Protein 6D91 (pdb70)

B-factor: mean 55.78, std 32.41, range [9.27, 775.82]

InterPro domains:
  IPR001046 NRAMP family [MF_00221] (23-434)
  IPR001046 NRAMP family [PF01566] (47-432)
  IPR001046 NRAMP family [PR00447] (119-145)
  IPR001046 NRAMP family [PR00447] (147-166)
  IPR001046 NRAMP family [PR00447] (172-193)
  IPR001046 NRAMP family [PR00447] (221-244)
  IPR001046 NRAMP family [PR00447] (324-343)
  IPR001046 NRAMP family [PTHR11706] (34-433)
  IPR001046 NRAMP family [TIGR01197] (38-402)

Structure (mmCIF, N/CA/C/O backbone):
data_6D91
#
_entry.id   6D91
#
_cell.length_a   101.919
_cell.length_b   75.508
_cell.length_c   53.151
_cell.angle_alpha   90.00
_cell.angle_beta   98.07
_cell.angle_gamma   90.00
#
_symmetry.space_group_name_H-M   'C 1 2 1'
#
loop_
_entity.id
_entity.type
_entity.pdbx_description
1 polymer 'Divalent metal cation transporter MntH'
2 non-polymer '(2R)-2,3-dihydroxypropyl (9Z)-octadec-9-enoate'
3 water water
#
loop_
_atom_site.group_PDB
_atom_site.id
_atom_site.type_symbol
_atom_site.label_atom_id
_atom_site.label_alt_id
_atom_site.label_comp_id
_atom_site.label_asym_id
_atom_site.label_entity_id
_atom_site.label_seq_id
_atom_site.pdbx_PDB_ins_code
_atom_site.Cartn_x
_atom_site.Cartn_y
_atom_site.Cartn_z
_atom_site.occupancy
_atom_site.B_iso_or_equiv
_atom_site.auth_seq_id
_atom_site.auth_comp_id
_atom_site.auth_asym_id
_atom_site.auth_atom_id
_atom_site.pdbx_PDB_model_num
ATOM 1 N N . ARG A 1 15 ? 43.718 -27.686 11.930 1.00 152.56 39 ARG A N 1
ATOM 2 C CA . ARG A 1 15 ? 44.359 -28.559 10.955 1.00 151.28 39 ARG A CA 1
ATOM 3 C C . ARG A 1 15 ? 43.347 -29.073 9.935 1.00 137.80 39 ARG A C 1
ATOM 4 O O . ARG A 1 15 ? 43.500 -28.859 8.733 1.00 137.70 39 ARG A O 1
ATOM 13 N N . ILE A 1 16 ? 42.311 -29.751 10.426 1.00 148.52 40 ILE A N 1
ATOM 14 C CA . ILE A 1 16 ? 41.276 -30.315 9.566 1.00 139.58 40 ILE A CA 1
ATOM 15 C C . ILE A 1 16 ? 40.157 -29.294 9.408 1.00 124.68 40 ILE A C 1
ATOM 16 O O . ILE A 1 16 ? 39.951 -28.747 8.319 1.00 132.40 40 ILE A O 1
ATOM 32 N N . LEU A 1 17 ? 39.427 -29.032 10.490 1.00 102.23 41 LEU A N 1
ATOM 33 C CA . LEU A 1 17 ? 38.445 -27.947 10.550 1.00 96.65 41 LEU A CA 1
ATOM 34 C C . LEU A 1 17 ? 38.798 -27.099 11.764 1.00 85.78 41 LEU A C 1
ATOM 35 O O . LEU A 1 17 ? 38.155 -27.201 12.818 1.00 85.08 41 LEU A O 1
ATOM 51 N N . PRO A 1 18 ? 39.812 -26.238 11.649 1.00 73.78 42 PRO A N 1
ATOM 52 C CA . PRO A 1 18 ? 40.353 -25.580 12.844 1.00 72.81 42 PRO A CA 1
ATOM 53 C C . PRO A 1 18 ? 39.471 -24.458 13.360 1.00 61.46 42 PRO A C 1
ATOM 54 O O . PRO A 1 18 ? 39.412 -24.216 14.570 1.00 63.83 42 PRO A O 1
ATOM 65 N N . PHE A 1 19 ? 38.778 -23.770 12.453 1.00 55.89 43 PHE A N 1
ATOM 66 C CA . PHE A 1 19 ? 38.056 -22.552 12.794 1.00 48.70 43 PHE A CA 1
ATOM 67 C C . PHE A 1 19 ? 36.547 -22.702 12.661 1.00 41.87 43 PHE A C 1
ATOM 68 O O . PHE A 1 19 ? 35.830 -21.697 12.627 1.00 39.62 43 PHE A O 1
ATOM 85 N N . LEU A 1 20 ? 36.045 -23.935 12.597 1.00 41.16 44 LEU A N 1
ATOM 86 C CA . LEU A 1 20 ? 34.601 -24.137 12.608 1.00 39.82 44 LEU A CA 1
ATOM 87 C C . LEU A 1 20 ? 34.008 -23.684 13.936 1.00 37.10 44 LEU A C 1
ATOM 88 O O . LEU A 1 20 ? 33.007 -22.959 13.969 1.00 35.90 44 LEU A O 1
ATOM 104 N N . GLY A 1 21 ? 34.623 -24.096 15.044 1.00 35.99 45 GLY A N 1
ATOM 105 C CA . GLY A 1 21 ? 34.185 -23.691 16.358 1.00 36.39 45 GLY A CA 1
ATOM 106 C C . GLY A 1 21 ? 34.029 -22.188 16.453 1.00 34.59 45 GLY A C 1
ATOM 107 O O . GLY A 1 21 ? 32.941 -21.667 16.713 1.00 34.21 45 GLY A O 1
ATOM 111 N N . PRO A 1 22 ? 35.127 -21.460 16.245 1.00 34.18 46 PRO A N 1
ATOM 112 C CA . PRO A 1 22 ? 35.024 -19.994 16.175 1.00 33.33 46 PRO A CA 1
ATOM 113 C C . PRO A 1 22 ? 33.921 -19.518 15.247 1.00 29.63 46 PRO A C 1
ATOM 114 O O . PRO A 1 22 ? 33.200 -18.568 15.578 1.00 29.03 46 PRO A O 1
ATOM 125 N N . ALA A 1 23 ? 33.761 -20.164 14.092 1.00 26.07 47 ALA A N 1
ATOM 126 C CA . ALA A 1 23 ? 32.730 -19.743 13.151 1.00 25.68 47 ALA A CA 1
ATOM 127 C C . ALA A 1 23 ? 31.337 -20.019 13.700 1.00 24.49 47 ALA A C 1
ATOM 128 O O . ALA A 1 23 ? 30.439 -19.176 13.581 1.00 23.23 47 ALA A O 1
ATOM 135 N N . VAL A 1 24 ? 31.132 -21.191 14.308 1.00 25.97 48 VAL A N 1
ATOM 136 C CA . VAL A 1 24 ? 29.814 -21.520 14.839 1.00 27.67 48 VAL A CA 1
ATOM 137 C C . VAL A 1 24 ? 29.469 -20.609 16.010 1.00 27.09 48 VAL A C 1
ATOM 138 O O . VAL A 1 24 ? 28.311 -20.210 16.182 1.00 27.72 48 VAL A O 1
ATOM 151 N N . ILE A 1 25 ? 30.460 -20.267 16.837 1.00 27.30 49 ILE A N 1
ATOM 152 C CA . ILE A 1 25 ? 30.218 -19.322 17.922 1.00 29.26 49 ILE A CA 1
ATOM 153 C C . ILE A 1 25 ? 29.821 -17.964 17.364 1.00 29.18 49 ILE A C 1
ATOM 154 O O . ILE A 1 25 ? 29.041 -17.231 17.985 1.00 29.72 49 ILE A O 1
ATOM 170 N N . ALA A 1 26 ? 30.346 -17.601 16.195 1.00 29.96 50 ALA A N 1
ATOM 171 C CA . ALA A 1 26 ? 29.984 -16.328 15.588 1.00 31.98 50 ALA A CA 1
ATOM 172 C C . ALA A 1 26 ? 28.629 -16.391 14.899 1.00 31.94 50 ALA A C 1
ATOM 173 O O . ALA A 1 26 ? 27.891 -15.399 14.900 1.00 32.74 50 ALA A O 1
ATOM 180 N N . SER A 1 27 ? 28.278 -17.541 14.320 1.00 30.54 51 SER A N 1
ATOM 181 C CA . SER A 1 27 ? 27.042 -17.634 13.553 1.00 31.72 51 SER A CA 1
ATOM 182 C C . SER A 1 27 ? 25.810 -17.547 14.444 1.00 30.97 51 SER A C 1
ATOM 183 O O . SER A 1 27 ? 24.788 -16.986 14.031 1.00 30.55 51 SER A O 1
ATOM 191 N N . ILE A 1 28 ? 25.880 -18.090 15.661 1.00 29.04 52 ILE A N 1
ATOM 192 C CA . ILE A 1 28 ? 24.685 -18.187 16.494 1.00 29.54 52 ILE A CA 1
ATOM 193 C C . ILE A 1 28 ? 24.095 -16.813 16.766 1.00 27.92 52 ILE A C 1
ATOM 194 O O . ILE A 1 28 ? 22.877 -16.675 16.929 1.00 27.97 52 ILE A O 1
ATOM 210 N N . ALA A 1 29 ? 24.934 -15.778 16.827 1.00 28.41 53 ALA A N 1
ATOM 211 C CA . ALA A 1 29 ? 24.416 -14.427 16.999 1.00 31.38 53 ALA A CA 1
ATOM 212 C C . ALA A 1 29 ? 23.548 -14.000 15.822 1.00 30.46 53 ALA A C 1
ATOM 213 O O . ALA A 1 29 ? 22.691 -13.124 15.981 1.00 31.43 53 ALA A O 1
ATOM 220 N N . TYR A 1 30 ? 23.743 -14.604 14.654 1.00 29.83 54 TYR A N 1
ATOM 221 C CA . TYR A 1 30 ? 22.972 -14.275 13.463 1.00 27.54 54 TYR A CA 1
ATOM 222 C C . TYR A 1 30 ? 21.692 -15.089 13.342 1.00 27.30 54 TYR A C 1
ATOM 223 O O . TYR A 1 30 ? 20.946 -14.907 12.374 1.00 26.62 54 TYR A O 1
ATOM 241 N N . MET A 1 31 ? 21.423 -15.982 14.293 1.00 28.40 55 MET A N 1
ATOM 242 C CA . MET A 1 31 ? 20.140 -16.666 14.392 1.00 29.88 55 MET A CA 1
ATOM 243 C C . MET A 1 31 ? 19.601 -16.562 15.814 1.00 31.27 55 MET A C 1
ATOM 244 O O . MET A 1 31 ? 18.876 -17.444 16.282 1.00 31.68 55 MET A O 1
ATOM 258 N N . ASP A 1 32 ? 19.950 -15.480 16.506 1.00 32.38 56 ASP A N 1
ATOM 259 C CA . ASP A 1 32 ? 19.510 -15.256 17.868 1.00 36.03 56 ASP A CA 1
ATOM 260 C C . ASP A 1 32 ? 18.009 -14.976 17.885 1.00 36.63 56 ASP A C 1
ATOM 261 O O . ASP A 1 32 ? 17.374 -14.871 16.833 1.00 35.67 56 ASP A O 1
ATOM 270 N N . PRO A 1 33 ? 17.405 -14.870 19.073 1.00 36.54 57 PRO A N 1
ATOM 271 C CA . PRO A 1 33 ? 15.968 -14.553 19.132 1.00 35.34 57 PRO A CA 1
ATOM 272 C C . PRO A 1 33 ? 15.581 -13.302 18.363 1.00 33.04 57 PRO A C 1
ATOM 273 O O . PRO A 1 33 ? 14.445 -13.212 17.878 1.00 30.51 57 PRO A O 1
ATOM 284 N N . GLY A 1 34 ? 16.482 -12.328 18.239 1.00 33.48 58 GLY A N 1
ATOM 285 C CA . GLY A 1 34 ? 16.179 -11.162 17.428 1.00 29.95 58 GLY A CA 1
ATOM 286 C C . GLY A 1 34 ? 15.799 -11.536 16.010 1.00 26.60 58 GLY A C 1
ATOM 287 O O . GLY A 1 34 ? 14.830 -11.013 15.456 1.00 26.65 58 GLY A O 1
ATOM 291 N N . ASN A 1 35 ? 16.550 -12.458 15.405 1.00 25.66 59 ASN A N 1
ATOM 292 C CA . ASN A 1 35 ? 16.225 -12.903 14.056 1.00 24.45 59 ASN A CA 1
ATOM 293 C C . ASN A 1 35 ? 14.923 -13.694 14.024 1.00 24.83 59 ASN A C 1
ATOM 294 O O . ASN A 1 35 ? 14.211 -13.668 13.014 1.00 20.70 59 ASN A O 1
ATOM 305 N N . PHE A 1 36 ? 14.597 -14.400 15.109 1.00 29.27 60 PHE A N 1
ATOM 306 C CA . PHE A 1 36 ? 13.340 -15.138 15.169 1.00 31.09 60 PHE A CA 1
ATOM 307 C C . PHE A 1 36 ? 12.152 -14.208 14.955 1.00 30.05 60 PHE A C 1
ATOM 308 O O . PHE A 1 36 ? 11.327 -14.425 14.061 1.00 27.04 60 PHE A O 1
ATOM 325 N N . ALA A 1 37 ? 12.049 -13.159 15.775 1.00 33.06 61 ALA A N 1
ATOM 326 C CA . ALA A 1 37 ? 10.935 -12.226 15.648 1.00 35.44 61 ALA A CA 1
ATOM 327 C C . ALA A 1 37 ? 10.928 -11.556 14.280 1.00 31.75 61 ALA A C 1
ATOM 328 O O . ALA A 1 37 ? 9.874 -11.433 13.644 1.00 30.90 61 ALA A O 1
ATOM 335 N N . THR A 1 38 ? 12.096 -11.117 13.809 1.00 31.72 62 THR A N 1
ATOM 336 C CA . THR A 1 38 ? 12.169 -10.458 12.511 1.00 32.40 62 THR A CA 1
ATOM 337 C C . THR A 1 38 ? 11.722 -11.393 11.395 1.00 30.00 62 THR A C 1
ATOM 338 O O . THR A 1 38 ? 10.869 -11.036 10.574 1.00 29.96 62 THR A O 1
ATOM 349 N N . ASN A 1 39 ? 12.283 -12.603 11.353 1.00 29.66 63 ASN A N 1
ATOM 350 C CA . ASN A 1 39 ? 11.955 -13.529 10.276 1.00 33.11 63 ASN A CA 1
ATOM 351 C C . ASN A 1 39 ? 10.509 -13.997 10.369 1.00 33.41 63 ASN A C 1
ATOM 352 O O . ASN A 1 39 ? 9.849 -14.194 9.342 1.00 34.95 63 ASN A O 1
ATOM 363 N N . ILE A 1 40 ? 9.999 -14.185 11.589 1.00 40.16 64 ILE A N 1
ATOM 364 C CA . ILE A 1 40 ? 8.602 -14.576 11.756 1.00 35.14 64 ILE A CA 1
ATOM 365 C C . ILE A 1 40 ? 7.688 -13.506 11.177 1.00 38.14 64 ILE A C 1
ATOM 366 O O . ILE A 1 40 ? 6.818 -13.789 10.345 1.00 36.13 64 ILE A O 1
ATOM 382 N N . GLU A 1 41 ? 7.871 -12.256 11.610 1.00 36.41 65 GLU A N 1
ATOM 383 C CA . GLU A 1 41 ? 7.078 -11.167 11.056 1.00 39.49 65 GLU A CA 1
ATOM 384 C C . GLU A 1 41 ? 7.303 -11.028 9.556 1.00 40.13 65 GLU A C 1
ATOM 385 O O . GLU A 1 41 ? 6.391 -10.622 8.827 1.00 40.67 65 GLU A O 1
ATOM 397 N N . GLY A 1 42 ? 8.504 -11.361 9.077 1.00 38.27 66 GLY A N 1
ATOM 398 C CA . GLY A 1 42 ? 8.759 -11.304 7.648 1.00 36.41 66 GLY A CA 1
ATOM 399 C C . GLY A 1 42 ? 7.887 -12.270 6.870 1.00 35.10 66 GLY A C 1
ATOM 400 O O . GLY A 1 42 ? 7.241 -11.895 5.889 1.00 34.61 66 GLY A O 1
ATOM 404 N N . GLY A 1 43 ? 7.853 -13.531 7.303 1.00 34.96 67 GLY A N 1
ATOM 405 C CA . GLY A 1 43 ? 7.010 -14.504 6.633 1.00 35.60 67 GLY A CA 1
ATOM 406 C C . GLY A 1 43 ? 5.536 -14.224 6.848 1.00 36.33 67 GLY A C 1
ATOM 407 O O . GLY A 1 43 ? 4.739 -14.255 5.906 1.00 36.68 67 GLY A O 1
ATOM 411 N N . ALA A 1 44 ? 5.157 -13.926 8.091 1.00 37.64 68 ALA A N 1
ATOM 412 C CA . ALA A 1 44 ? 3.748 -13.730 8.406 1.00 38.98 68 ALA A CA 1
ATOM 413 C C . ALA A 1 44 ? 3.143 -12.598 7.587 1.00 39.15 68 ALA A C 1
ATOM 414 O O . ALA A 1 44 ? 2.017 -12.713 7.091 1.00 39.20 68 ALA A O 1
ATOM 416 N N . ARG A 1 45 ? 3.874 -11.496 7.429 1.00 40.36 69 ARG A N 1
ATOM 417 C CA . ARG A 1 45 ? 3.301 -10.319 6.790 1.00 44.35 69 ARG A CA 1
ATOM 418 C C . ARG A 1 45 ? 3.366 -10.413 5.270 1.00 42.98 69 ARG A C 1
ATOM 419 O O . ARG A 1 45 ? 2.344 -10.304 4.587 1.00 43.25 69 ARG A O 1
ATOM 440 N N . TYR A 1 46 ? 4.568 -10.619 4.722 1.00 40.79 70 TYR A N 1
ATOM 441 C CA . TYR A 1 46 ? 4.793 -10.516 3.284 1.00 39.45 70 TYR A CA 1
ATOM 442 C C . TYR A 1 46 ? 5.205 -11.844 2.661 1.00 33.68 70 TYR A C 1
ATOM 443 O O . TYR A 1 46 ? 5.785 -11.860 1.571 1.00 35.98 70 TYR A O 1
ATOM 461 N N . GLY A 1 47 ? 4.912 -12.959 3.323 1.00 28.78 71 GLY A N 1
ATOM 462 C CA . GLY A 1 47 ? 5.208 -14.254 2.737 1.00 29.24 71 GLY A CA 1
ATOM 463 C C . GLY A 1 47 ? 6.693 -14.446 2.509 1.00 30.48 71 GLY A C 1
ATOM 464 O O . GLY A 1 47 ? 7.531 -14.111 3.354 1.00 30.53 71 GLY A O 1
ATOM 468 N N . TYR A 1 48 ? 7.030 -14.992 1.344 1.00 30.73 72 TYR A N 1
ATOM 469 C CA . TYR A 1 48 ? 8.413 -15.287 1.000 1.00 31.19 72 TYR A CA 1
ATOM 470 C C . TYR A 1 48 ? 9.103 -14.138 0.284 1.00 32.25 72 TYR A C 1
ATOM 471 O O . TYR A 1 48 ? 10.273 -14.273 -0.093 1.00 31.85 72 TYR A O 1
ATOM 489 N N . SER A 1 49 ? 8.424 -13.009 0.099 1.00 33.37 73 SER A N 1
ATOM 490 C CA . SER A 1 49 ? 8.967 -11.930 -0.708 1.00 33.57 73 SER A CA 1
ATOM 491 C C . SER A 1 49 ? 10.235 -11.302 -0.141 1.00 37.64 73 SER A C 1
ATOM 492 O O . SER A 1 49 ? 10.783 -10.393 -0.764 1.00 39.21 73 SER A O 1
ATOM 500 N N . LEU A 1 50 ? 10.728 -11.775 1.012 1.00 31.78 74 LEU A N 1
ATOM 501 C CA . LEU A 1 50 ? 11.911 -11.204 1.645 1.00 32.30 74 LEU A CA 1
ATOM 502 C C . LEU A 1 50 ? 13.078 -12.177 1.719 1.00 30.02 74 LEU A C 1
ATOM 503 O O . LEU A 1 50 ? 14.142 -11.805 2.229 1.00 28.86 74 LEU A O 1
ATOM 519 N N . LEU A 1 51 ? 12.917 -13.408 1.228 1.00 31.01 75 LEU A N 1
ATOM 520 C CA . LEU A 1 51 ? 13.994 -14.387 1.329 1.00 31.59 75 LEU A CA 1
ATOM 521 C C . LEU A 1 51 ? 15.284 -13.855 0.722 1.00 31.87 75 LEU A C 1
ATOM 522 O O . LEU A 1 51 ? 16.368 -14.047 1.285 1.00 32.21 75 LEU A O 1
ATOM 538 N N . TRP A 1 52 ? 15.194 -13.178 -0.424 1.00 32.09 76 TRP A N 1
ATOM 539 C CA . TRP A 1 52 ? 16.393 -12.610 -1.026 1.00 31.74 76 TRP A CA 1
ATOM 540 C C . TRP A 1 52 ? 17.083 -11.626 -0.092 1.00 31.62 76 TRP A C 1
ATOM 541 O O . TRP A 1 52 ? 18.296 -11.416 -0.214 1.00 29.50 76 TRP A O 1
ATOM 562 N N . VAL A 1 53 ? 16.343 -11.026 0.843 1.00 31.66 77 VAL A N 1
ATOM 563 C CA . VAL A 1 53 ? 16.948 -10.107 1.799 1.00 31.26 77 VAL A CA 1
ATOM 564 C C . VAL A 1 53 ? 17.703 -10.874 2.876 1.00 27.96 77 VAL A C 1
ATOM 565 O O . VAL A 1 53 ? 18.788 -10.462 3.303 1.00 23.53 77 VAL A O 1
ATOM 578 N N . ILE A 1 54 ? 17.142 -11.990 3.341 1.00 30.87 78 ILE A N 1
ATOM 579 C CA . ILE A 1 54 ? 17.854 -12.823 4.304 1.00 33.14 78 ILE A CA 1
ATOM 580 C C . ILE A 1 54 ? 19.135 -13.360 3.684 1.00 33.44 78 ILE A C 1
ATOM 581 O O . ILE A 1 54 ? 20.205 -13.332 4.304 1.00 33.02 78 ILE A O 1
ATOM 597 N N . LEU A 1 55 ? 19.052 -13.846 2.446 1.00 33.01 79 LEU A N 1
ATOM 598 C CA . LEU A 1 55 ? 20.239 -14.349 1.767 1.00 31.83 79 LEU A CA 1
ATOM 599 C C . LEU A 1 55 ? 21.282 -13.248 1.621 1.00 30.94 79 LEU A C 1
ATOM 600 O O . LEU A 1 55 ? 22.423 -13.389 2.075 1.00 29.39 79 LEU A O 1
ATOM 616 N N . ALA A 1 56 ? 20.899 -12.133 0.993 1.00 31.99 80 ALA A N 1
ATOM 617 C CA . ALA A 1 56 ? 21.842 -11.039 0.786 1.00 32.38 80 ALA A CA 1
ATOM 618 C C . ALA A 1 56 ? 22.450 -10.580 2.103 1.00 31.83 80 ALA A C 1
ATOM 619 O O . ALA A 1 56 ? 23.656 -10.322 2.184 1.00 32.97 80 ALA A O 1
ATOM 626 N N . ALA A 1 57 ? 21.630 -10.467 3.149 1.00 30.74 81 ALA A N 1
ATOM 627 C CA . ALA A 1 57 ? 22.149 -10.057 4.448 1.00 28.98 81 ALA A CA 1
ATOM 628 C C . ALA A 1 57 ? 23.126 -11.086 4.999 1.00 28.51 81 ALA A C 1
ATOM 629 O O . ALA A 1 57 ? 24.113 -10.728 5.651 1.00 27.69 81 ALA A O 1
ATOM 636 N N . ASN A 1 58 ? 22.867 -12.373 4.750 1.00 30.40 82 ASN A N 1
ATOM 637 C CA . ASN A 1 58 ? 23.725 -13.415 5.303 1.00 33.08 82 ASN A CA 1
ATOM 638 C C . ASN A 1 58 ? 25.057 -13.482 4.568 1.00 33.95 82 ASN A C 1
ATOM 639 O O . ASN A 1 58 ? 26.107 -13.671 5.192 1.00 34.53 82 ASN A O 1
ATOM 650 N N . LEU A 1 59 ? 25.038 -13.330 3.242 1.00 34.33 83 LEU A N 1
ATOM 651 C CA . LEU A 1 59 ? 26.288 -13.332 2.490 1.00 34.73 83 LEU A CA 1
ATOM 652 C C . LEU A 1 59 ? 27.140 -12.115 2.827 1.00 32.68 83 LEU A C 1
ATOM 653 O O . LEU A 1 59 ? 28.373 -12.196 2.795 1.00 27.99 83 LEU A O 1
ATOM 669 N N . MET A 1 60 ? 26.509 -10.987 3.158 1.00 35.90 84 MET A N 1
ATOM 670 C CA . MET A 1 60 ? 27.265 -9.822 3.604 1.00 39.20 84 MET A CA 1
ATOM 671 C C . MET A 1 60 ? 27.943 -10.095 4.940 1.00 38.51 84 MET A C 1
ATOM 672 O O . MET A 1 60 ? 29.153 -9.886 5.090 1.00 37.09 84 MET A O 1
ATOM 686 N N . ALA A 1 61 ? 27.177 -10.568 5.926 1.00 39.02 85 ALA A N 1
ATOM 687 C CA . ALA A 1 61 ? 27.766 -10.935 7.210 1.00 37.51 85 ALA A CA 1
ATOM 688 C C . ALA A 1 61 ? 28.801 -12.037 7.042 1.00 35.21 85 ALA A C 1
ATOM 689 O O . ALA A 1 61 ? 29.840 -12.034 7.713 1.00 32.41 85 ALA A O 1
ATOM 696 N N . MET A 1 62 ? 28.531 -12.996 6.155 1.00 36.05 86 MET A N 1
ATOM 697 C CA . MET A 1 62 ? 29.505 -14.040 5.861 1.00 37.71 86 MET A CA 1
ATOM 698 C C . MET A 1 62 ? 30.858 -13.443 5.501 1.00 34.29 86 MET A C 1
ATOM 699 O O . MET A 1 62 ? 31.903 -13.931 5.949 1.00 33.24 86 MET A O 1
ATOM 713 N N . VAL A 1 63 ? 30.860 -12.385 4.688 1.00 32.58 87 VAL A N 1
ATOM 714 C CA . VAL A 1 63 ? 32.108 -11.711 4.349 1.00 30.45 87 VAL A CA 1
ATOM 715 C C . VAL A 1 63 ? 32.690 -11.021 5.575 1.00 29.85 87 VAL A C 1
ATOM 716 O O . VAL A 1 63 ? 33.903 -11.065 5.813 1.00 29.71 87 VAL A O 1
ATOM 729 N N . ILE A 1 64 ? 31.837 -10.380 6.376 1.00 25.79 88 ILE A N 1
ATOM 730 C CA . ILE A 1 64 ? 32.315 -9.626 7.531 1.00 25.79 88 ILE A CA 1
ATOM 731 C C . ILE A 1 64 ? 33.015 -10.555 8.516 1.00 23.24 88 ILE A C 1
ATOM 732 O O . ILE A 1 64 ? 34.191 -10.368 8.850 1.00 23.38 88 ILE A O 1
ATOM 748 N N . GLN A 1 65 ? 32.294 -11.565 9.006 1.00 26.40 89 GLN A N 1
ATOM 749 C CA . GLN A 1 65 ? 32.870 -12.468 9.997 1.00 29.06 89 GLN A CA 1
ATOM 750 C C . GLN A 1 65 ? 34.114 -13.162 9.461 1.00 31.52 89 GLN A C 1
ATOM 751 O O . GLN A 1 65 ? 34.999 -13.539 10.239 1.00 29.42 89 GLN A O 1
ATOM 765 N N . ASN A 1 66 ? 34.206 -13.332 8.141 1.00 33.94 90 ASN A N 1
ATOM 766 C CA . ASN A 1 66 ? 35.409 -13.903 7.551 1.00 36.57 90 ASN A CA 1
ATOM 767 C C . ASN A 1 66 ? 36.595 -12.955 7.675 1.00 33.81 90 ASN A C 1
ATOM 768 O O . ASN A 1 66 ? 37.734 -13.407 7.844 1.00 34.93 90 ASN A O 1
ATOM 779 N N . LEU A 1 67 ? 36.351 -11.645 7.595 1.00 31.56 91 LEU A N 1
ATOM 780 C CA . LEU A 1 67 ? 37.424 -10.675 7.786 1.00 30.21 91 LEU A CA 1
ATOM 781 C C . LEU A 1 67 ? 37.921 -10.682 9.226 1.00 29.01 91 LEU A C 1
ATOM 782 O O . LEU A 1 67 ? 39.132 -10.664 9.475 1.00 27.58 91 LEU A O 1
ATOM 798 N N . SER A 1 68 ? 36.998 -10.688 10.193 1.00 30.45 92 SER A N 1
ATOM 799 C CA . SER A 1 68 ? 37.401 -10.704 11.595 1.00 31.80 92 SER A CA 1
ATOM 800 C C . SER A 1 68 ? 38.184 -11.967 11.922 1.00 30.30 92 SER A C 1
ATOM 801 O O . SER A 1 68 ? 39.206 -11.913 12.616 1.00 31.09 92 SER A O 1
ATOM 809 N N . ALA A 1 69 ? 37.718 -13.118 11.436 1.00 28.53 93 ALA A N 1
ATOM 810 C CA . ALA A 1 69 ? 38.471 -14.353 11.618 1.00 28.64 93 ALA A CA 1
ATOM 811 C C . ALA A 1 69 ? 39.860 -14.232 11.007 1.00 23.79 93 ALA A C 1
ATOM 812 O O . ALA A 1 69 ? 40.869 -14.480 11.677 1.00 20.61 93 ALA A O 1
ATOM 819 N N . ASN A 1 70 ? 39.929 -13.841 9.730 1.00 30.86 94 ASN A N 1
ATOM 820 C CA . ASN A 1 70 ? 41.220 -13.655 9.076 1.00 32.33 94 ASN A CA 1
ATOM 821 C C . ASN A 1 70 ? 42.087 -12.650 9.820 1.00 30.07 94 ASN A C 1
ATOM 822 O O . ASN A 1 70 ? 43.314 -12.801 9.864 1.00 30.30 94 ASN A O 1
ATOM 833 N N . LEU A 1 71 ? 41.477 -11.619 10.407 1.00 27.17 95 LEU A N 1
ATOM 834 C CA . LEU A 1 71 ? 42.250 -10.635 11.154 1.00 29.82 95 LEU A CA 1
ATOM 835 C C . LEU A 1 71 ? 43.027 -11.298 12.284 1.00 30.46 95 LEU A C 1
ATOM 836 O O . LEU A 1 71 ? 44.233 -11.075 12.440 1.00 31.04 95 LEU A O 1
ATOM 852 N N . GLY A 1 72 ? 42.349 -12.119 13.087 1.00 31.17 96 GLY A N 1
ATOM 853 C CA . GLY A 1 72 ? 43.029 -12.791 14.181 1.00 32.16 96 GLY A CA 1
ATOM 854 C C . GLY A 1 72 ? 44.059 -13.792 13.698 1.00 32.66 96 GLY A C 1
ATOM 855 O O . GLY A 1 72 ? 45.136 -13.922 14.286 1.00 32.32 96 GLY A O 1
ATOM 859 N N . ILE A 1 73 ? 43.747 -14.510 12.618 1.00 33.12 97 ILE A N 1
ATOM 860 C CA . ILE A 1 73 ? 44.668 -15.517 12.097 1.00 32.59 97 ILE A CA 1
ATOM 861 C C . ILE A 1 73 ? 45.969 -14.861 11.656 1.00 31.96 97 ILE A C 1
ATOM 862 O O . ILE A 1 73 ? 47.050 -15.166 12.170 1.00 34.59 97 ILE A O 1
ATOM 878 N N . ALA A 1 74 ? 45.878 -13.943 10.693 1.00 31.15 98 ALA A N 1
ATOM 879 C CA . ALA A 1 74 ? 47.081 -13.365 10.107 1.00 31.83 98 ALA A CA 1
ATOM 880 C C . ALA A 1 74 ? 47.872 -12.556 11.127 1.00 31.93 98 ALA A C 1
ATOM 881 O O . ALA A 1 74 ? 49.104 -12.638 11.170 1.00 33.05 98 ALA A O 1
ATOM 888 N N . SER A 1 75 ? 47.186 -11.776 11.963 1.00 31.48 99 SER A N 1
ATOM 889 C CA . SER A 1 75 ? 47.867 -10.840 12.847 1.00 32.90 99 SER A CA 1
ATOM 890 C C . SER A 1 75 ? 48.170 -11.412 14.225 1.00 33.42 99 SER A C 1
ATOM 891 O O . SER A 1 75 ? 49.069 -10.903 14.905 1.00 31.64 99 SER A O 1
ATOM 899 N N . GLY A 1 76 ? 47.451 -12.445 14.656 1.00 35.63 100 GLY A N 1
ATOM 900 C CA . GLY A 1 76 ? 47.632 -12.959 16.000 1.00 37.06 100 GLY A CA 1
ATOM 901 C C . GLY A 1 76 ? 47.153 -12.011 17.074 1.00 38.26 100 GLY A C 1
ATOM 902 O O . GLY A 1 76 ? 47.659 -12.048 18.200 1.00 39.43 100 GLY A O 1
ATOM 906 N N . ARG A 1 77 ? 46.189 -11.155 16.750 1.00 39.39 101 ARG A N 1
ATOM 907 C CA . ARG A 1 77 ? 45.640 -10.182 17.682 1.00 39.34 101 ARG A CA 1
ATOM 908 C C . ARG A 1 77 ? 44.171 -9.995 17.339 1.00 34.83 101 ARG A C 1
ATOM 909 O O . ARG A 1 77 ? 43.817 -9.906 16.160 1.00 32.82 101 ARG A O 1
ATOM 930 N N . ASN A 1 78 ? 43.318 -9.950 18.358 1.00 35.10 102 ASN A N 1
ATOM 931 C CA . ASN A 1 78 ? 41.908 -9.735 18.073 1.00 37.03 102 ASN A CA 1
ATOM 932 C C . ASN A 1 78 ? 41.641 -8.254 17.823 1.00 35.37 102 ASN A C 1
ATOM 933 O O . ASN A 1 78 ? 42.456 -7.381 18.139 1.00 34.70 102 ASN A O 1
ATOM 944 N N . LEU A 1 79 ? 40.481 -7.982 17.231 1.00 33.40 103 LEU A N 1
ATOM 945 C CA . LEU A 1 79 ? 40.175 -6.621 16.806 1.00 33.39 103 LEU A CA 1
ATOM 946 C C . LEU A 1 79 ? 40.239 -5.624 17.955 1.00 33.73 103 LEU A C 1
ATOM 947 O O . LEU A 1 79 ? 40.799 -4.532 17.753 1.00 35.43 103 LEU A O 1
ATOM 963 N N . PRO A 1 80 ? 39.721 -5.908 19.151 1.00 32.29 104 PRO A N 1
ATOM 964 C CA . PRO A 1 80 ? 39.924 -4.961 20.260 1.00 29.96 104 PRO A CA 1
ATOM 965 C C . PRO A 1 80 ? 41.385 -4.791 20.638 1.00 25.57 104 PRO A C 1
ATOM 966 O O . PRO A 1 80 ? 41.797 -3.685 21.017 1.00 21.26 104 PRO A O 1
ATOM 977 N N . GLU A 1 81 ? 42.182 -5.857 20.549 1.00 27.99 105 GLU A N 1
ATOM 978 C CA . GLU A 1 81 ? 43.602 -5.754 20.867 1.00 29.13 105 GLU A CA 1
ATOM 979 C C . GLU A 1 81 ? 44.292 -4.765 19.939 1.00 27.83 105 GLU A C 1
ATOM 980 O O . GLU A 1 81 ? 45.018 -3.872 20.389 1.00 26.15 105 GLU A O 1
ATOM 992 N N . LEU A 1 82 ? 44.071 -4.911 18.632 1.00 29.06 106 LEU A N 1
ATOM 993 C CA . LEU A 1 82 ? 44.694 -4.011 17.671 1.00 29.94 106 LEU A CA 1
ATOM 994 C C . LEU A 1 82 ? 44.185 -2.587 17.831 1.00 27.82 106 LEU A C 1
ATOM 995 O O . LEU A 1 82 ? 44.944 -1.633 17.624 1.00 26.58 106 LEU A O 1
ATOM 1011 N N . ILE A 1 83 ? 42.916 -2.421 18.201 1.00 27.67 107 ILE A N 1
ATOM 1012 C CA . ILE A 1 83 ? 42.409 -1.085 18.483 1.00 30.33 107 ILE A CA 1
ATOM 1013 C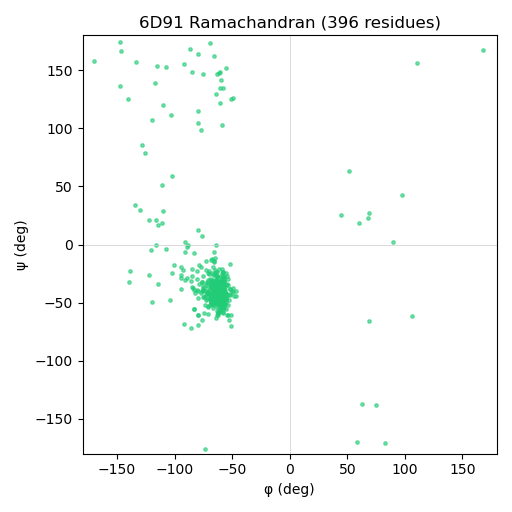 C . ILE A 1 83 ? 43.100 -0.504 19.709 1.00 32.59 107 ILE A C 1
ATOM 1014 O O . ILE A 1 83 ? 43.337 0.708 19.780 1.00 33.44 107 ILE A O 1
ATOM 1030 N N . ARG A 1 84 ? 43.446 -1.350 20.684 1.00 33.89 108 ARG A N 1
ATOM 1031 C CA . ARG A 1 84 ? 44.057 -0.853 21.912 1.00 34.35 108 ARG A CA 1
ATOM 1032 C C . ARG A 1 84 ? 45.481 -0.369 21.671 1.00 36.06 108 ARG A C 1
ATOM 1033 O O . ARG A 1 84 ? 45.892 0.661 22.218 1.00 36.05 108 ARG A O 1
ATOM 1054 N N . GLU A 1 85 ? 46.253 -1.096 20.861 1.00 37.05 109 GLU A N 1
ATOM 1055 C CA . GLU A 1 85 ? 47.650 -0.743 20.643 1.00 38.71 109 GLU A CA 1
ATOM 1056 C C . GLU A 1 85 ? 47.837 0.297 19.545 1.00 35.96 109 GLU A C 1
ATOM 1057 O O . GLU A 1 85 ? 48.814 1.053 19.584 1.00 34.85 109 GLU A O 1
ATOM 1069 N N . ARG A 1 8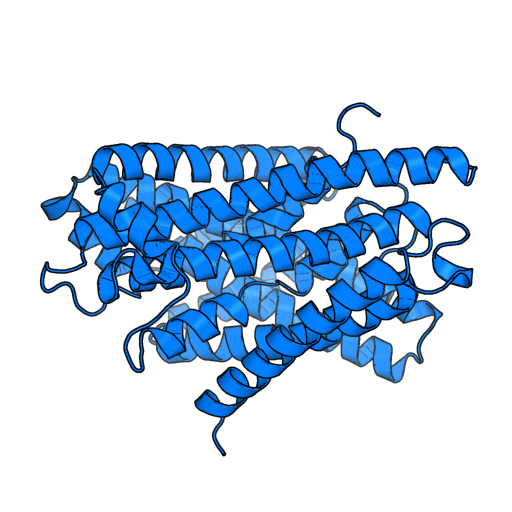6 ? 46.924 0.360 18.572 1.00 36.04 110 ARG A N 1
ATOM 1070 C CA . ARG A 1 86 ? 47.101 1.236 17.422 1.00 34.06 110 ARG A CA 1
ATOM 1071 C C . ARG A 1 86 ? 46.429 2.593 17.585 1.00 36.96 110 ARG A C 1
ATOM 1072 O O . ARG A 1 86 ? 46.900 3.578 17.006 1.00 38.10 110 ARG A O 1
ATOM 1093 N N . TRP A 1 87 ? 45.344 2.674 18.354 1.00 37.07 111 TRP A N 1
ATOM 1094 C CA . TRP A 1 87 ? 44.553 3.893 18.424 1.00 38.10 111 TRP A CA 1
ATOM 1095 C C . TRP A 1 87 ? 44.610 4.501 19.822 1.00 36.55 111 TRP A C 1
ATOM 1096 O O . TRP A 1 87 ? 44.826 3.790 20.809 1.00 35.09 111 TRP A O 1
ATOM 1117 N N . PRO A 1 88 ? 44.425 5.817 19.939 1.00 37.36 112 PRO A N 1
ATOM 1118 C CA . PRO A 1 88 ? 44.551 6.462 21.251 1.00 39.55 112 PRO A CA 1
ATOM 1119 C C . PRO A 1 88 ? 43.547 5.900 22.244 1.00 39.62 112 PRO A C 1
ATOM 1120 O O . PRO A 1 88 ? 42.438 5.500 21.883 1.00 40.56 112 PRO A O 1
ATOM 1131 N N . ARG A 1 89 ? 43.948 5.880 23.517 1.00 41.14 113 ARG A N 1
ATOM 1132 C CA . ARG A 1 89 ? 43.125 5.257 24.544 1.00 43.12 113 ARG A CA 1
ATOM 1133 C C . ARG A 1 89 ? 41.817 6.007 24.794 1.00 45.04 113 ARG A C 1
ATOM 1134 O O . ARG A 1 89 ? 40.858 5.382 25.266 1.00 46.84 113 ARG A O 1
ATOM 1155 N N . PRO A 1 90 ? 41.698 7.313 24.507 1.00 44.18 114 PRO A N 1
ATOM 1156 C CA . PRO A 1 90 ? 40.348 7.905 24.547 1.00 42.78 114 PRO A CA 1
ATOM 1157 C C . PRO A 1 90 ? 39.381 7.203 23.611 1.00 38.45 114 PRO A C 1
ATOM 1158 O O . PRO A 1 90 ? 38.250 6.889 24.004 1.00 32.23 114 PRO A O 1
ATOM 1169 N N . LEU A 1 91 ? 39.804 6.935 22.374 1.00 37.59 115 LEU A N 1
ATOM 1170 C CA . LEU A 1 91 ? 38.945 6.225 21.434 1.00 37.88 115 LEU A CA 1
ATOM 1171 C C . LEU A 1 91 ? 38.784 4.763 21.825 1.00 34.87 115 LEU A C 1
ATOM 1172 O O . LEU A 1 91 ? 37.733 4.166 21.564 1.00 32.36 115 LEU A O 1
ATOM 1188 N N . VAL A 1 92 ? 39.800 4.173 22.456 1.00 35.91 116 VAL A N 1
ATOM 1189 C CA . VAL A 1 92 ? 39.702 2.782 22.887 1.00 35.96 116 VAL A CA 1
ATOM 1190 C C . VAL A 1 92 ? 38.705 2.650 24.030 1.00 33.76 116 VAL A C 1
ATOM 1191 O O . VAL A 1 92 ? 37.853 1.754 24.032 1.00 33.75 116 VAL A O 1
ATOM 1204 N N . TRP A 1 93 ? 38.805 3.532 25.028 1.00 35.75 117 TRP A N 1
ATOM 1205 C CA . TRP A 1 93 ? 37.862 3.494 26.140 1.00 38.09 117 TRP A CA 1
ATOM 1206 C C . TRP A 1 93 ? 36.429 3.633 25.648 1.00 37.84 117 TRP A C 1
ATOM 1207 O O . TRP A 1 93 ? 35.524 2.957 26.148 1.00 40.28 117 TRP A O 1
ATOM 1228 N N . PHE A 1 94 ? 36.200 4.511 24.669 1.00 36.53 118 PHE A N 1
ATOM 1229 C CA . PHE A 1 94 ? 34.872 4.621 24.079 1.00 36.08 118 PHE A CA 1
ATOM 1230 C C . PHE A 1 94 ? 34.494 3.340 23.348 1.00 32.80 118 PHE A C 1
ATOM 1231 O O . PHE A 1 94 ? 33.327 2.931 23.362 1.00 32.10 118 PHE A O 1
ATOM 1248 N N . TYR A 1 95 ? 35.466 2.689 22.709 1.00 31.88 119 TYR A N 1
ATOM 1249 C CA . TYR A 1 95 ? 35.184 1.427 22.036 1.00 31.02 119 TYR A CA 1
ATOM 1250 C C . TYR A 1 95 ? 34.813 0.342 23.036 1.00 28.14 119 TYR A C 1
ATOM 1251 O O . TYR A 1 95 ? 33.935 -0.486 22.765 1.00 28.26 119 TYR A O 1
ATOM 1269 N N . TRP A 1 96 ? 35.469 0.327 24.197 1.00 27.39 120 TRP A N 1
ATOM 1270 C CA . TRP A 1 96 ? 35.098 -0.622 25.238 1.00 27.73 120 TRP A CA 1
ATOM 1271 C C . TRP A 1 96 ? 33.684 -0.352 25.732 1.00 30.03 120 TRP A C 1
ATOM 1272 O O . TRP A 1 96 ? 32.855 -1.266 25.814 1.00 29.85 120 TRP A O 1
ATOM 1293 N N . ILE A 1 97 ? 33.384 0.906 26.056 1.00 32.22 121 ILE A N 1
ATOM 1294 C CA . ILE A 1 97 ? 32.047 1.250 26.532 1.00 35.02 121 ILE A CA 1
ATOM 1295 C C . ILE A 1 97 ? 31.017 0.968 25.447 1.00 37.13 121 ILE A C 1
ATOM 1296 O O . ILE A 1 97 ? 29.979 0.343 25.696 1.00 37.76 121 ILE A O 1
ATOM 1312 N N . GLN A 1 98 ? 31.292 1.424 24.223 1.00 36.95 122 GLN A N 1
ATOM 1313 C CA . GLN A 1 98 ? 30.393 1.162 23.104 1.00 33.83 122 GLN A CA 1
ATOM 1314 C C . GLN A 1 98 ? 30.110 -0.328 22.974 1.00 30.01 122 GLN A C 1
ATOM 1315 O O . GLN A 1 98 ? 28.950 -0.753 22.937 1.00 29.43 122 GLN A O 1
ATOM 1329 N N . ALA A 1 99 ? 31.166 -1.143 22.921 1.00 31.24 123 ALA A N 1
ATOM 1330 C CA . ALA A 1 99 ? 30.983 -2.580 22.751 1.00 35.81 123 ALA A CA 1
ATOM 1331 C C . ALA A 1 99 ? 30.230 -3.185 23.929 1.00 38.31 123 ALA A C 1
ATOM 1332 O O . ALA A 1 99 ? 29.349 -4.034 23.743 1.00 39.22 123 ALA A O 1
ATOM 1339 N N . GLU A 1 100 ? 30.558 -2.761 25.152 1.00 39.47 124 GLU A N 1
ATOM 1340 C CA . GLU A 1 100 ? 29.865 -3.283 26.325 1.00 40.59 124 GLU A CA 1
ATOM 1341 C C . GLU A 1 100 ? 28.363 -3.048 26.225 1.00 39.81 124 GLU A C 1
ATOM 1342 O O . GLU A 1 100 ? 27.564 -3.944 26.526 1.00 36.91 124 GLU A O 1
ATOM 1354 N N . LEU A 1 101 ? 27.957 -1.848 25.806 1.00 40.10 125 LEU A N 1
ATOM 1355 C CA . LEU A 1 101 ? 26.536 -1.575 25.624 1.00 39.75 125 LEU A CA 1
ATOM 1356 C C . LEU A 1 101 ? 25.956 -2.420 24.498 1.00 37.88 125 LEU A C 1
ATOM 1357 O O . LEU A 1 101 ? 24.806 -2.867 24.576 1.00 38.55 125 LEU A O 1
ATOM 1373 N N . VAL A 1 102 ? 26.738 -2.654 23.443 1.00 37.60 126 VAL A N 1
ATOM 1374 C CA . VAL A 1 102 ? 26.255 -3.465 22.331 1.00 38.51 126 VAL A CA 1
ATOM 1375 C C . VAL A 1 102 ? 26.084 -4.914 22.768 1.00 38.09 126 VAL A C 1
ATOM 1376 O O . VAL A 1 102 ? 25.056 -5.544 22.495 1.00 38.32 126 VAL A O 1
ATOM 1389 N N . ALA A 1 103 ? 27.088 -5.466 23.454 1.00 38.96 127 ALA A N 1
ATOM 1390 C CA . ALA A 1 103 ? 26.961 -6.823 23.972 1.00 40.01 127 ALA A CA 1
ATOM 1391 C C . ALA A 1 103 ? 25.853 -6.918 25.012 1.00 41.42 127 ALA A C 1
ATOM 1392 O O . ALA A 1 103 ? 25.230 -7.975 25.161 1.00 41.19 127 ALA A O 1
ATOM 1399 N N . MET A 1 104 ? 25.589 -5.828 25.736 1.00 45.23 128 MET A N 1
ATOM 1400 C CA . MET A 1 104 ? 24.542 -5.836 26.751 1.00 47.05 128 MET A CA 1
ATOM 1401 C C . MET A 1 104 ? 23.166 -5.667 26.121 1.00 46.57 128 MET A C 1
ATOM 1402 O O . MET A 1 104 ? 22.223 -6.390 26.464 1.00 43.31 128 MET A O 1
ATOM 1416 N N . ALA A 1 105 ? 23.029 -4.712 25.198 1.00 46.32 129 ALA A N 1
ATOM 1417 C CA . ALA A 1 105 ? 21.773 -4.564 24.473 1.00 46.85 129 ALA A CA 1
ATOM 1418 C C . ALA A 1 105 ? 21.445 -5.830 23.693 1.00 44.79 129 ALA A C 1
ATOM 1419 O O . ALA A 1 105 ? 20.298 -6.293 23.696 1.00 43.49 129 ALA A O 1
ATOM 1426 N N . THR A 1 106 ? 22.443 -6.407 23.022 1.00 44.63 130 THR A N 1
ATOM 1427 C CA . THR A 1 106 ? 22.225 -7.652 22.294 1.00 45.46 130 THR A CA 1
ATOM 1428 C C . THR A 1 106 ? 21.752 -8.752 23.235 1.00 48.33 130 THR A C 1
ATOM 1429 O O . THR A 1 106 ? 20.727 -9.399 22.990 1.00 50.46 130 THR A O 1
ATOM 1440 N N . ASP A 1 107 ? 22.483 -8.968 24.331 1.00 49.20 131 ASP A N 1
ATOM 1441 C CA . ASP A 1 107 ? 22.114 -10.020 25.270 1.00 51.01 131 ASP A CA 1
ATOM 1442 C C . ASP A 1 107 ? 20.694 -9.837 25.784 1.00 50.44 131 ASP A C 1
ATOM 1443 O O . ASP A 1 107 ? 20.012 -10.822 26.088 1.00 48.96 131 ASP A O 1
ATOM 1452 N N . LEU A 1 108 ? 20.226 -8.591 25.880 1.00 50.03 132 LEU A N 1
ATOM 1453 C CA . LEU A 1 108 ? 18.880 -8.338 26.389 1.00 48.74 132 LEU A CA 1
ATOM 1454 C C . LEU A 1 108 ? 17.835 -9.042 25.533 1.00 44.98 132 LEU A C 1
ATOM 1455 O O . LEU A 1 108 ? 17.008 -9.806 26.044 1.00 44.38 132 LEU A O 1
ATOM 1471 N N . ALA A 1 109 ? 17.854 -8.796 24.222 1.00 44.02 133 ALA A N 1
ATOM 1472 C CA . ALA A 1 109 ? 16.909 -9.457 23.331 1.00 43.50 133 ALA A CA 1
ATOM 1473 C C . ALA A 1 109 ? 17.125 -10.963 23.289 1.00 41.51 133 ALA A C 1
ATOM 1474 O O . ALA A 1 109 ? 16.187 -11.707 22.982 1.00 41.22 133 ALA A O 1
ATOM 1481 N N . GLU A 1 110 ? 18.339 -11.428 23.587 1.00 38.04 134 GLU A N 1
ATOM 1482 C CA . GLU A 1 110 ? 18.604 -12.861 23.635 1.00 34.71 134 GLU A CA 1
ATOM 1483 C C . GLU A 1 110 ? 18.199 -13.445 24.981 1.00 34.04 134 GLU A C 1
ATOM 1484 O O . GLU A 1 110 ? 17.650 -14.551 25.045 1.00 26.69 134 GLU A O 1
ATOM 1496 N N . PHE A 1 111 ? 18.457 -12.710 26.064 1.00 37.41 135 PHE A N 1
ATOM 1497 C CA . PHE A 1 111 ? 18.035 -13.158 27.385 1.00 41.20 135 PHE A CA 1
ATOM 1498 C C . PHE A 1 111 ? 16.516 -13.238 27.467 1.00 38.29 135 PHE A C 1
ATOM 1499 O O . PHE A 1 111 ? 15.953 -14.284 27.812 1.00 36.67 135 PHE A O 1
ATOM 1516 N N . LEU A 1 112 ? 15.830 -12.139 27.139 1.00 38.35 136 LEU A N 1
ATOM 1517 C CA . LEU A 1 112 ? 14.373 -12.134 27.201 1.00 39.32 136 LEU A CA 1
ATOM 1518 C C . LEU A 1 112 ? 13.781 -13.172 26.257 1.00 40.93 136 LEU A C 1
ATOM 1519 O O . LEU A 1 112 ? 12.830 -13.876 26.617 1.00 43.11 136 LEU A O 1
ATOM 1535 N N . GLY A 1 113 ? 14.331 -13.287 25.047 1.00 41.58 137 GLY A N 1
ATOM 1536 C CA . GLY A 1 113 ? 13.861 -14.312 24.130 1.00 41.54 137 GLY A CA 1
ATOM 1537 C C . GLY A 1 113 ? 13.993 -15.708 24.706 1.00 39.87 137 GLY A C 1
ATOM 1538 O O . GLY A 1 113 ? 13.073 -16.524 24.602 1.00 37.85 137 GLY A O 1
ATOM 1542 N N . ALA A 1 114 ? 15.139 -16.003 25.324 1.00 40.03 138 ALA A N 1
ATOM 1543 C CA . ALA A 1 114 ? 15.309 -17.282 26.005 1.00 39.57 138 ALA A CA 1
ATOM 1544 C C . ALA A 1 114 ? 14.295 -17.437 27.128 1.00 41.68 138 ALA A C 1
ATOM 1545 O O . ALA A 1 114 ? 13.639 -18.478 27.254 1.00 42.59 138 ALA A O 1
ATOM 1552 N N . ALA A 1 115 ? 14.161 -16.408 27.966 1.00 42.41 139 ALA A N 1
ATOM 1553 C CA . ALA A 1 115 ? 13.215 -16.476 29.072 1.00 43.29 139 ALA A CA 1
ATOM 1554 C C . ALA A 1 115 ? 11.789 -16.625 28.562 1.00 40.99 139 ALA A C 1
ATOM 1555 O O . ALA A 1 115 ? 10.989 -17.371 29.140 1.00 38.10 139 ALA A O 1
ATOM 1562 N N . LEU A 1 116 ? 11.450 -15.919 27.481 1.00 40.94 140 LEU A N 1
ATOM 1563 C CA . LEU A 1 116 ? 10.126 -16.070 26.889 1.00 43.38 140 LEU A CA 1
ATOM 1564 C C . LEU A 1 116 ? 9.893 -17.508 26.447 1.00 40.67 140 LEU A C 1
ATOM 1565 O O . LEU A 1 116 ? 8.821 -18.074 26.689 1.00 42.99 140 LEU A O 1
ATOM 1581 N N . ALA A 1 117 ? 10.895 -18.123 25.812 1.00 39.30 141 ALA A N 1
ATOM 1582 C CA . ALA A 1 117 ? 10.750 -19.501 25.355 1.00 39.53 141 ALA A CA 1
ATOM 1583 C C . ALA A 1 117 ? 10.399 -20.432 26.508 1.00 40.29 141 ALA A C 1
ATOM 1584 O O . ALA A 1 117 ? 9.539 -21.310 26.366 1.00 41.37 141 ALA A O 1
ATOM 1591 N N . ILE A 1 118 ? 11.058 -20.262 27.656 1.00 39.02 142 ILE A N 1
ATOM 1592 C CA . ILE A 1 118 ? 10.750 -21.093 28.817 1.00 39.39 142 ILE A CA 1
ATOM 1593 C C . ILE A 1 118 ? 9.295 -20.909 29.226 1.00 38.12 142 ILE A C 1
ATOM 1594 O O . ILE A 1 118 ? 8.582 -21.880 29.506 1.00 36.75 142 ILE A O 1
ATOM 1610 N N . GLN A 1 119 ? 8.834 -19.657 29.274 1.00 39.99 143 GLN A N 1
ATOM 1611 C CA . GLN A 1 119 ? 7.440 -19.395 29.615 1.00 43.25 143 GLN A CA 1
ATOM 1612 C C . GLN A 1 119 ? 6.498 -20.148 28.683 1.00 41.13 143 GLN A C 1
ATOM 1613 O O . GLN A 1 119 ? 5.505 -20.733 29.131 1.00 39.84 143 GLN A O 1
ATOM 1627 N N . LEU A 1 120 ? 6.793 -20.146 27.381 1.00 40.32 144 LEU A N 1
ATOM 1628 C CA . LEU A 1 120 ? 5.950 -20.864 26.435 1.00 40.61 144 LEU A CA 1
ATOM 1629 C C . LEU A 1 120 ? 5.954 -22.361 26.707 1.00 40.76 144 LEU A C 1
ATOM 1630 O O . LEU A 1 120 ? 4.956 -23.042 26.444 1.00 43.88 144 LEU A O 1
ATOM 1646 N N . LEU A 1 121 ? 7.060 -22.891 27.225 1.00 40.84 145 LEU A N 1
ATOM 1647 C CA . LEU A 1 121 ? 7.185 -24.325 27.449 1.00 42.96 145 LEU A CA 1
ATOM 1648 C C . LEU A 1 121 ? 6.612 -24.768 28.786 1.00 47.43 145 LEU A C 1
ATOM 1649 O O . LEU A 1 121 ? 6.110 -25.893 28.891 1.00 48.12 145 LEU A O 1
ATOM 1665 N N . THR A 1 122 ? 6.666 -23.913 29.805 1.00 52.73 146 THR A N 1
ATOM 1666 C CA . THR A 1 122 ? 6.192 -24.258 31.138 1.00 55.59 146 THR A CA 1
ATOM 1667 C C . THR A 1 122 ? 5.107 -23.335 31.666 1.00 59.14 146 THR A C 1
ATOM 1668 O O . THR A 1 122 ? 4.307 -23.765 32.499 1.00 59.43 146 THR A O 1
ATOM 1679 N N . GLY A 1 123 ? 5.057 -22.085 31.212 1.00 72.36 147 GLY A N 1
ATOM 1680 C CA . GLY A 1 123 ? 4.083 -21.137 31.702 1.00 73.65 147 GLY A CA 1
ATOM 1681 C C . GLY A 1 123 ? 4.525 -20.333 32.904 1.00 70.55 147 GLY A C 1
ATOM 1682 O O . GLY A 1 123 ? 3.734 -19.530 33.415 1.00 75.73 147 GLY A O 1
ATOM 1686 N N . LEU A 1 124 ? 5.756 -20.521 33.373 1.00 66.12 148 LEU A N 1
ATOM 1687 C CA . LEU A 1 124 ? 6.242 -19.758 34.509 1.00 60.86 148 LEU A CA 1
ATOM 1688 C C . LEU A 1 124 ? 6.246 -18.267 34.173 1.00 61.54 148 LEU A C 1
ATOM 1689 O O . LEU A 1 124 ? 6.454 -17.884 33.018 1.00 60.16 148 LEU A O 1
ATOM 1705 N N . PRO A 1 125 ? 6.016 -17.401 35.160 1.00 56.96 149 PRO A N 1
ATOM 1706 C CA . PRO A 1 125 ? 6.146 -15.962 34.907 1.00 60.14 149 PRO A CA 1
ATOM 1707 C C . PRO A 1 125 ? 7.523 -15.629 34.354 1.00 54.74 149 PRO A C 1
ATOM 1708 O O . PRO A 1 125 ? 8.511 -16.317 34.622 1.00 54.17 149 PRO A O 1
ATOM 1719 N N . MET A 1 126 ? 7.579 -14.551 33.569 1.00 55.95 150 MET A N 1
ATOM 1720 C CA . MET A 1 126 ? 8.827 -14.162 32.925 1.00 53.18 150 MET A CA 1
ATOM 1721 C C . MET A 1 126 ? 9.965 -13.983 33.920 1.00 53.48 150 MET A C 1
ATOM 1722 O O . MET A 1 126 ? 11.131 -14.116 33.536 1.00 52.89 150 MET A O 1
ATOM 1736 N N . PHE A 1 127 ? 9.662 -13.691 35.185 1.00 53.72 151 PHE A N 1
ATOM 1737 C CA . PHE A 1 127 ? 10.722 -13.489 36.166 1.00 54.18 151 PHE A CA 1
ATOM 1738 C C . PHE A 1 127 ? 11.528 -14.766 36.368 1.00 52.04 151 PHE A C 1
ATOM 1739 O O . PHE A 1 127 ? 12.732 -14.808 36.096 1.00 52.37 151 PHE A O 1
ATOM 1756 N N . TRP A 1 128 ? 10.876 -15.822 36.858 1.00 52.18 152 TRP A N 1
ATOM 1757 C CA . TRP A 1 128 ? 11.590 -17.070 37.106 1.00 51.80 152 TRP A CA 1
ATOM 1758 C C . TRP A 1 128 ? 12.180 -17.627 35.818 1.00 53.47 152 TRP A C 1
ATOM 1759 O O . TRP A 1 128 ? 13.299 -18.154 35.819 1.00 53.14 152 TRP A O 1
ATOM 1780 N N . GLY A 1 129 ? 11.449 -17.516 34.708 1.00 59.06 153 GLY A N 1
ATOM 1781 C CA . GLY A 1 129 ? 12.022 -17.882 33.425 1.00 62.04 153 GLY A CA 1
ATOM 1782 C C . GLY A 1 129 ? 13.350 -17.197 33.175 1.00 65.25 153 GLY A C 1
ATOM 1783 O O . GLY A 1 129 ? 14.278 -17.797 32.627 1.00 65.76 153 GLY A O 1
ATOM 1787 N N . ALA A 1 130 ? 13.463 -15.930 33.583 1.00 66.90 154 ALA A N 1
ATOM 1788 C CA . ALA A 1 130 ? 14.738 -15.232 33.490 1.00 66.57 154 ALA A CA 1
ATOM 1789 C C . ALA A 1 130 ? 15.732 -15.746 34.522 1.00 67.17 154 ALA A C 1
ATOM 1790 O O . ALA A 1 130 ? 16.941 -15.758 34.264 1.00 69.49 154 ALA A O 1
ATOM 1797 N N . VAL A 1 131 ? 15.249 -16.169 35.693 1.00 63.20 155 VAL A N 1
ATOM 1798 C CA . VAL A 1 131 ? 16.138 -16.757 36.690 1.00 62.53 155 VAL A CA 1
ATOM 1799 C C . VAL A 1 131 ? 16.730 -18.057 36.164 1.00 58.49 155 VAL A C 1
ATOM 1800 O O . VAL A 1 131 ? 17.902 -18.369 36.411 1.00 60.12 155 VAL A O 1
ATOM 1813 N N . VAL A 1 132 ? 15.932 -18.839 35.433 1.00 55.71 156 VAL A N 1
ATOM 1814 C CA . VAL A 1 132 ? 16.456 -20.047 34.807 1.00 53.18 156 VAL A CA 1
ATOM 1815 C C . VAL A 1 132 ? 17.480 -19.680 33.741 1.00 51.40 156 VAL A C 1
ATOM 1816 O O . VAL A 1 132 ? 18.519 -20.335 33.606 1.00 49.96 156 VAL A O 1
ATOM 1829 N N . THR A 1 133 ? 17.208 -18.621 32.974 1.00 47.43 157 THR A N 1
ATOM 1830 C CA . THR A 1 133 ? 18.128 -18.209 31.920 1.00 48.10 157 THR A CA 1
ATOM 1831 C C . THR A 1 133 ? 19.477 -17.786 32.486 1.00 47.16 157 THR A C 1
ATOM 1832 O O . THR A 1 133 ? 20.507 -17.953 31.823 1.00 48.69 157 THR A O 1
ATOM 1843 N N . GLY A 1 134 ? 19.498 -17.244 33.700 1.00 46.76 158 GLY A N 1
ATOM 1844 C CA . GLY A 1 134 ? 20.730 -16.762 34.292 1.00 45.95 158 GLY A CA 1
ATOM 1845 C C . GLY A 1 134 ? 21.685 -17.868 34.689 1.00 45.23 158 GLY A C 1
ATOM 1846 O O . GLY A 1 134 ? 22.818 -17.925 34.200 1.00 43.46 158 GLY A O 1
ATOM 1850 N N . VAL A 1 135 ? 21.238 -18.754 35.583 1.00 47.13 159 VAL A N 1
ATOM 1851 C CA . VAL A 1 135 ? 22.102 -19.831 36.054 1.00 49.67 159 VAL A CA 1
ATOM 1852 C C . VAL A 1 135 ? 22.591 -20.679 34.885 1.00 48.59 159 VAL A C 1
ATOM 1853 O O . VAL A 1 135 ? 23.771 -21.043 34.815 1.00 48.27 159 VAL A O 1
ATOM 1866 N N . VAL A 1 136 ? 21.701 -20.997 33.943 1.00 49.46 160 VAL A N 1
ATOM 1867 C CA . VAL A 1 136 ? 22.088 -21.859 32.830 1.00 49.21 160 VAL A CA 1
ATOM 1868 C C . VAL A 1 136 ? 23.072 -21.137 31.919 1.00 49.34 160 VAL A C 1
ATOM 1869 O O . VAL A 1 136 ? 24.113 -21.689 31.544 1.00 49.71 160 VAL A O 1
ATOM 1882 N N . THR A 1 137 ? 22.768 -19.887 31.557 1.00 51.01 161 THR A N 1
ATOM 1883 C CA . THR A 1 137 ? 23.695 -19.122 30.731 1.00 53.89 161 THR A CA 1
ATOM 1884 C C . THR A 1 137 ? 25.010 -18.884 31.458 1.00 60.49 161 THR A C 1
ATOM 1885 O O . THR A 1 137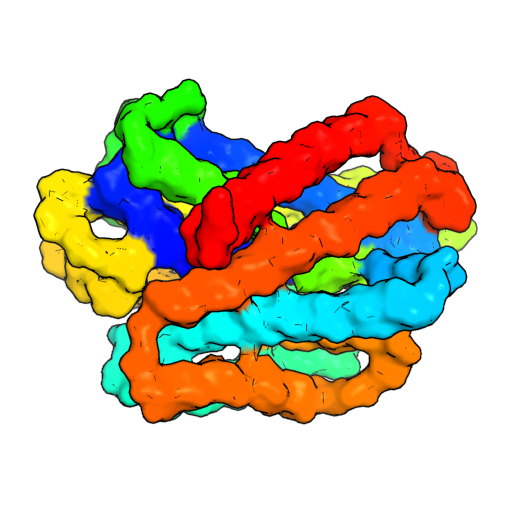 ? 26.054 -18.729 30.816 1.00 60.60 161 THR A O 1
ATOM 1896 N N . PHE A 1 138 ? 24.982 -18.851 32.792 1.00 64.51 162 PHE A N 1
ATOM 1897 C CA . PHE A 1 138 ? 26.224 -18.747 33.549 1.00 72.01 162 PHE A CA 1
ATOM 1898 C C . PHE A 1 138 ? 27.073 -19.997 33.368 1.00 69.00 162 PHE A C 1
ATOM 1899 O O . PHE A 1 138 ? 28.268 -19.911 33.062 1.00 68.86 162 PHE A O 1
ATOM 1916 N N . TRP A 1 139 ? 26.471 -21.175 33.556 1.00 69.00 163 TRP A N 1
ATOM 1917 C CA . TRP A 1 139 ? 27.229 -22.411 33.421 1.00 76.01 163 TRP A CA 1
ATOM 1918 C C . TRP A 1 139 ? 27.819 -22.555 32.026 1.00 72.43 163 TRP A C 1
ATOM 1919 O O . TRP A 1 139 ? 28.891 -23.148 31.866 1.00 73.28 163 TRP A O 1
ATOM 1940 N N . LEU A 1 140 ? 27.146 -22.024 31.006 1.00 75.77 164 LEU A N 1
ATOM 1941 C CA . LEU A 1 140 ? 27.678 -22.124 29.654 1.00 80.68 164 LEU A CA 1
ATOM 1942 C C . LEU A 1 140 ? 28.984 -21.359 29.481 1.00 95.91 164 LEU A C 1
ATOM 1943 O O . LEU A 1 140 ? 29.653 -21.542 28.460 1.00 107.21 164 LEU A O 1
ATOM 1959 N N . LEU A 1 141 ? 29.364 -20.520 30.445 1.00 89.57 165 LEU A N 1
ATOM 1960 C CA . LEU A 1 141 ? 30.626 -19.796 30.384 1.00 90.92 165 LEU A CA 1
ATOM 1961 C C . LEU A 1 141 ? 31.664 -20.316 31.369 1.00 91.64 165 LEU A C 1
ATOM 1962 O O . LEU A 1 141 ? 32.794 -19.816 31.372 1.00 93.08 165 LEU A O 1
ATOM 1978 N N . ASN A 1 142 ? 31.320 -21.292 32.210 1.00 85.59 166 ASN A N 1
ATOM 1979 C CA . ASN A 1 142 ? 32.357 -22.050 32.902 1.00 87.18 166 ASN A CA 1
ATOM 1980 C C . ASN A 1 142 ? 32.993 -23.070 31.969 1.00 89.13 166 ASN A C 1
ATOM 1981 O O . ASN A 1 142 ? 34.099 -23.546 32.244 1.00 96.61 166 ASN A O 1
ATOM 1992 N N . LEU A 1 143 ? 32.306 -23.411 30.874 1.00 90.62 167 LEU A N 1
ATOM 1993 C CA . LEU A 1 143 ? 32.946 -24.073 29.746 1.00 87.22 167 LEU A CA 1
ATOM 1994 C C . LEU A 1 143 ? 34.046 -23.211 29.141 1.00 84.23 167 LEU A C 1
ATOM 1995 O O . LEU A 1 143 ? 34.933 -23.737 28.461 1.00 83.62 167 LEU A O 1
ATOM 2011 N N . GLN A 1 144 ? 33.999 -21.899 29.373 1.00 81.21 168 GLN A N 1
ATOM 2012 C CA . GLN A 1 144 ? 34.978 -20.957 28.842 1.00 83.19 168 GLN A CA 1
ATOM 2013 C C . GLN A 1 144 ? 36.145 -20.731 29.792 1.00 85.70 168 GLN A C 1
ATOM 2014 O O . GLN A 1 144 ? 37.262 -20.462 29.334 1.00 87.23 168 GLN A O 1
ATOM 2028 N N . LYS A 1 145 ? 35.914 -20.834 31.103 1.00 88.92 169 LYS A N 1
ATOM 2029 C CA . LYS A 1 145 ? 36.975 -20.569 32.070 1.00 93.41 169 LYS A CA 1
ATOM 2030 C C . LYS A 1 145 ? 38.211 -21.411 31.785 1.00 96.24 169 LYS A C 1
ATOM 2031 O O . LYS A 1 145 ? 39.339 -20.906 31.829 1.00 100.20 169 LYS A O 1
ATOM 2050 N N . ARG A 1 146 ? 38.022 -22.693 31.487 1.00 97.52 170 ARG A N 1
ATOM 2051 C CA . ARG A 1 146 ? 39.110 -23.583 31.100 1.00 99.46 170 ARG A CA 1
ATOM 2052 C C . ARG A 1 146 ? 38.946 -23.916 29.622 1.00 96.74 170 ARG A C 1
ATOM 2053 O O . ARG A 1 146 ? 37.919 -24.471 29.216 1.00 95.34 170 ARG A O 1
ATOM 2074 N N . GLY A 1 147 ? 39.947 -23.563 28.822 1.00 96.33 171 GLY A N 1
ATOM 2075 C CA . GLY A 1 147 ? 39.851 -23.769 27.394 1.00 93.98 171 GLY A CA 1
ATOM 2076 C C . GLY A 1 147 ? 38.650 -23.046 26.791 1.00 90.27 171 GLY A C 1
ATOM 2077 O O . GLY A 1 147 ? 37.985 -22.223 27.416 1.00 91.16 171 GLY A O 1
ATOM 2081 N N . THR A 1 148 ? 38.394 -23.383 25.527 1.00 84.77 172 THR A N 1
ATOM 2082 C CA . THR A 1 148 ? 37.252 -22.840 24.795 1.00 84.33 172 THR A CA 1
ATOM 2083 C C . THR A 1 148 ? 36.530 -23.868 23.939 1.00 80.28 172 THR A C 1
ATOM 2084 O O . THR A 1 148 ? 35.349 -23.664 23.639 1.00 83.82 172 THR A O 1
ATOM 2095 N N . ARG A 1 149 ? 37.177 -24.960 23.541 1.00 57.37 173 ARG A N 1
ATOM 2096 C CA . ARG A 1 149 ? 36.494 -26.010 22.794 1.00 58.52 173 ARG A CA 1
ATOM 2097 C C . ARG A 1 149 ? 35.168 -26.425 23.421 1.00 58.27 173 ARG A C 1
ATOM 2098 O O . ARG A 1 149 ? 34.184 -26.563 22.675 1.00 58.78 173 ARG A O 1
ATOM 2119 N N . PRO A 1 150 ? 35.057 -26.619 24.740 1.00 55.32 174 PRO A N 1
ATOM 2120 C CA . PRO A 1 150 ? 33.762 -27.048 25.298 1.00 58.36 174 PRO A CA 1
ATOM 2121 C C . PRO A 1 150 ? 32.610 -26.120 24.950 1.00 50.63 174 PRO A C 1
ATOM 2122 O O . PRO A 1 150 ? 31.501 -26.596 24.675 1.00 48.85 174 PRO A O 1
ATOM 2133 N N . LEU A 1 151 ? 32.835 -24.803 24.958 1.00 49.05 175 LEU A N 1
ATOM 2134 C CA . LEU A 1 151 ? 31.778 -23.878 24.563 1.00 45.17 175 LEU A CA 1
ATOM 2135 C C . LEU A 1 151 ? 31.459 -24.014 23.080 1.00 42.95 175 LEU A C 1
ATOM 2136 O O . LEU A 1 151 ? 30.298 -23.882 22.672 1.00 41.20 175 LEU A O 1
ATOM 2152 N N . GLU A 1 152 ? 32.4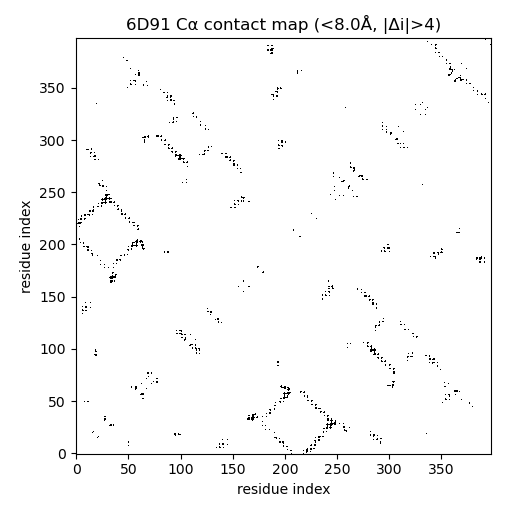75 -24.275 22.256 1.00 41.86 176 GLU A N 1
ATOM 2153 C CA . GLU A 1 152 ? 32.248 -24.393 20.821 1.00 41.03 176 GLU A CA 1
ATOM 2154 C C . GLU A 1 152 ? 31.371 -25.591 20.489 1.00 39.34 176 GLU A C 1
ATOM 2155 O O . GLU A 1 152 ? 30.574 -25.526 19.546 1.00 36.81 176 GLU A O 1
ATOM 2167 N N . LEU A 1 153 ? 31.491 -26.687 21.243 1.00 40.94 177 LEU A N 1
ATOM 2168 C CA . LEU A 1 153 ? 30.551 -27.789 21.072 1.00 42.46 177 LEU A CA 1
ATOM 2169 C C . LEU A 1 153 ? 29.179 -27.421 21.627 1.00 40.31 177 LEU A C 1
ATOM 2170 O O . LEU A 1 153 ? 28.151 -27.800 21.055 1.00 41.80 177 LEU A O 1
ATOM 2186 N N . ALA A 1 154 ? 29.145 -26.681 22.739 1.00 39.73 178 ALA A N 1
ATOM 2187 C CA . ALA A 1 154 ? 27.873 -26.283 23.334 1.00 40.04 178 ALA A CA 1
ATOM 2188 C C . ALA A 1 154 ? 27.007 -25.545 22.321 1.00 38.57 178 ALA A C 1
ATOM 2189 O O . ALA A 1 154 ? 25.863 -25.934 22.058 1.00 36.97 178 ALA A O 1
ATOM 2196 N N . VAL A 1 155 ? 27.541 -24.471 21.734 1.00 36.29 179 VAL A N 1
ATOM 2197 C CA . VAL A 1 155 ? 26.781 -23.751 20.720 1.00 35.12 179 VAL A CA 1
ATOM 2198 C C . VAL A 1 155 ? 26.626 -24.606 19.472 1.00 33.03 179 VAL A C 1
ATOM 2199 O O . VAL A 1 155 ? 25.610 -24.520 18.772 1.00 31.46 179 VAL A O 1
ATOM 2212 N N . GLY A 1 156 ? 27.621 -25.441 19.167 1.00 35.46 180 GLY A N 1
ATOM 2213 C CA . GLY A 1 156 ? 27.479 -26.361 18.053 1.00 35.73 180 GLY A CA 1
ATOM 2214 C C . GLY A 1 156 ? 26.264 -27.252 18.208 1.00 37.75 180 GLY A C 1
ATOM 2215 O O . GLY A 1 156 ? 25.433 -27.358 17.302 1.00 39.18 180 GLY A O 1
ATOM 2219 N N . ALA A 1 157 ? 26.136 -27.895 19.371 1.00 39.19 181 ALA A N 1
ATOM 2220 C CA . ALA A 1 157 ? 24.966 -28.725 19.632 1.00 40.89 181 ALA A CA 1
ATOM 2221 C C . ALA A 1 157 ? 23.695 -27.888 19.654 1.00 40.72 181 ALA A C 1
ATOM 2222 O O . ALA A 1 157 ? 22.632 -28.348 19.223 1.00 40.87 181 ALA A O 1
ATOM 2229 N N . PHE A 1 158 ? 23.781 -26.654 20.159 1.00 40.29 182 PHE A N 1
ATOM 2230 C CA . PHE A 1 158 ? 22.620 -25.770 20.146 1.00 40.97 182 PHE A CA 1
ATOM 2231 C C . PHE A 1 158 ? 22.247 -25.388 18.719 1.00 41.42 182 PHE A C 1
ATOM 2232 O O . PHE A 1 158 ? 21.103 -25.578 18.295 1.00 44.16 182 PHE A O 1
ATOM 2249 N N . VAL A 1 159 ? 23.206 -24.853 17.958 1.00 40.36 183 VAL A N 1
ATOM 2250 C CA . VAL A 1 159 ? 22.950 -24.538 16.554 1.00 41.37 183 VAL A CA 1
ATOM 2251 C C . VAL A 1 159 ? 22.369 -25.752 15.840 1.00 35.85 183 VAL A C 1
ATOM 2252 O O . VAL A 1 159 ? 21.469 -25.630 15.000 1.00 34.90 183 VAL A O 1
ATOM 2265 N N . LEU A 1 160 ? 22.868 -26.946 16.173 1.00 45.80 184 LEU A N 1
ATOM 2266 C CA . LEU A 1 160 ? 22.342 -28.161 15.564 1.00 43.80 184 LEU A CA 1
ATOM 2267 C C . LEU A 1 160 ? 20.865 -28.344 15.887 1.00 47.41 184 LEU A C 1
ATOM 2268 O O . LEU A 1 160 ? 20.085 -28.780 15.032 1.00 46.09 184 LEU A O 1
ATOM 2284 N N . MET A 1 161 ? 20.455 -28.017 17.114 1.00 45.52 185 MET A N 1
ATOM 2285 C CA . MET A 1 161 ? 19.050 -28.155 17.475 1.00 48.14 185 MET A CA 1
ATOM 2286 C C . MET A 1 161 ? 18.214 -26.958 17.038 1.00 45.60 185 MET A C 1
ATOM 2287 O O . MET A 1 161 ? 16.984 -27.011 17.150 1.00 47.75 185 MET A O 1
ATOM 2301 N N . ILE A 1 162 ? 18.840 -25.891 16.535 1.00 42.58 186 ILE A N 1
ATOM 2302 C CA . ILE A 1 162 ? 18.083 -24.825 15.889 1.00 39.52 186 ILE A CA 1
ATOM 2303 C C . ILE A 1 162 ? 17.731 -25.220 14.460 1.00 38.76 186 ILE A C 1
ATOM 2304 O O . ILE A 1 162 ? 16.630 -24.934 13.978 1.00 40.00 186 ILE A O 1
ATOM 2320 N N . GLY A 1 163 ? 18.661 -25.876 13.764 1.00 36.60 187 GLY A N 1
ATOM 2321 C CA . GLY A 1 163 ? 18.414 -26.243 12.380 1.00 38.50 187 GLY A CA 1
ATOM 2322 C C . GLY A 1 163 ? 17.385 -27.349 12.247 1.00 37.48 187 GLY A C 1
ATOM 2323 O O . GLY A 1 163 ? 16.399 -27.212 11.517 1.00 42.16 187 GLY A O 1
ATOM 2326 N N . VAL A 1 164 ? 17.600 -28.465 12.948 1.00 42.36 188 VAL A N 1
ATOM 2327 C CA . VAL A 1 164 ? 16.639 -29.562 12.892 1.00 41.45 188 VAL A CA 1
ATOM 2328 C C . VAL A 1 164 ? 15.260 -29.084 13.319 1.00 42.92 188 VAL A C 1
ATOM 2329 O O . VAL A 1 164 ? 14.240 -29.580 12.825 1.00 43.98 188 VAL A O 1
ATOM 2342 N N . ALA A 1 165 ? 15.199 -28.109 14.229 1.00 42.86 189 ALA A N 1
ATOM 2343 C CA . ALA A 1 165 ? 13.910 -27.604 14.682 1.00 44.34 189 ALA A CA 1
ATOM 2344 C C . ALA A 1 165 ? 13.178 -26.862 13.574 1.00 44.16 189 ALA A C 1
ATOM 2345 O O . ALA A 1 165 ? 11.943 -26.879 13.533 1.00 43.74 189 ALA A O 1
ATOM 2352 N N . TYR A 1 166 ? 13.910 -26.215 12.666 1.00 44.06 190 TYR A N 1
ATOM 2353 C CA . TYR A 1 166 ? 13.281 -25.446 11.601 1.00 45.97 190 TYR A CA 1
ATOM 2354 C C . TYR A 1 166 ? 13.236 -26.175 10.267 1.00 46.88 190 TYR A C 1
ATOM 2355 O O . TYR A 1 166 ? 12.450 -25.786 9.397 1.00 47.85 190 TYR A O 1
ATOM 2373 N N . LEU A 1 167 ? 14.047 -27.215 10.077 1.00 45.72 191 LEU A N 1
ATOM 2374 C CA . LEU A 1 167 ? 13.826 -28.102 8.942 1.00 46.33 191 LEU A CA 1
ATOM 2375 C C . LEU A 1 167 ? 12.530 -28.881 9.127 1.00 47.33 191 LEU A C 1
ATOM 2376 O O . LEU A 1 167 ? 11.695 -28.949 8.218 1.00 49.65 191 LEU A O 1
ATOM 2392 N N . VAL A 1 168 ? 12.337 -29.460 10.314 1.00 47.53 192 VAL A N 1
ATOM 2393 C CA . VAL A 1 168 ? 11.119 -30.212 10.584 1.00 49.33 192 VAL A CA 1
ATOM 2394 C C . VAL A 1 168 ? 9.904 -29.295 10.568 1.00 51.50 192 VAL A C 1
ATOM 2395 O O . VAL A 1 168 ? 8.783 -29.746 10.304 1.00 56.81 192 VAL A O 1
ATOM 2408 N N . GLN A 1 169 ? 10.091 -28.005 10.851 1.00 47.86 193 GLN A N 1
ATOM 2409 C CA . GLN A 1 169 ? 8.985 -27.062 10.734 1.00 46.65 193 GLN A CA 1
ATOM 2410 C C . GLN A 1 169 ? 8.695 -26.726 9.276 1.00 46.70 193 GLN A C 1
ATOM 2411 O O . GLN A 1 169 ? 7.529 -26.593 8.888 1.00 44.86 193 GLN A O 1
ATOM 2425 N N . VAL A 1 170 ? 9.739 -26.586 8.457 1.00 46.22 194 VAL A N 1
ATOM 2426 C CA . VAL A 1 170 ? 9.538 -26.298 7.040 1.00 46.21 194 VAL A CA 1
ATOM 2427 C C . VAL A 1 170 ? 8.756 -27.427 6.380 1.00 47.70 194 VAL A C 1
ATOM 2428 O O . VAL A 1 170 ? 7.767 -27.191 5.676 1.00 50.70 194 VAL A O 1
ATOM 2441 N N . VAL A 1 171 ? 9.185 -28.673 6.600 1.00 47.35 195 VAL A N 1
ATOM 2442 C CA . VAL A 1 171 ? 8.484 -29.807 6.007 1.00 47.53 195 VAL A CA 1
ATOM 2443 C C . VAL A 1 171 ? 7.055 -29.879 6.525 1.00 47.52 195 VAL A C 1
ATOM 2444 O O . VAL A 1 171 ? 6.158 -30.375 5.833 1.00 49.80 195 VAL A O 1
ATOM 2457 N N . LEU A 1 172 ? 6.816 -29.389 7.743 1.00 47.47 196 LEU A N 1
ATOM 2458 C CA . LEU A 1 172 ? 5.455 -29.321 8.262 1.00 48.05 196 LEU A CA 1
ATOM 2459 C C . LEU A 1 172 ? 4.687 -28.158 7.646 1.00 47.06 196 LEU A C 1
ATOM 2460 O O . LEU A 1 172 ? 3.510 -28.302 7.298 1.00 46.53 196 LEU A O 1
ATOM 2476 N N . ALA A 1 173 ? 5.336 -27.001 7.504 1.00 45.80 197 ALA A N 1
ATOM 2477 C CA . ALA A 1 173 ? 4.675 -25.839 6.926 1.00 46.55 197 ALA A CA 1
ATOM 2478 C C . ALA A 1 173 ? 4.327 -26.041 5.457 1.00 44.81 197 ALA A C 1
ATOM 2479 O O . ALA A 1 173 ? 3.472 -25.319 4.934 1.00 40.89 197 ALA A O 1
ATOM 2486 N N . ARG A 1 174 ? 4.964 -26.996 4.786 1.00 49.47 198 ARG A N 1
ATOM 2487 C CA . ARG A 1 174 ? 4.673 -27.314 3.392 1.00 51.88 198 ARG A CA 1
ATOM 2488 C C . ARG A 1 174 ? 4.711 -26.052 2.528 1.00 49.20 198 ARG A C 1
ATOM 2489 O O . ARG A 1 174 ? 3.686 -25.655 1.955 1.00 49.89 198 ARG A O 1
ATOM 2510 N N . PRO A 1 175 ? 5.860 -25.397 2.412 1.00 47.92 199 PRO A N 1
ATOM 2511 C CA . PRO A 1 175 ? 5.921 -24.150 1.645 1.00 47.16 199 PRO A CA 1
ATOM 2512 C C . PRO A 1 175 ? 5.876 -24.405 0.148 1.00 48.21 199 PRO A C 1
ATOM 2513 O O . PRO A 1 175 ? 6.378 -25.411 -0.355 1.00 49.28 199 PRO A O 1
ATOM 2524 N N . ASP A 1 176 ? 5.256 -23.467 -0.563 1.00 49.73 200 ASP A N 1
ATOM 2525 C CA . ASP A 1 176 ? 5.156 -23.531 -2.020 1.00 50.78 200 ASP A CA 1
ATOM 2526 C C . ASP A 1 176 ? 6.501 -23.117 -2.602 1.00 48.56 200 ASP A C 1
ATOM 2527 O O . ASP A 1 176 ? 6.804 -21.926 -2.703 1.00 47.67 200 ASP A O 1
ATOM 2536 N N . LEU A 1 177 ? 7.324 -24.103 -2.977 1.00 48.12 201 LEU A N 1
ATOM 2537 C CA . LEU A 1 177 ? 8.656 -23.795 -3.495 1.00 47.87 201 LEU A CA 1
ATOM 2538 C C . LEU A 1 177 ? 8.582 -22.804 -4.648 1.00 45.10 201 LEU A C 1
ATOM 2539 O O . LEU A 1 177 ? 9.468 -21.954 -4.794 1.00 45.38 201 LEU A O 1
ATOM 2555 N N . ALA A 1 178 ? 7.535 -22.890 -5.471 1.00 43.79 202 ALA A N 1
ATOM 2556 C CA . ALA A 1 178 ? 7.323 -21.879 -6.500 1.00 40.38 202 ALA A CA 1
ATOM 2557 C C . ALA A 1 178 ? 7.185 -20.496 -5.878 1.00 37.86 202 ALA A C 1
ATOM 2558 O O . ALA A 1 178 ? 7.768 -19.523 -6.370 1.00 36.19 202 ALA A O 1
ATOM 2565 N N . ALA A 1 179 ? 6.419 -20.390 -4.790 1.00 36.80 203 ALA A N 1
ATOM 2566 C CA . ALA A 1 179 ? 6.314 -19.125 -4.075 1.00 36.69 203 ALA A CA 1
ATOM 2567 C C . ALA A 1 179 ? 7.562 -18.839 -3.251 1.00 34.07 203 ALA A C 1
ATOM 2568 O O . ALA A 1 179 ? 7.870 -17.671 -2.989 1.00 33.04 203 ALA A O 1
ATOM 2575 N N . VAL A 1 180 ? 8.283 -19.881 -2.830 1.00 33.37 204 VAL A N 1
ATOM 2576 C CA . VAL A 1 180 ? 9.556 -19.672 -2.149 1.00 34.08 204 VAL A CA 1
ATOM 2577 C C . VAL A 1 180 ? 10.608 -19.191 -3.140 1.00 33.73 204 VAL A C 1
ATOM 2578 O O . VAL A 1 180 ? 11.418 -18.309 -2.828 1.00 34.83 204 VAL A O 1
ATOM 2591 N N . GLY A 1 181 ? 10.617 -19.761 -4.347 1.00 31.27 205 GLY A N 1
ATOM 2592 C CA . GLY A 1 181 ? 11.539 -19.292 -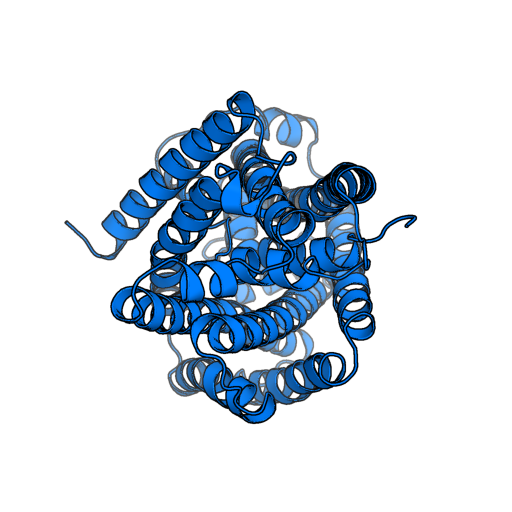5.368 1.00 31.57 205 GLY A CA 1
ATOM 2593 C C . GLY A 1 181 ? 11.226 -17.878 -5.816 1.00 31.06 205 GLY A C 1
ATOM 2594 O O . GLY A 1 181 ? 12.117 -17.029 -5.906 1.00 27.66 205 GLY A O 1
ATOM 2598 N N . ALA A 1 182 ? 9.950 -17.604 -6.101 1.00 34.38 206 ALA A N 1
ATOM 2599 C CA . ALA A 1 182 ? 9.540 -16.248 -6.447 1.00 37.27 206 ALA A CA 1
ATOM 2600 C C . ALA A 1 182 ? 9.957 -15.252 -5.375 1.00 35.57 206 ALA A C 1
ATOM 2601 O O . ALA A 1 182 ? 10.161 -14.070 -5.670 1.00 38.08 206 ALA A O 1
ATOM 2608 N N . GLY A 1 183 ? 10.087 -15.707 -4.129 1.00 36.05 207 GLY A N 1
ATOM 2609 C CA . GLY A 1 183 ? 10.536 -14.845 -3.051 1.00 35.79 207 GLY A CA 1
ATOM 2610 C C . GLY A 1 183 ? 12.008 -14.498 -3.102 1.00 35.46 207 GLY A C 1
ATOM 2611 O O . GLY A 1 183 ? 12.433 -13.575 -2.397 1.00 34.21 207 GLY A O 1
ATOM 2615 N N . PHE A 1 184 ? 12.791 -15.211 -3.908 1.00 35.69 208 PHE A N 1
ATOM 2616 C CA . PHE A 1 184 ? 14.207 -14.918 -4.071 1.00 34.92 208 PHE A CA 1
ATOM 2617 C C . PHE A 1 184 ? 14.481 -13.913 -5.182 1.00 37.17 208 PHE A C 1
ATOM 2618 O O . PHE A 1 184 ? 15.642 -13.550 -5.394 1.00 37.58 208 PHE A O 1
ATOM 2635 N N . VAL A 1 185 ? 13.452 -13.461 -5.892 1.00 40.09 209 VAL A N 1
ATOM 2636 C CA . VAL A 1 185 ? 13.609 -12.426 -6.912 1.00 40.67 209 VAL A CA 1
ATOM 2637 C C . VAL A 1 185 ? 13.676 -11.076 -6.209 1.00 43.04 209 VAL A C 1
ATOM 2638 O O . VAL A 1 185 ? 12.689 -10.662 -5.583 1.00 42.00 209 VAL A O 1
ATOM 2651 N N . PRO A 1 186 ? 14.805 -10.356 -6.272 1.00 42.87 210 PRO A N 1
ATOM 2652 C CA . PRO A 1 186 ? 14.883 -9.064 -5.575 1.00 44.06 210 PRO A CA 1
ATOM 2653 C C . PRO A 1 186 ? 13.822 -8.076 -6.032 1.00 47.93 210 PRO A C 1
ATOM 2654 O O . PRO A 1 186 ? 13.940 -7.472 -7.102 1.00 50.69 210 PRO A O 1
ATOM 2665 N N . ARG A 1 187 ? 12.779 -7.910 -5.225 1.00 53.79 211 ARG A N 1
ATOM 2666 C CA . ARG A 1 187 ? 11.757 -6.902 -5.472 1.00 56.26 211 ARG A CA 1
ATOM 2667 C C . ARG A 1 187 ? 10.864 -6.827 -4.243 1.00 57.86 211 ARG A C 1
ATOM 2668 O O . ARG A 1 187 ? 10.789 -7.771 -3.451 1.00 56.66 211 ARG A O 1
ATOM 2689 N N . LEU A 1 188 ? 10.187 -5.691 -4.095 1.00 59.46 212 LEU A N 1
ATOM 2690 C CA . LEU A 1 188 ? 9.282 -5.483 -2.976 1.00 61.22 212 LEU A CA 1
ATOM 2691 C C . LEU A 1 188 ? 8.118 -4.621 -3.438 1.00 63.65 212 LEU A C 1
ATOM 2692 O O . LEU A 1 188 ? 8.156 -4.008 -4.508 1.00 65.61 212 LEU A O 1
ATOM 2708 N N . GLN A 1 189 ? 7.076 -4.579 -2.608 1.00 65.78 213 GLN A N 1
ATOM 2709 C CA . GLN A 1 189 ? 5.803 -3.952 -2.963 1.00 67.31 213 GLN A CA 1
ATOM 2710 C C . GLN A 1 189 ? 5.410 -2.975 -1.856 1.00 68.93 213 GLN A C 1
ATOM 2711 O O . GLN A 1 189 ? 4.667 -3.316 -0.933 1.00 67.83 213 GLN A O 1
ATOM 2725 N N . GLY A 1 190 ? 5.918 -1.750 -1.951 1.00 70.30 214 GLY A N 1
ATOM 2726 C CA . GLY A 1 190 ? 5.506 -0.687 -1.068 1.00 71.64 214 GLY A CA 1
ATOM 2727 C C . GLY A 1 190 ? 6.227 -0.700 0.263 1.00 69.79 214 GLY A C 1
ATOM 2728 O O . GLY A 1 190 ? 7.185 -1.452 0.472 1.00 65.35 214 GLY A O 1
ATOM 2732 N N . PRO A 1 191 ? 5.769 0.138 1.202 1.00 73.69 215 PRO A N 1
ATOM 2733 C CA . PRO A 1 191 ? 6.441 0.222 2.505 1.00 74.07 215 PRO A CA 1
ATOM 2734 C C . PRO A 1 191 ? 6.166 -1.000 3.366 1.00 73.56 215 PRO A C 1
ATOM 2735 O O . PRO A 1 191 ? 5.503 -1.943 2.921 1.00 72.94 215 PRO A O 1
ATOM 2746 N N . GLY A 1 192 ? 6.666 -0.995 4.598 1.00 74.26 216 GLY A N 1
ATOM 2747 C CA . GLY A 1 192 ? 6.536 -2.152 5.459 1.00 72.33 216 GLY A CA 1
ATOM 2748 C C . GLY A 1 192 ? 7.372 -3.306 4.949 1.00 68.20 216 GLY A C 1
ATOM 2749 O O . GLY A 1 192 ? 8.339 -3.717 5.597 1.00 68.17 216 GLY A O 1
ATOM 2753 N N . SER A 1 193 ? 7.007 -3.837 3.780 1.00 63.37 217 SER A N 1
ATOM 2754 C CA . SER A 1 193 ? 7.851 -4.828 3.122 1.00 60.21 217 SER A CA 1
ATOM 2755 C C . SER A 1 193 ? 9.242 -4.262 2.864 1.00 52.87 217 SER A C 1
ATOM 2756 O O . SER A 1 193 ? 10.254 -4.901 3.173 1.00 52.07 217 SER A O 1
ATOM 2764 N N . ALA A 1 194 ? 9.310 -3.054 2.299 1.00 55.88 218 ALA A N 1
ATOM 2765 C CA . ALA A 1 194 ? 10.599 -2.407 2.091 1.00 46.78 218 ALA A CA 1
ATOM 2766 C C . ALA A 1 194 ? 11.272 -2.096 3.421 1.00 47.32 218 ALA A C 1
ATOM 2767 O O . ALA A 1 194 ? 12.473 -2.338 3.590 1.00 42.03 218 ALA A O 1
ATOM 2774 N N . TYR A 1 195 ? 10.511 -1.567 4.382 1.00 47.26 219 TYR A N 1
ATOM 2775 C CA . TYR A 1 195 ? 11.078 -1.249 5.687 1.00 49.21 219 TYR A CA 1
ATOM 2776 C C . TYR A 1 195 ? 11.659 -2.492 6.347 1.00 44.63 219 TYR A C 1
ATOM 2777 O O . TYR A 1 195 ? 12.800 -2.484 6.823 1.00 43.56 219 TYR A O 1
ATOM 2795 N N . LEU A 1 196 ? 10.881 -3.576 6.388 1.00 44.09 220 LEU A N 1
ATOM 2796 C CA . LEU A 1 196 ? 11.364 -4.800 7.015 1.00 44.04 220 LEU A CA 1
ATOM 2797 C C . LEU A 1 196 ? 12.582 -5.354 6.290 1.00 42.31 220 LEU A C 1
ATOM 2798 O O . LEU A 1 196 ? 13.473 -5.929 6.925 1.00 43.65 220 LEU A O 1
ATOM 2814 N N . ALA A 1 197 ? 12.643 -5.196 4.967 1.00 42.27 221 ALA A N 1
ATOM 2815 C CA . ALA A 1 197 ? 13.844 -5.591 4.240 1.00 38.84 221 ALA A CA 1
ATOM 2816 C C . ALA A 1 197 ? 15.045 -4.778 4.703 1.00 38.10 221 ALA A C 1
ATOM 2817 O O . ALA A 1 197 ? 16.132 -5.326 4.916 1.00 33.88 221 ALA A O 1
ATOM 2824 N N . VAL A 1 198 ? 14.865 -3.466 4.865 1.00 38.74 222 VAL A N 1
ATOM 2825 C CA . VAL A 1 198 ? 15.934 -2.622 5.387 1.00 42.70 222 VAL A CA 1
ATOM 2826 C C . VAL A 1 198 ? 16.339 -3.085 6.780 1.00 43.34 222 VAL A C 1
ATOM 2827 O O . VAL A 1 198 ? 17.525 -3.076 7.134 1.00 42.32 222 VAL A O 1
ATOM 2840 N N . TRP A 1 199 ? 15.362 -3.496 7.593 1.00 49.05 223 TRP A N 1
ATOM 2841 C CA . TRP A 1 199 ? 15.668 -4.051 8.907 1.00 50.85 223 TRP A CA 1
ATOM 2842 C C . TRP A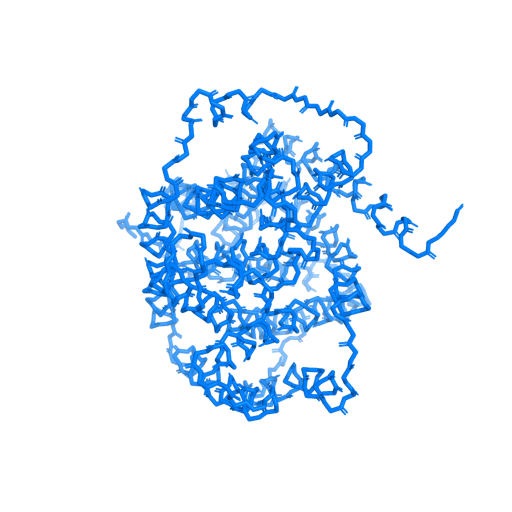 1 199 ? 16.627 -5.229 8.793 1.00 47.53 223 TRP A C 1
ATOM 2843 O O . TRP A 1 199 ? 17.643 -5.291 9.495 1.00 46.63 223 TRP A O 1
ATOM 2864 N N . ILE A 1 200 ? 16.319 -6.176 7.904 1.00 46.27 224 ILE A N 1
ATOM 2865 C CA . ILE A 1 200 ? 17.134 -7.380 7.786 1.00 45.61 224 ILE A CA 1
ATOM 2866 C C . ILE A 1 200 ? 18.541 -7.031 7.320 1.00 47.33 224 ILE A C 1
ATOM 2867 O O . ILE A 1 200 ? 19.527 -7.623 7.776 1.00 48.25 224 ILE A O 1
ATOM 2883 N N . ILE A 1 201 ? 18.662 -6.072 6.402 1.00 49.50 225 ILE A N 1
ATOM 2884 C CA . ILE A 1 201 ? 19.983 -5.659 5.944 1.00 49.50 225 ILE A CA 1
ATOM 2885 C C . ILE A 1 201 ? 20.731 -4.944 7.061 1.00 47.76 225 ILE A C 1
ATOM 2886 O O . ILE A 1 201 ? 21.882 -5.270 7.371 1.00 46.94 225 ILE A O 1
ATOM 2902 N N . GLY A 1 202 ? 20.090 -3.949 7.674 1.00 50.76 226 GLY A N 1
ATOM 2903 C CA . GLY A 1 202 ? 20.763 -3.178 8.704 1.00 51.63 226 GLY A CA 1
ATOM 2904 C C . GLY A 1 202 ? 21.081 -4.002 9.936 1.00 52.45 226 GLY A C 1
ATOM 2905 O O . GLY A 1 202 ? 22.218 -4.009 10.416 1.00 52.90 226 GLY A O 1
ATOM 2909 N N . ALA A 1 203 ? 20.086 -4.705 10.465 1.00 53.20 227 ALA A N 1
ATOM 2910 C CA . ALA A 1 203 ? 20.217 -5.375 11.758 1.00 53.33 227 ALA A CA 1
ATOM 2911 C C . ALA A 1 203 ? 20.460 -6.872 11.575 1.00 52.63 227 ALA A C 1
ATOM 2912 O O . ALA A 1 203 ? 19.702 -7.720 12.045 1.00 54.37 227 ALA A O 1
ATOM 2919 N N . THR A 1 204 ? 21.546 -7.185 10.871 1.00 50.55 228 THR A N 1
ATOM 2920 C CA . THR A 1 204 ? 22.028 -8.554 10.737 1.00 49.89 228 THR A CA 1
ATOM 2921 C C . THR A 1 204 ? 23.434 -8.722 11.290 1.00 48.29 228 THR A C 1
ATOM 2922 O O . THR A 1 204 ? 23.679 -9.643 12.079 1.00 47.20 228 THR A O 1
ATOM 2933 N N . VAL A 1 205 ? 24.373 -7.856 10.899 1.00 47.84 229 VAL A N 1
ATOM 2934 C CA . VAL A 1 205 ? 25.726 -7.936 11.433 1.00 46.82 229 VAL A CA 1
ATOM 2935 C C . VAL A 1 205 ? 25.693 -7.653 12.926 1.00 47.20 229 VAL A C 1
ATOM 2936 O O . VAL A 1 205 ? 25.117 -6.655 13.377 1.00 49.10 229 VAL A O 1
ATOM 2949 N N . MET A 1 206 ? 26.320 -8.536 13.703 1.00 46.20 230 MET A N 1
ATOM 2950 C CA . MET A 1 206 ? 26.368 -8.397 15.150 1.00 45.30 230 MET A CA 1
ATOM 2951 C C . MET A 1 206 ? 27.741 -7.886 15.559 1.00 38.75 230 MET A C 1
ATOM 2952 O O . MET A 1 206 ? 28.728 -8.627 15.436 1.00 32.49 230 MET A O 1
ATOM 2966 N N . PRO A 1 207 ? 27.863 -6.649 16.051 1.00 39.99 231 PRO A N 1
ATOM 2967 C CA . PRO A 1 207 ? 29.208 -6.125 16.355 1.00 40.53 231 PRO A CA 1
ATOM 2968 C C . PRO A 1 207 ? 29.975 -6.961 17.366 1.00 38.71 231 PRO A C 1
ATOM 2969 O O . PRO A 1 207 ? 31.162 -7.247 17.158 1.00 37.26 231 PRO A O 1
ATOM 2980 N N . HIS A 1 208 ? 29.329 -7.362 18.463 1.00 37.83 232 HIS A N 1
ATOM 2981 C CA . HIS A 1 208 ? 30.039 -8.070 19.523 1.00 38.26 232 HIS A CA 1
ATOM 2982 C C . HIS A 1 208 ? 30.713 -9.333 19.006 1.00 35.85 232 HIS A C 1
ATOM 2983 O O . HIS A 1 208 ? 31.734 -9.761 19.557 1.00 34.76 232 HIS A O 1
ATOM 2997 N N . VAL A 1 209 ? 30.166 -9.942 17.956 1.00 33.51 233 VAL A N 1
ATOM 2998 C CA . VAL A 1 209 ? 30.762 -11.147 17.391 1.00 31.94 233 VAL A CA 1
ATOM 2999 C C . VAL A 1 209 ? 31.861 -10.821 16.387 1.00 31.95 233 VAL A C 1
ATOM 3000 O O . VAL A 1 209 ? 32.714 -11.679 16.118 1.00 33.33 233 VAL A O 1
ATOM 3013 N N . ILE A 1 210 ? 31.871 -9.612 15.830 1.00 29.60 234 ILE A N 1
ATOM 3014 C CA . ILE A 1 210 ? 32.984 -9.212 14.976 1.00 30.24 234 ILE A CA 1
ATOM 3015 C C . ILE A 1 210 ? 34.272 -9.148 15.787 1.00 28.27 234 ILE A C 1
ATOM 3016 O O . ILE A 1 210 ? 35.348 -9.519 15.303 1.00 26.83 234 ILE A O 1
ATOM 3032 N N . TYR A 1 211 ? 34.184 -8.672 17.031 1.00 28.53 235 TYR A N 1
ATOM 3033 C CA . TYR A 1 211 ? 35.351 -8.665 17.904 1.00 28.68 235 TYR A CA 1
ATOM 3034 C C . TYR A 1 211 ? 35.692 -10.076 18.361 1.00 28.12 235 TYR A C 1
ATOM 3035 O O . TYR A 1 211 ? 36.855 -10.494 18.320 1.00 32.44 235 TYR A O 1
ATOM 3053 N N . LEU A 1 212 ? 34.683 -10.825 18.808 1.00 25.12 236 LEU A N 1
ATOM 3054 C CA . LEU A 1 212 ? 34.930 -12.146 19.372 1.00 25.83 236 LEU A CA 1
ATOM 3055 C C . LEU A 1 212 ? 35.533 -13.086 18.338 1.00 25.47 236 LEU A C 1
ATOM 3056 O O . LEU A 1 212 ? 36.468 -13.837 18.644 1.00 26.41 236 LEU A O 1
ATOM 3072 N N . HIS A 1 213 ? 35.012 -13.061 17.110 1.00 25.45 237 HIS A N 1
ATOM 3073 C CA . HIS A 1 213 ? 35.463 -14.009 16.098 1.00 26.38 237 HIS A CA 1
ATOM 3074 C C . HIS A 1 213 ? 36.969 -13.914 15.902 1.00 29.66 237 HIS A C 1
ATOM 3075 O O . HIS A 1 213 ? 37.665 -14.933 15.844 1.00 29.20 237 HIS A O 1
ATOM 3089 N N . SER A 1 214 ? 37.494 -12.691 15.809 1.00 30.74 238 SER A N 1
ATOM 3090 C CA . SER A 1 214 ? 38.938 -12.523 15.707 1.00 34.70 238 SER A CA 1
ATOM 3091 C C . SER A 1 214 ? 39.649 -13.088 16.929 1.00 36.77 238 SER A C 1
ATOM 3092 O O . SER A 1 214 ? 40.770 -13.596 16.817 1.00 40.13 238 SER A O 1
ATOM 3100 N N . ALA A 1 215 ? 39.013 -13.014 18.102 1.00 37.58 239 ALA A N 1
ATOM 3101 C CA . ALA A 1 215 ? 39.637 -13.515 19.320 1.00 36.96 239 ALA A CA 1
ATOM 3102 C C . ALA A 1 215 ? 39.705 -15.037 19.322 1.00 38.76 239 ALA A C 1
ATOM 3103 O O . ALA A 1 215 ? 40.719 -15.618 19.723 1.00 39.23 239 ALA A O 1
ATOM 3110 N N . LEU A 1 216 ? 38.634 -15.699 18.886 1.00 39.17 240 LEU A N 1
ATOM 3111 C CA . LEU A 1 216 ? 38.633 -17.152 18.824 1.00 39.81 240 LEU A CA 1
ATOM 3112 C C . LEU A 1 216 ? 39.576 -17.688 17.758 1.00 40.13 240 LEU A C 1
ATOM 3113 O O . LEU A 1 216 ? 39.866 -18.888 17.760 1.00 38.97 240 LEU A O 1
ATOM 3129 N N . THR A 1 217 ? 40.060 -16.831 16.857 1.00 40.84 241 THR A N 1
ATOM 3130 C CA . THR A 1 217 ? 40.984 -17.249 15.813 1.00 42.21 241 THR A CA 1
ATOM 3131 C C . THR A 1 217 ? 42.431 -16.878 16.105 1.00 44.16 241 THR A C 1
ATOM 3132 O O . THR A 1 217 ? 43.337 -17.532 15.579 1.00 45.88 241 THR A O 1
ATOM 3143 N N . GLN A 1 218 ? 42.673 -15.852 16.920 1.00 46.72 242 GLN A N 1
ATOM 3144 C CA . GLN A 1 218 ? 44.041 -15.481 17.258 1.00 46.94 242 GLN A CA 1
ATOM 3145 C C . GLN A 1 218 ? 44.737 -16.648 17.946 1.00 51.44 242 GLN A C 1
ATOM 3146 O O . GLN A 1 218 ? 44.166 -17.288 18.834 1.00 51.85 242 GLN A O 1
ATOM 3160 N N . GLY A 1 219 ? 45.970 -16.925 17.531 1.00 45.78 243 GLY A N 1
ATOM 3161 C CA . GLY A 1 219 ? 46.775 -17.956 18.159 1.00 48.32 243 GLY A CA 1
ATOM 3162 C C . GLY A 1 219 ? 46.039 -19.248 18.449 1.00 48.22 243 GLY A C 1
ATOM 3163 O O . GLY A 1 219 ? 46.420 -19.992 19.357 1.00 52.03 243 GLY A O 1
ATOM 3167 N N . ARG A 1 220 ? 44.977 -19.528 17.692 1.00 46.69 244 ARG A N 1
ATOM 3168 C CA . ARG A 1 220 ? 44.267 -20.790 17.864 1.00 45.22 244 ARG A CA 1
ATOM 3169 C C . ARG A 1 220 ? 45.134 -21.961 17.423 1.00 47.01 244 ARG A C 1
ATOM 3170 O O . ARG A 1 220 ? 45.154 -23.010 18.077 1.00 46.40 244 ARG A O 1
ATOM 3191 N N . ILE A 1 221 ? 45.853 -21.797 16.316 1.00 48.07 245 ILE A N 1
ATOM 3192 C CA . ILE A 1 221 ? 46.818 -22.777 15.833 1.00 51.38 245 ILE A CA 1
ATOM 3193 C C . ILE A 1 221 ? 48.171 -22.080 15.804 1.00 50.81 245 ILE A C 1
ATOM 3194 O O . ILE A 1 221 ? 48.415 -21.219 14.949 1.00 48.79 245 ILE A O 1
ATOM 3210 N N . GLN A 1 222 ? 49.049 -22.442 16.738 1.00 56.13 246 GLN A N 1
ATOM 3211 C CA . GLN A 1 222 ? 50.353 -21.799 16.827 1.00 59.81 246 GLN A CA 1
ATOM 3212 C C . GLN A 1 222 ? 51.129 -22.004 15.533 1.00 61.52 246 GLN A C 1
ATOM 3213 O O . GLN A 1 222 ? 51.366 -23.140 15.113 1.00 63.00 246 GLN A O 1
ATOM 3227 N N . THR A 1 223 ? 51.515 -20.900 14.900 1.00 62.25 247 THR A N 1
ATOM 3228 C CA . THR A 1 223 ? 52.324 -20.932 13.693 1.00 67.82 247 THR A CA 1
ATOM 3229 C C . THR A 1 223 ? 53.461 -19.930 13.829 1.00 69.61 247 THR A C 1
ATOM 3230 O O . THR A 1 223 ? 53.382 -18.968 14.598 1.00 71.41 247 THR A O 1
ATOM 3241 N N . ASP A 1 224 ? 54.528 -20.170 13.067 1.00 71.52 248 ASP A N 1
ATOM 3242 C CA . ASP A 1 224 ? 55.714 -19.323 13.104 1.00 73.45 248 ASP A CA 1
ATOM 3243 C C . ASP A 1 224 ? 56.208 -19.003 11.699 1.00 71.66 248 ASP A C 1
ATOM 3244 O O . ASP A 1 224 ? 57.414 -18.882 11.473 1.00 75.92 248 ASP A O 1
ATOM 3253 N N . THR A 1 225 ? 55.288 -18.872 10.744 1.00 67.43 249 THR A N 1
ATOM 3254 C CA . THR A 1 225 ? 55.644 -18.555 9.370 1.00 69.07 249 THR A CA 1
ATOM 3255 C C . THR A 1 225 ? 54.529 -17.719 8.757 1.00 66.83 249 THR A C 1
ATOM 3256 O O . THR A 1 225 ? 53.476 -17.506 9.364 1.00 63.27 249 THR A O 1
ATOM 3267 N N . THR A 1 226 ? 54.770 -17.252 7.534 1.00 66.34 250 THR A N 1
ATOM 3268 C CA . THR A 1 226 ? 53.740 -16.583 6.753 1.00 61.59 250 THR A CA 1
ATOM 3269 C C . THR A 1 226 ? 53.017 -17.536 5.813 1.00 58.89 250 THR A C 1
ATOM 3270 O O . THR A 1 226 ? 51.908 -17.224 5.363 1.00 56.27 250 THR A O 1
ATOM 3281 N N . GLU A 1 227 ? 53.616 -18.693 5.519 1.00 58.17 251 GLU A N 1
ATOM 3282 C CA . GLU A 1 227 ? 52.992 -19.676 4.641 1.00 59.91 251 GLU A CA 1
ATOM 3283 C C . GLU A 1 227 ? 51.981 -20.531 5.394 1.00 53.17 251 GLU A C 1
ATOM 3284 O O . GLU A 1 227 ? 50.892 -20.809 4.879 1.00 51.84 251 GLU A O 1
ATOM 3296 N N . GLU A 1 228 ? 52.318 -20.954 6.613 1.00 53.10 252 GLU A N 1
ATOM 3297 C CA . GLU A 1 228 ? 51.388 -21.765 7.388 1.00 51.06 252 GLU A CA 1
ATOM 3298 C C . GLU A 1 228 ? 50.146 -20.975 7.775 1.00 47.04 252 GLU A C 1
ATOM 3299 O O . GLU A 1 228 ? 49.080 -21.564 7.984 1.00 44.51 252 GLU A O 1
ATOM 3311 N N . LYS A 1 229 ? 50.258 -19.648 7.872 1.00 45.13 253 LYS A N 1
ATOM 3312 C CA . LYS A 1 229 ? 49.104 -18.832 8.236 1.00 43.17 253 LYS A CA 1
ATOM 3313 C C . LYS A 1 229 ? 48.080 -18.790 7.107 1.00 42.53 253 LYS A C 1
ATOM 3314 O O . LYS A 1 229 ? 46.897 -19.077 7.321 1.00 41.87 253 LYS A O 1
ATOM 3333 N N . ARG A 1 230 ? 48.515 -18.434 5.895 1.00 44.14 254 ARG A N 1
ATOM 3334 C CA . ARG A 1 230 ? 47.584 -18.383 4.771 1.00 43.84 254 ARG A CA 1
ATOM 3335 C C . ARG A 1 230 ? 46.906 -19.730 4.561 1.00 42.91 254 ARG A C 1
ATOM 3336 O O . ARG A 1 230 ? 45.779 -19.788 4.057 1.00 41.06 254 ARG A O 1
ATOM 3357 N N . ARG A 1 231 ? 47.573 -20.822 4.944 1.00 45.17 255 ARG A N 1
ATOM 3358 C CA . ARG A 1 231 ? 46.919 -22.124 4.948 1.00 46.93 255 ARG A CA 1
ATOM 3359 C C . ARG A 1 231 ? 45.759 -22.144 5.932 1.00 42.48 255 ARG A C 1
ATOM 3360 O O . ARG A 1 231 ? 44.749 -22.818 5.694 1.00 40.05 255 ARG A O 1
ATOM 3381 N N . LEU A 1 232 ? 45.877 -21.402 7.035 1.00 41.34 256 LEU A N 1
ATOM 3382 C CA . LEU A 1 232 ? 44.775 -21.281 7.980 1.00 39.00 256 LEU A CA 1
ATOM 3383 C C . LEU A 1 232 ? 43.697 -20.334 7.472 1.00 36.13 256 LEU A C 1
ATOM 3384 O O . LEU A 1 232 ? 42.513 -20.534 7.766 1.00 32.87 256 LEU A O 1
ATOM 3400 N N . VAL A 1 233 ? 44.082 -19.303 6.716 1.00 36.38 257 VAL A N 1
ATOM 3401 C CA . VAL A 1 233 ? 43.093 -18.393 6.148 1.00 36.63 257 VAL A CA 1
ATOM 3402 C C . VAL A 1 233 ? 42.182 -19.137 5.181 1.00 39.52 257 VAL A C 1
ATOM 3403 O O . VAL A 1 233 ? 40.961 -18.942 5.180 1.00 40.43 257 VAL A O 1
ATOM 3416 N N . ARG A 1 234 ? 42.757 -20.005 4.346 1.00 43.03 258 ARG A N 1
ATOM 3417 C CA . ARG A 1 234 ? 41.944 -20.777 3.412 1.00 44.05 258 ARG A CA 1
ATOM 3418 C C . ARG A 1 234 ? 41.080 -21.796 4.145 1.00 41.66 258 ARG A C 1
ATOM 3419 O O . ARG A 1 234 ? 39.944 -22.058 3.738 1.00 41.75 258 ARG A O 1
ATOM 3440 N N . LEU A 1 235 ? 41.595 -22.377 5.233 1.00 40.83 259 LEU A N 1
ATOM 3441 C CA . LEU A 1 235 ? 40.783 -23.277 6.045 1.00 39.86 259 LEU A CA 1
ATOM 3442 C C . LEU A 1 235 ? 39.672 -22.515 6.756 1.00 40.25 259 LEU A C 1
ATOM 3443 O O . LEU A 1 235 ? 38.509 -22.936 6.746 1.00 39.71 259 LEU A O 1
ATOM 3459 N N . ASN A 1 236 ? 40.015 -21.387 7.383 1.00 40.32 260 ASN A N 1
ATOM 3460 C CA . ASN A 1 236 ? 39.016 -20.592 8.085 1.00 39.49 260 ASN A CA 1
ATOM 3461 C C . ASN A 1 236 ? 37.910 -20.124 7.152 1.00 38.53 260 ASN A C 1
ATOM 3462 O O . ASN A 1 236 ? 36.751 -20.013 7.569 1.00 36.30 260 ASN A O 1
ATOM 3473 N N . ARG A 1 237 ? 38.246 -19.843 5.891 1.00 37.88 261 ARG A N 1
ATOM 3474 C CA . ARG A 1 237 ? 37.257 -19.322 4.954 1.00 36.14 261 ARG A CA 1
ATOM 3475 C C . ARG A 1 237 ? 36.121 -20.314 4.745 1.00 30.59 261 ARG A C 1
ATOM 3476 O O . ARG A 1 237 ? 34.942 -19.942 4.767 1.00 32.33 261 ARG A O 1
ATOM 3497 N N . VAL A 1 238 ? 36.456 -21.588 4.535 1.00 29.59 262 VAL A N 1
ATOM 3498 C CA . VAL A 1 238 ? 35.424 -22.608 4.390 1.00 27.09 262 VAL A CA 1
ATOM 3499 C C . VAL A 1 238 ? 34.597 -22.707 5.664 1.00 32.08 262 VAL A C 1
ATOM 3500 O O . VAL A 1 238 ? 33.380 -22.925 5.618 1.00 28.45 262 VAL A O 1
ATOM 3513 N N . ASP A 1 239 ? 35.241 -22.543 6.821 1.00 32.48 263 ASP A N 1
ATOM 3514 C CA . ASP A 1 239 ? 34.538 -22.685 8.091 1.00 37.00 263 ASP A CA 1
ATOM 3515 C C . ASP A 1 239 ? 33.507 -21.579 8.274 1.00 32.70 263 ASP A C 1
ATOM 3516 O O . ASP A 1 239 ? 32.360 -21.841 8.654 1.00 32.61 263 ASP A O 1
ATOM 3525 N N . VAL A 1 240 ? 33.897 -20.331 8.007 1.00 32.53 264 VAL A N 1
ATOM 3526 C CA . VAL A 1 240 ? 32.972 -19.213 8.156 1.00 29.98 264 VAL A CA 1
ATOM 3527 C C . VAL A 1 240 ? 31.795 -19.371 7.203 1.00 31.32 264 VAL A C 1
ATOM 3528 O O . VAL A 1 240 ? 30.629 -19.291 7.608 1.00 35.67 264 VAL A O 1
ATOM 3541 N N . ILE A 1 241 ? 32.082 -19.600 5.920 1.00 27.10 265 ILE A N 1
ATOM 3542 C CA . ILE A 1 241 ? 31.013 -19.762 4.938 1.00 24.58 265 ILE A CA 1
ATOM 3543 C C . ILE A 1 241 ? 30.090 -20.904 5.340 1.00 20.90 265 ILE A C 1
ATOM 3544 O O . ILE A 1 241 ? 28.866 -20.819 5.183 1.00 17.49 265 ILE A O 1
ATOM 3560 N N . ALA A 1 242 ? 30.658 -21.993 5.861 1.00 24.18 266 ALA A N 1
ATOM 3561 C CA . ALA A 1 242 ? 29.836 -23.116 6.296 1.00 27.21 266 ALA A CA 1
ATOM 3562 C C . ALA A 1 242 ? 28.946 -22.717 7.466 1.00 28.43 266 ALA A C 1
ATOM 3563 O O . ALA A 1 242 ? 27.727 -22.930 7.438 1.00 27.98 266 ALA A O 1
ATOM 3570 N N . ALA A 1 243 ? 29.539 -22.126 8.507 1.00 30.65 267 ALA A N 1
ATOM 3571 C CA . ALA A 1 243 ? 28.765 -21.750 9.684 1.00 34.71 267 ALA A CA 1
ATOM 3572 C C . ALA A 1 243 ? 27.808 -20.606 9.378 1.00 34.87 267 ALA A C 1
ATOM 3573 O O . ALA A 1 243 ? 26.648 -20.629 9.806 1.00 31.55 267 ALA A O 1
ATOM 3580 N N . MET A 1 244 ? 28.273 -19.592 8.645 1.00 36.58 268 MET A N 1
ATOM 3581 C CA . MET A 1 244 ? 27.409 -18.460 8.327 1.00 36.93 268 MET A CA 1
ATOM 3582 C C . MET A 1 244 ? 26.337 -18.852 7.318 1.00 33.56 268 MET A C 1
ATOM 3583 O O . MET A 1 244 ? 25.179 -18.438 7.442 1.00 33.17 268 MET A O 1
ATOM 3597 N N . GLY A 1 245 ? 26.703 -19.646 6.309 1.00 32.85 269 GLY A N 1
ATOM 3598 C CA . GLY A 1 245 ? 25.703 -20.159 5.391 1.00 31.85 269 GLY A CA 1
ATOM 3599 C C . GLY A 1 245 ? 24.600 -20.906 6.112 1.00 30.86 269 GLY A C 1
ATOM 3600 O O . GLY A 1 245 ? 23.416 -20.735 5.807 1.00 28.67 269 GLY A O 1
ATOM 3604 N N . LEU A 1 246 ? 24.971 -21.732 7.092 1.00 30.75 270 LEU A N 1
ATOM 3605 C CA . LEU A 1 246 ? 23.973 -22.417 7.907 1.00 31.05 270 LEU A CA 1
ATOM 3606 C C . LEU A 1 246 ? 23.022 -21.419 8.547 1.00 34.98 270 LEU A C 1
ATOM 3607 O O . LEU A 1 246 ? 21.801 -21.619 8.557 1.00 36.92 270 LEU A O 1
ATOM 3614 N N . ALA A 1 247 ? 23.576 -20.359 9.142 1.00 33.21 271 ALA A N 1
ATOM 3615 C CA . ALA A 1 247 ? 22.746 -19.366 9.807 1.00 29.10 271 ALA A CA 1
ATOM 3616 C C . ALA A 1 247 ? 21.726 -18.777 8.846 1.00 30.89 271 ALA A C 1
ATOM 3617 O O . ALA A 1 247 ? 20.584 -18.507 9.232 1.00 33.02 271 ALA A O 1
ATOM 3624 N N . GLY A 1 248 ? 22.115 -18.578 7.591 1.00 30.66 272 GLY A N 1
ATOM 3625 C CA . GLY A 1 248 ? 21.206 -18.037 6.604 1.00 34.05 272 GLY A CA 1
ATOM 3626 C C . GLY A 1 248 ? 20.029 -18.951 6.344 1.00 35.39 272 GLY A C 1
ATOM 3627 O O . GLY A 1 248 ? 18.873 -18.550 6.507 1.00 38.28 272 GLY A O 1
ATOM 3631 N N . LEU A 1 249 ? 20.317 -20.191 5.940 1.00 35.17 273 LEU A N 1
ATOM 3632 C CA . LEU A 1 249 ? 19.251 -21.145 5.659 1.00 35.36 273 LEU A CA 1
ATOM 3633 C C . LEU A 1 249 ? 18.280 -21.246 6.826 1.00 33.82 273 LEU A C 1
ATOM 3634 O O . LEU A 1 249 ? 17.060 -21.268 6.629 1.00 32.06 273 LEU A O 1
ATOM 3650 N N . ILE A 1 250 ? 18.805 -21.306 8.051 1.00 35.27 274 ILE A N 1
ATOM 3651 C CA . ILE A 1 250 ? 17.942 -21.321 9.228 1.00 37.05 274 ILE A CA 1
ATOM 3652 C C . ILE A 1 250 ? 17.040 -20.095 9.232 1.00 37.90 274 ILE A C 1
ATOM 3653 O O . ILE A 1 250 ? 15.817 -20.201 9.378 1.00 41.29 274 ILE A O 1
ATOM 3669 N N . ASN A 1 251 ? 17.631 -18.910 9.066 1.00 34.66 275 ASN A N 1
ATOM 3670 C CA . ASN A 1 251 ? 16.834 -17.689 9.026 1.00 33.09 275 ASN A CA 1
ATOM 3671 C C . ASN A 1 251 ? 15.841 -17.726 7.872 1.00 32.47 275 ASN A C 1
ATOM 3672 O O . ASN A 1 251 ? 14.689 -17.302 8.021 1.00 31.16 275 ASN A O 1
ATOM 3683 N N . MET A 1 252 ? 16.262 -18.238 6.714 1.00 33.10 276 MET A N 1
ATOM 3684 C CA . MET A 1 252 ? 15.324 -18.421 5.613 1.00 33.94 276 MET A CA 1
ATOM 3685 C C . MET A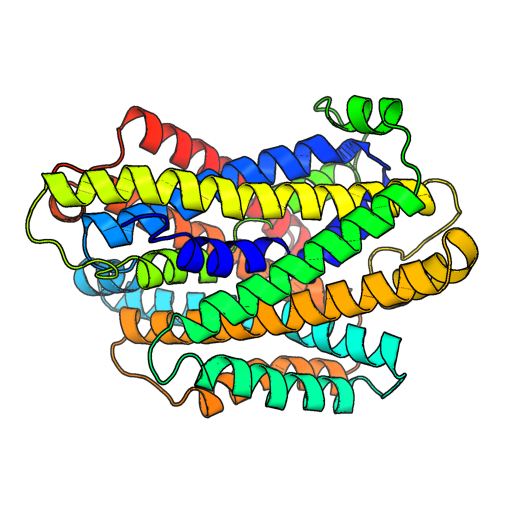 1 252 ? 14.210 -19.381 6.009 1.00 31.39 276 MET A C 1
ATOM 3686 O O . MET A 1 252 ? 13.058 -19.218 5.588 1.00 29.74 276 MET A O 1
ATOM 3700 N N . SER A 1 253 ? 14.537 -20.392 6.817 1.00 30.05 277 SER A N 1
ATOM 3701 C CA . SER A 1 253 ? 13.524 -21.338 7.271 1.00 31.04 277 SER A CA 1
ATOM 3702 C C . SER A 1 253 ? 12.507 -20.652 8.173 1.00 33.33 277 SER A C 1
ATOM 3703 O O . SER A 1 253 ? 11.295 -20.842 8.017 1.00 34.89 277 SER A O 1
ATOM 3711 N N . MET A 1 254 ? 12.981 -19.845 9.126 1.00 35.97 278 MET A N 1
ATOM 3712 C CA . MET A 1 254 ? 12.063 -19.100 9.980 1.00 41.57 278 MET A CA 1
ATOM 3713 C C . MET A 1 254 ? 11.172 -18.182 9.155 1.00 36.72 278 MET A C 1
ATOM 3714 O O . MET A 1 254 ? 10.012 -17.950 9.515 1.00 34.74 278 MET A O 1
ATOM 3728 N N . LEU A 1 255 ? 11.695 -17.656 8.047 1.00 31.57 279 LEU A N 1
ATOM 3729 C CA . LEU A 1 255 ? 10.887 -16.833 7.157 1.00 29.10 279 LEU A CA 1
ATOM 3730 C C . LEU A 1 255 ? 9.821 -17.673 6.468 1.00 29.16 279 LEU A C 1
ATOM 3731 O O . LEU A 1 255 ? 8.638 -17.315 6.464 1.00 29.98 279 LEU A O 1
ATOM 3747 N N . ALA A 1 256 ? 10.221 -18.808 5.890 1.00 28.59 280 ALA A N 1
ATOM 3748 C CA . ALA A 1 256 ? 9.286 -19.617 5.118 1.00 29.76 280 ALA A CA 1
ATOM 3749 C C . ALA A 1 256 ? 8.202 -20.218 6.004 1.00 27.85 280 ALA A C 1
ATOM 3750 O O . ALA A 1 256 ? 7.027 -20.241 5.622 1.00 30.31 280 ALA A O 1
ATOM 3757 N N . VAL A 1 257 ? 8.573 -20.715 7.187 1.00 27.47 281 VAL A N 1
ATOM 3758 C CA . VAL A 1 257 ? 7.586 -21.311 8.086 1.00 30.11 281 VAL A CA 1
ATOM 3759 C C . VAL A 1 257 ? 6.488 -20.305 8.406 1.00 29.97 281 VAL A C 1
ATOM 3760 O O . VAL A 1 257 ? 5.296 -20.579 8.224 1.00 31.99 281 VAL A O 1
ATOM 3773 N N . ALA A 1 258 ? 6.875 -19.125 8.896 1.00 29.84 282 ALA A N 1
ATOM 3774 C CA . ALA A 1 258 ? 5.894 -18.078 9.155 1.00 33.70 282 ALA A CA 1
ATOM 3775 C C . ALA A 1 258 ? 5.090 -17.761 7.900 1.00 36.05 282 ALA A C 1
ATOM 3776 O O . ALA A 1 258 ? 3.862 -17.631 7.956 1.00 40.19 282 ALA A O 1
ATOM 3783 N N . ALA A 1 259 ? 5.766 -17.641 6.755 1.00 35.21 283 ALA A N 1
ATOM 3784 C CA . ALA A 1 259 ? 5.063 -17.369 5.507 1.00 35.82 283 ALA A CA 1
ATOM 3785 C C . ALA A 1 259 ? 4.087 -18.488 5.167 1.00 39.60 283 ALA A C 1
ATOM 3786 O O . ALA A 1 259 ? 2.960 -18.228 4.729 1.00 39.36 283 ALA A O 1
ATOM 3793 N N . ALA A 1 260 ? 4.498 -19.738 5.364 1.00 38.62 284 ALA A N 1
ATOM 3794 C CA . ALA A 1 260 ? 3.669 -20.889 5.037 1.00 38.71 284 ALA A CA 1
ATOM 3795 C C . ALA A 1 260 ? 2.614 -21.180 6.095 1.00 40.13 284 ALA A C 1
ATOM 3796 O O . ALA A 1 260 ? 1.998 -22.252 6.057 1.00 35.85 284 ALA A O 1
ATOM 3803 N N . THR A 1 261 ? 2.388 -20.256 7.028 1.00 45.33 285 THR A N 1
ATOM 3804 C CA . THR A 1 261 ? 1.424 -20.473 8.101 1.00 47.20 285 THR A CA 1
ATOM 3805 C C . THR A 1 261 ? 0.585 -19.250 8.448 1.00 47.89 285 T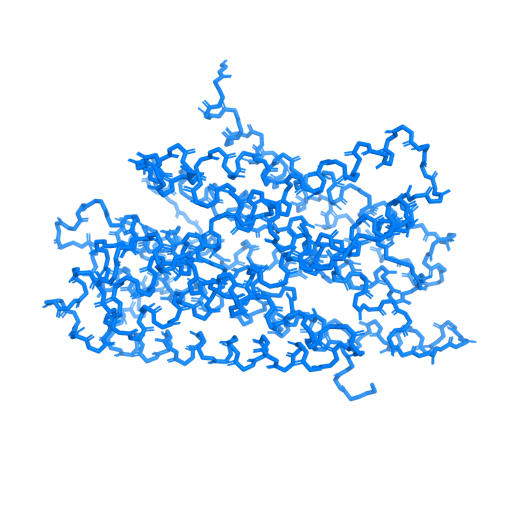HR A C 1
ATOM 3806 O O . THR A 1 261 ? -0.574 -19.422 8.836 1.00 52.09 285 THR A O 1
ATOM 3817 N N . PHE A 1 262 ? 1.106 -18.030 8.321 1.00 43.11 286 PHE A N 1
ATOM 3818 C CA . PHE A 1 262 ? 0.414 -16.846 8.803 1.00 45.48 286 PHE A CA 1
ATOM 3819 C C . PHE A 1 262 ? 0.108 -15.824 7.718 1.00 45.77 286 PHE A C 1
ATOM 3820 O O . PHE A 1 262 ? -0.567 -14.830 8.008 1.00 48.91 286 PHE A O 1
ATOM 3837 N N . HIS A 1 263 ? 0.570 -16.038 6.486 1.00 45.17 287 HIS A N 1
ATOM 3838 C CA . HIS A 1 263 ? 0.479 -15.012 5.454 1.00 45.97 287 HIS A CA 1
ATOM 3839 C C . HIS A 1 263 ? -0.945 -14.488 5.301 1.00 48.61 287 HIS A C 1
ATOM 3840 O O . HIS A 1 263 ? -1.209 -13.313 5.578 1.00 50.79 287 HIS A O 1
ATOM 3854 N N . GLY A 1 264 ? -1.866 -15.341 4.862 1.00 47.76 288 GLY A N 1
ATOM 3855 C CA . GLY A 1 264 ? -3.251 -14.941 4.713 1.00 50.91 288 GLY A CA 1
ATOM 3856 C C . GLY A 1 264 ? -4.166 -15.608 5.719 1.00 53.59 288 GLY A C 1
ATOM 3857 O O . GLY A 1 264 ? -5.190 -16.187 5.345 1.00 57.25 288 GLY A O 1
ATOM 3861 N N . LYS A 1 265 ? -3.806 -15.530 7.003 1.00 55.75 289 LYS A N 1
ATOM 3862 C CA . LYS A 1 265 ? -4.558 -16.178 8.071 1.00 58.05 289 LYS A CA 1
ATOM 3863 C C . LYS A 1 265 ? -5.036 -15.189 9.130 1.00 62.06 289 LYS A C 1
ATOM 3864 O O . LYS A 1 265 ? -5.324 -15.589 10.262 1.00 63.19 289 LYS A O 1
ATOM 3883 N N . ASN A 1 266 ? -5.127 -13.905 8.790 1.00 66.75 290 ASN A N 1
ATOM 3884 C CA . ASN A 1 266 ? -5.592 -12.872 9.714 1.00 71.82 290 ASN A CA 1
ATOM 3885 C C . ASN A 1 266 ? -4.718 -12.771 10.961 1.00 71.78 290 ASN A C 1
ATOM 3886 O O . ASN A 1 266 ? -5.140 -12.204 11.973 1.00 74.10 290 ASN A O 1
ATOM 3897 N N . VAL A 1 267 ? -3.501 -13.307 10.910 1.00 72.71 291 VAL A N 1
ATOM 3898 C CA . VAL A 1 267 ? -2.616 -13.328 12.074 1.00 74.73 291 VAL A CA 1
ATOM 3899 C C . VAL A 1 267 ? -1.975 -11.947 12.190 1.00 76.79 291 VAL A C 1
ATOM 3900 O O . VAL A 1 267 ? -1.067 -11.604 11.431 1.00 73.50 291 VAL A O 1
ATOM 3913 N N . GLU A 1 268 ? -2.446 -11.153 13.146 1.00 84.91 292 GLU A N 1
ATOM 3914 C CA . GLU A 1 268 ? -1.884 -9.843 13.436 1.00 86.30 292 GLU A CA 1
ATOM 3915 C C . GLU A 1 268 ? -1.114 -9.898 14.750 1.00 85.94 292 GLU A C 1
ATOM 3916 O O . GLU A 1 268 ? -1.405 -10.717 15.625 1.00 87.49 292 GLU A O 1
ATOM 3928 N N . ASN A 1 269 ? -0.123 -9.016 14.876 1.00 82.46 293 ASN A N 1
ATOM 3929 C CA . ASN A 1 269 ? 0.807 -9.010 16.001 1.00 81.76 293 ASN A CA 1
ATOM 3930 C C . ASN A 1 269 ? 1.725 -10.226 15.989 1.00 77.64 293 ASN A C 1
ATOM 3931 O O . ASN A 1 269 ? 2.258 -10.614 17.034 1.00 80.63 293 ASN A O 1
ATOM 3942 N N . ALA A 1 270 ? 1.924 -10.838 14.818 1.00 78.62 294 ALA A N 1
ATOM 3943 C CA . ALA A 1 270 ? 2.753 -12.030 14.706 1.00 74.71 294 ALA A CA 1
ATOM 3944 C C . ALA A 1 270 ? 4.221 -11.762 15.007 1.00 76.04 294 ALA A C 1
ATOM 3945 O O . ALA A 1 270 ? 4.979 -12.719 15.198 1.00 66.63 294 ALA A O 1
ATOM 3952 N N . GLY A 1 271 ? 4.638 -10.500 15.050 1.00 71.87 295 GLY A N 1
ATOM 3953 C CA . GLY A 1 271 ? 6.018 -10.170 15.341 1.00 73.25 295 GLY A CA 1
ATOM 3954 C C . GLY A 1 271 ? 6.515 -10.797 16.626 1.00 68.84 295 GLY A C 1
ATOM 3955 O O . GLY A 1 271 ? 7.461 -11.590 16.611 1.00 65.03 295 GLY A O 1
ATOM 3959 N N . ASP A 1 272 ? 5.886 -10.452 17.747 1.00 74.15 296 ASP A N 1
ATOM 3960 C CA . ASP A 1 272 ? 6.281 -11.025 19.025 1.00 76.63 296 ASP A CA 1
ATOM 3961 C C . ASP A 1 272 ? 6.053 -12.532 19.015 1.00 80.10 296 ASP A C 1
ATOM 3962 O O . ASP A 1 272 ? 5.119 -13.040 18.388 1.00 74.21 296 ASP A O 1
ATOM 3971 N N . LEU A 1 273 ? 6.925 -13.251 19.722 1.00 76.06 297 LEU A N 1
ATOM 3972 C CA . LEU A 1 273 ? 6.923 -14.706 19.657 1.00 80.50 297 LEU A CA 1
ATOM 3973 C C . LEU A 1 273 ? 5.856 -15.339 20.540 1.00 87.28 297 LEU A C 1
ATOM 3974 O O . LEU A 1 273 ? 5.454 -16.477 20.279 1.00 94.21 297 LEU A O 1
ATOM 3990 N N . THR A 1 274 ? 5.383 -14.634 21.571 1.00 86.90 298 THR A N 1
ATOM 3991 C CA . THR A 1 274 ? 4.374 -15.206 22.452 1.00 90.40 298 THR A CA 1
ATOM 3992 C C . THR A 1 274 ? 3.056 -15.457 21.730 1.00 87.84 298 THR A C 1
ATOM 3993 O O . THR A 1 274 ? 2.256 -16.276 22.195 1.00 91.49 298 THR A O 1
ATOM 4004 N N . THR A 1 275 ? 2.814 -14.768 20.611 1.00 80.04 299 THR A N 1
ATOM 4005 C CA . THR A 1 275 ? 1.618 -14.983 19.805 1.00 77.34 299 THR A CA 1
ATOM 4006 C C . THR A 1 275 ? 1.858 -15.961 18.660 1.00 70.66 299 THR A C 1
ATOM 4007 O O . THR A 1 275 ? 0.970 -16.757 18.336 1.00 75.25 299 THR A O 1
ATOM 4018 N N . ALA A 1 276 ? 3.034 -15.909 18.030 1.00 65.58 300 ALA A N 1
ATOM 4019 C CA . ALA A 1 276 ? 3.364 -16.890 17.001 1.00 56.71 300 ALA A CA 1
ATOM 4020 C C . ALA A 1 276 ? 3.346 -18.302 17.573 1.00 52.62 300 ALA A C 1
ATOM 4021 O O . ALA A 1 276 ? 2.825 -19.230 16.944 1.00 49.03 300 ALA A O 1
ATOM 4028 N N . TYR A 1 277 ? 3.915 -18.482 18.768 1.00 52.72 301 TYR A N 1
ATOM 4029 C CA . TYR A 1 277 ? 3.853 -19.777 19.437 1.00 51.84 301 TYR A CA 1
ATOM 4030 C C . TYR A 1 277 ? 2.414 -20.251 19.581 1.00 50.06 301 TYR A C 1
ATOM 4031 O O . TYR A 1 277 ? 2.111 -21.428 19.350 1.00 48.50 301 TYR A O 1
ATOM 4049 N N . GLN A 1 278 ? 1.509 -19.346 19.961 1.00 52.30 302 GLN A N 1
ATOM 4050 C CA . GLN A 1 278 ? 0.108 -19.717 20.125 1.00 52.90 302 GLN A CA 1
ATOM 4051 C C . GLN A 1 278 ? -0.538 -20.028 18.781 1.00 51.64 302 GLN A C 1
ATOM 4052 O O . GLN A 1 278 ? -1.146 -21.090 18.604 1.00 53.70 302 GLN A O 1
ATOM 4066 N N . THR A 1 279 ? -0.411 -19.114 17.815 1.00 50.11 303 THR A N 1
ATOM 4067 C CA . THR A 1 279 ? -1.077 -19.283 16.529 1.00 48.56 303 THR A CA 1
ATOM 4068 C C . THR A 1 279 ? -0.537 -20.471 15.743 1.00 47.20 303 THR A C 1
ATOM 4069 O O . THR A 1 279 ? -1.186 -20.909 14.787 1.00 46.37 303 THR A O 1
ATOM 4080 N N . LEU A 1 280 ? 0.627 -21.007 16.121 1.00 46.04 304 LEU A N 1
ATOM 4081 C CA . LEU A 1 280 ? 1.157 -22.175 15.427 1.00 42.88 304 LEU A CA 1
ATOM 4082 C C . LEU A 1 280 ? 0.380 -23.438 15.774 1.00 43.37 304 LEU A C 1
ATOM 4083 O O . LEU A 1 280 ? 0.210 -24.314 14.918 1.00 43.61 304 LEU A O 1
ATOM 4099 N N . THR A 1 281 ? -0.096 -23.552 17.014 1.00 47.88 305 THR A N 1
ATOM 4100 C CA . THR A 1 281 ? -0.777 -24.773 17.436 1.00 52.33 305 THR A CA 1
ATOM 4101 C C . THR A 1 281 ? -2.012 -25.072 16.599 1.00 55.95 305 THR A C 1
ATOM 4102 O O . THR A 1 281 ? -2.122 -26.198 16.083 1.00 58.25 305 THR A O 1
ATOM 4113 N N . PRO A 1 282 ? -2.965 -24.150 16.421 1.00 58.38 306 PRO A N 1
ATOM 4114 C CA . PRO A 1 282 ? -4.146 -24.479 15.607 1.00 60.67 306 PRO A CA 1
ATOM 4115 C C . PRO A 1 282 ? -3.858 -24.546 14.119 1.00 57.40 306 PRO A C 1
ATOM 4116 O O . PRO A 1 282 ? -4.622 -25.191 13.390 1.00 59.80 306 PRO A O 1
ATOM 4127 N N . LEU A 1 283 ? -2.787 -23.911 13.646 1.00 57.07 307 LEU A N 1
ATOM 4128 C CA . LEU A 1 283 ? -2.453 -23.917 12.216 1.00 53.53 307 LEU A CA 1
ATOM 4129 C C . LEU A 1 283 ? -1.633 -25.157 11.867 1.00 54.88 307 LEU A C 1
ATOM 4130 O O . LEU A 1 283 ? -2.129 -26.072 11.204 1.00 51.99 307 LEU A O 1
ATOM 4146 N N . LEU A 1 284 ? -0.374 -25.195 12.305 1.00 56.60 308 LEU A N 1
ATOM 4147 C CA . LEU A 1 284 ? 0.465 -26.368 12.059 1.00 55.82 308 LEU A CA 1
ATOM 4148 C C . LEU A 1 284 ? 0.137 -27.483 13.048 1.00 65.53 308 LEU A C 1
ATOM 4149 O O . LEU A 1 284 ? -0.423 -28.518 12.676 1.00 66.25 308 LEU A O 1
ATOM 4165 N N . GLY A 1 285 ? 0.485 -27.281 14.316 1.00 59.24 309 GLY A N 1
ATOM 4166 C CA . GLY A 1 285 ? 0.221 -28.258 15.342 1.00 68.83 309 GLY A CA 1
ATOM 4167 C C . GLY A 1 285 ? 0.957 -27.929 16.623 1.00 62.16 309 GLY A C 1
ATOM 4168 O O . GLY A 1 285 ? 1.846 -27.073 16.651 1.00 69.30 309 GLY A O 1
ATOM 4172 N N . PRO A 1 286 ? 0.597 -28.605 17.715 1.00 60.41 310 PRO A N 1
ATOM 4173 C CA . PRO A 1 286 ? 1.275 -28.324 18.990 1.00 48.26 310 PRO A CA 1
ATOM 4174 C C . PRO A 1 286 ? 2.764 -28.611 18.948 1.00 51.18 310 PRO A C 1
ATOM 4175 O O . PRO A 1 286 ? 3.539 -27.923 19.624 1.00 45.96 310 PRO A O 1
ATOM 4186 N N . ALA A 1 287 ? 3.194 -29.608 18.170 1.00 48.39 311 ALA A N 1
ATOM 4187 C CA . ALA A 1 287 ? 4.620 -29.899 18.065 1.00 48.20 311 ALA A CA 1
ATOM 4188 C C . ALA A 1 287 ? 5.355 -28.777 17.345 1.00 46.99 311 ALA A C 1
ATOM 4189 O O . ALA A 1 287 ? 6.491 -28.442 17.700 1.00 46.30 311 ALA A O 1
ATOM 4196 N N . ALA A 1 288 ? 4.725 -28.186 16.327 1.00 48.49 312 ALA A N 1
ATOM 4197 C CA . ALA A 1 288 ? 5.324 -27.038 15.659 1.00 46.76 312 ALA A CA 1
ATOM 4198 C C . ALA A 1 288 ? 5.600 -25.912 16.643 1.00 48.32 312 ALA A C 1
ATOM 4199 O O . ALA A 1 288 ? 6.594 -25.190 16.500 1.00 48.09 312 ALA A O 1
ATOM 4206 N N . SER A 1 289 ? 4.739 -25.749 17.650 1.00 47.11 313 SER A N 1
ATOM 4207 C CA . SER A 1 289 ? 4.962 -24.718 18.657 1.00 44.35 313 SER A CA 1
ATOM 4208 C C . SER A 1 289 ? 6.101 -25.103 19.595 1.00 39.33 313 SER A C 1
ATOM 4209 O O . SER A 1 289 ? 6.963 -24.272 19.907 1.00 36.48 313 SER A O 1
ATOM 4217 N N . VAL A 1 290 ? 6.127 -26.357 20.049 1.00 38.96 314 VAL A N 1
ATOM 4218 C CA . VAL A 1 290 ? 7.185 -26.802 20.953 1.00 36.65 314 VAL A CA 1
ATOM 4219 C C . VAL A 1 290 ? 8.545 -26.653 20.282 1.00 35.28 314 VAL A C 1
ATOM 4220 O O . VAL A 1 290 ? 9.445 -25.981 20.798 1.00 31.91 314 VAL A O 1
ATOM 4233 N N . LEU A 1 291 ? 8.715 -27.280 19.116 1.00 38.14 315 LEU A N 1
ATOM 4234 C CA . LEU A 1 291 ? 9.982 -27.180 18.402 1.00 40.42 315 LEU A CA 1
ATOM 4235 C C . LEU A 1 291 ? 10.341 -25.737 18.079 1.00 37.57 315 LEU A C 1
ATOM 4236 O O . LEU A 1 291 ? 11.523 -25.428 17.894 1.00 37.45 315 LEU A O 1
ATOM 4252 N N . PHE A 1 292 ? 9.352 -24.846 18.010 1.00 38.13 316 PHE A N 1
ATOM 4253 C CA . PHE A 1 292 ? 9.649 -23.430 17.849 1.00 35.40 316 PHE A CA 1
ATOM 4254 C C . PHE A 1 292 ? 10.154 -22.821 19.151 1.00 32.67 316 PHE A C 1
ATOM 4255 O O . PHE A 1 292 ? 11.071 -21.992 19.137 1.00 33.72 316 PHE A O 1
ATOM 4272 N N . ALA A 1 293 ? 9.572 -23.223 20.283 1.00 29.77 317 ALA A N 1
ATOM 4273 C CA . ALA A 1 293 ? 9.985 -22.668 21.567 1.00 25.02 317 ALA A CA 1
ATOM 4274 C C . ALA A 1 293 ? 11.364 -23.172 21.974 1.00 25.38 317 ALA A C 1
ATOM 4275 O O . ALA A 1 293 ? 12.189 -22.398 22.474 1.00 22.30 317 ALA A O 1
ATOM 4282 N N . VAL A 1 294 ? 11.634 -24.466 21.782 1.00 23.88 318 VAL A N 1
ATOM 4283 C CA . VAL A 1 294 ? 12.959 -24.990 22.098 1.00 24.33 318 VAL A CA 1
ATOM 4284 C C . VAL A 1 294 ? 14.000 -24.354 21.189 1.00 26.17 318 VAL A C 1
ATOM 4285 O O . VAL A 1 294 ? 15.107 -24.016 21.625 1.00 22.18 318 VAL A O 1
ATOM 4298 N N . ALA A 1 295 ? 13.660 -24.173 19.910 1.00 34.85 319 ALA A N 1
ATOM 4299 C CA . ALA A 1 295 ? 14.546 -23.448 19.007 1.00 35.20 319 ALA A CA 1
ATOM 4300 C C . ALA A 1 295 ? 14.812 -22.045 19.534 1.00 32.30 319 ALA A C 1
ATOM 4301 O O . ALA A 1 295 ? 15.963 -21.604 19.613 1.00 32.89 319 ALA A O 1
ATOM 4308 N N . LEU A 1 296 ? 13.752 -21.330 19.909 1.00 27.86 320 LEU A N 1
ATOM 4309 C CA . LEU A 1 296 ? 13.929 -20.023 20.530 1.00 25.14 320 LEU A CA 1
ATOM 4310 C C . LEU A 1 296 ? 14.768 -20.137 21.796 1.00 26.12 320 LEU A C 1
ATOM 4311 O O . LEU A 1 296 ? 15.697 -19.350 22.014 1.00 24.65 320 LEU A O 1
ATOM 4327 N N . LEU A 1 297 ? 14.460 -21.122 22.641 1.00 30.15 321 LEU A N 1
ATOM 4328 C CA . LEU A 1 297 ? 15.210 -21.309 23.878 1.00 33.83 321 LEU A CA 1
ATOM 4329 C C . LEU A 1 297 ? 16.692 -21.512 23.588 1.00 34.26 321 LEU A C 1
ATOM 4330 O O . LEU A 1 297 ? 17.544 -20.758 24.070 1.00 33.52 321 LEU A O 1
ATOM 4346 N N . ALA A 1 298 ? 17.017 -22.534 22.793 1.00 34.43 322 ALA A N 1
ATOM 4347 C CA . ALA A 1 298 ? 18.411 -22.801 22.458 1.00 33.38 322 ALA A CA 1
ATOM 4348 C C . ALA A 1 298 ? 19.059 -21.592 21.796 1.00 32.56 322 ALA A C 1
ATOM 4349 O O . ALA A 1 298 ? 20.234 -21.295 22.040 1.00 30.90 322 ALA A O 1
ATOM 4356 N N . SER A 1 299 ? 18.306 -20.880 20.955 1.00 32.96 323 SER A N 1
ATOM 4357 C CA . SER A 1 299 ? 18.848 -19.696 20.301 1.00 33.40 323 SER A CA 1
ATOM 4358 C C . SER A 1 299 ? 19.206 -18.621 21.320 1.00 34.26 323 SER A C 1
ATOM 4359 O O . SER A 1 299 ? 20.238 -17.956 21.199 1.00 37.01 323 SER A O 1
ATOM 4367 N N . GLY A 1 300 ? 18.349 -18.455 22.336 1.00 33.57 324 GLY A N 1
ATOM 4368 C CA . GLY A 1 300 ? 18.575 -17.411 23.327 1.00 32.98 324 GLY A CA 1
ATOM 4369 C C . GLY A 1 300 ? 19.694 -17.745 24.291 1.00 31.08 324 GLY A C 1
ATOM 4370 O O . GLY A 1 300 ? 20.540 -16.899 24.590 1.00 30.03 324 GLY A O 1
ATOM 4374 N N . LEU A 1 301 ? 19.716 -18.984 24.797 1.00 35.53 325 LEU A N 1
ATOM 4375 C CA . LEU A 1 301 ? 20.776 -19.396 25.709 1.00 37.31 325 LEU A CA 1
ATOM 4376 C C . LEU A 1 301 ? 22.143 -19.247 25.054 1.00 35.72 325 LEU A C 1
ATOM 4377 O O . LEU A 1 301 ? 23.065 -18.665 25.637 1.00 38.62 325 LEU A O 1
ATOM 4393 N N . SER A 1 302 ? 22.291 -19.766 23.835 1.00 35.52 326 SER A N 1
ATOM 4394 C CA . SER A 1 302 ? 23.590 -19.753 23.172 1.00 34.67 326 SER A CA 1
ATOM 4395 C C . SER A 1 302 ? 24.063 -18.327 22.921 1.00 33.22 326 SER A C 1
ATOM 4396 O O . SER A 1 302 ? 25.115 -17.909 23.415 1.00 31.57 326 SER A O 1
ATOM 4404 N N . SER A 1 303 ? 23.296 -17.564 22.138 1.00 33.21 327 SER A N 1
ATOM 4405 C CA . SER A 1 303 ? 23.721 -16.215 21.786 1.00 33.54 327 SER A CA 1
ATOM 4406 C C . SER A 1 303 ? 23.932 -15.357 23.026 1.00 34.37 327 SER A C 1
ATOM 4407 O O . SER A 1 303 ? 24.783 -14.461 23.023 1.00 37.72 327 SER A O 1
ATOM 4415 N N . SER A 1 304 ? 23.177 -15.615 24.093 1.00 31.52 328 SER A N 1
ATOM 4416 C CA . SER A 1 304 ? 23.404 -14.899 25.343 1.00 30.48 328 SER A CA 1
ATOM 4417 C C . SER A 1 304 ? 24.756 -15.269 25.938 1.00 28.41 328 SER A C 1
ATOM 4418 O O . SER A 1 304 ? 25.520 -14.395 26.367 1.00 26.90 328 SER A O 1
ATOM 4426 N N . ALA A 1 305 ? 25.072 -16.565 25.968 1.00 28.62 329 ALA A N 1
ATOM 4427 C CA . ALA A 1 305 ? 26.363 -17.002 26.487 1.00 29.43 329 ALA A CA 1
ATOM 4428 C C . ALA A 1 305 ? 27.504 -16.508 25.606 1.00 28.44 329 ALA A C 1
ATOM 4429 O O . ALA A 1 305 ? 28.537 -16.055 26.113 1.00 27.89 329 ALA A O 1
ATOM 4436 N N . VAL A 1 306 ? 27.340 -16.592 24.284 1.00 27.16 330 VAL A N 1
ATOM 4437 C CA . VAL A 1 306 ? 28.344 -16.046 23.377 1.00 30.64 330 VAL A CA 1
ATOM 4438 C C . VAL A 1 306 ? 28.481 -14.545 23.593 1.00 33.83 330 VAL A C 1
ATOM 4439 O O . VAL A 1 306 ? 29.592 -14.010 23.689 1.00 35.66 330 VAL A O 1
ATOM 4452 N N . GLY A 1 307 ? 27.350 -13.841 23.675 1.00 35.47 331 GLY A N 1
ATOM 4453 C CA . GLY A 1 307 ? 27.401 -12.419 23.951 1.00 36.76 331 GLY A CA 1
ATOM 4454 C C . GLY A 1 307 ? 28.140 -12.101 25.233 1.00 37.53 331 GLY A C 1
ATOM 4455 O O . GLY A 1 307 ? 28.813 -11.071 25.329 1.00 36.83 331 GLY A O 1
ATOM 4459 N N . THR A 1 308 ? 28.035 -12.979 26.233 1.00 38.94 332 THR A N 1
ATOM 4460 C CA . THR A 1 308 ? 28.758 -12.763 27.480 1.00 40.47 332 THR A CA 1
ATOM 4461 C C . THR A 1 308 ? 30.253 -12.978 27.290 1.00 40.73 332 THR A C 1
ATOM 4462 O O . THR A 1 308 ? 31.067 -12.228 27.839 1.00 42.02 332 THR A O 1
ATOM 4473 N N . MET A 1 309 ? 30.636 -14.002 26.521 1.00 40.99 333 MET A N 1
ATOM 4474 C CA . MET A 1 309 ? 32.050 -14.203 26.225 1.00 40.68 333 MET A CA 1
ATOM 4475 C C . MET A 1 309 ? 32.583 -13.076 25.352 1.00 37.19 333 MET A C 1
ATOM 4476 O O . MET A 1 309 ? 33.732 -12.648 25.511 1.00 37.46 333 MET A O 1
ATOM 4490 N N . ALA A 1 310 ? 31.764 -12.585 24.421 1.00 35.23 334 ALA A N 1
ATOM 4491 C CA . ALA A 1 310 ? 32.160 -11.432 23.623 1.00 33.65 334 ALA A CA 1
ATOM 4492 C C . ALA A 1 310 ? 32.508 -10.254 24.521 1.00 34.66 334 ALA A C 1
ATOM 4493 O O . ALA A 1 310 ? 33.576 -9.646 24.385 1.00 33.64 334 ALA A O 1
ATOM 4500 N N . GLY A 1 311 ? 31.619 -9.925 25.459 1.00 34.31 335 GLY A N 1
ATOM 4501 C CA . GLY A 1 311 ? 31.902 -8.844 26.383 1.00 34.76 335 GLY A CA 1
ATOM 4502 C C . GLY A 1 311 ? 33.172 -9.065 27.176 1.00 34.10 335 GLY A C 1
ATOM 4503 O O . GLY A 1 311 ? 33.824 -8.104 27.592 1.00 36.44 335 GLY A O 1
ATOM 4507 N N . ASP A 1 312 ? 33.551 -10.328 27.387 1.00 32.72 336 ASP A N 1
ATOM 4508 C CA . ASP A 1 312 ? 34.742 -10.624 28.177 1.00 33.42 336 ASP A CA 1
ATOM 4509 C C . ASP A 1 312 ? 36.011 -10.297 27.399 1.00 31.85 336 ASP A C 1
ATOM 4510 O O . ASP A 1 312 ? 36.887 -9.579 27.896 1.00 31.16 336 ASP A O 1
ATOM 4519 N N . VAL A 1 313 ? 36.130 -10.813 26.172 1.00 30.89 337 VAL A N 1
ATOM 4520 C CA . VAL A 1 313 ? 37.304 -10.512 25.360 1.00 31.07 337 VAL A CA 1
ATOM 4521 C C . VAL A 1 313 ? 37.284 -9.055 24.917 1.00 31.87 337 VAL A C 1
ATOM 4522 O O . VAL A 1 313 ? 38.337 -8.465 24.646 1.00 33.42 337 VAL A O 1
ATOM 4535 N N . ILE A 1 314 ? 36.096 -8.454 24.837 1.00 32.56 338 ILE A N 1
ATOM 4536 C CA . ILE A 1 314 ? 35.984 -7.047 24.457 1.00 33.43 338 ILE A CA 1
ATOM 4537 C C . ILE A 1 314 ? 36.788 -6.175 25.416 1.00 34.46 338 ILE A C 1
ATOM 4538 O O . ILE A 1 314 ? 37.699 -5.446 25.007 1.00 35.88 338 ILE A O 1
ATOM 4554 N N . MET A 1 315 ? 36.465 -6.238 26.709 1.00 35.61 339 MET A N 1
ATOM 4555 C CA . MET A 1 315 ? 37.165 -5.396 27.672 1.00 38.15 339 MET A CA 1
ATOM 4556 C C . MET A 1 315 ? 38.568 -5.921 27.951 1.00 33.49 339 MET A C 1
ATOM 4557 O O . MET A 1 315 ? 39.497 -5.134 28.161 1.00 33.06 339 MET A O 1
ATOM 4571 N N . GLN A 1 316 ? 38.739 -7.245 27.967 1.00 32.36 340 GLN A N 1
ATOM 4572 C CA . GLN A 1 316 ? 40.077 -7.809 28.112 1.00 33.26 340 GLN A CA 1
ATOM 4573 C C . GLN A 1 316 ? 41.010 -7.266 27.037 1.00 31.71 340 GLN A C 1
ATOM 4574 O O . GLN A 1 316 ? 42.158 -6.907 27.323 1.00 32.69 340 GLN A O 1
ATOM 4588 N N . GLY A 1 317 ? 40.528 -7.180 25.798 1.00 29.46 341 GLY A N 1
ATOM 4589 C CA . GLY A 1 317 ? 41.334 -6.689 24.699 1.00 29.88 341 GLY A CA 1
ATOM 4590 C C . GLY A 1 317 ? 41.438 -5.179 24.659 1.00 26.94 341 GLY A C 1
ATOM 4591 O O . GLY A 1 317 ? 42.508 -4.632 24.376 1.00 25.48 341 GLY A O 1
ATOM 4595 N N . PHE A 1 318 ? 40.330 -4.490 24.939 1.00 26.45 342 PHE A N 1
ATOM 4596 C CA . PHE A 1 318 ? 40.335 -3.033 24.915 1.00 28.26 342 PHE A CA 1
ATOM 4597 C C . PHE A 1 318 ? 41.035 -2.448 26.136 1.00 32.69 342 PHE A C 1
ATOM 4598 O O . PHE A 1 318 ? 41.729 -1.432 26.026 1.00 34.57 342 PHE A O 1
ATOM 4615 N N . MET A 1 319 ? 40.864 -3.069 27.302 1.00 36.62 343 MET A N 1
ATOM 4616 C CA . MET A 1 319 ? 41.321 -2.493 28.560 1.00 40.46 343 MET A CA 1
ATOM 4617 C C . MET A 1 319 ? 42.429 -3.283 29.234 1.00 43.30 343 MET A C 1
ATOM 4618 O O . MET A 1 319 ? 43.291 -2.681 29.879 1.00 42.60 343 MET A O 1
ATOM 4632 N N . GLY A 1 320 ? 42.427 -4.608 29.107 1.00 46.33 344 GLY A N 1
ATOM 4633 C CA . GLY A 1 320 ? 43.425 -5.433 29.756 1.00 51.58 344 GLY A CA 1
ATOM 4634 C C . GLY A 1 320 ? 42.865 -6.190 30.943 1.00 54.23 344 GLY A C 1
ATOM 4635 O O . GLY A 1 320 ? 42.854 -7.424 30.949 1.00 57.19 344 GLY A O 1
ATOM 4639 N N . PHE A 1 321 ? 42.390 -5.463 31.952 1.00 54.73 345 PHE A N 1
ATOM 4640 C CA . PHE A 1 321 ? 41.843 -6.109 33.135 1.00 54.73 345 PHE A CA 1
ATOM 4641 C C . PHE A 1 321 ? 40.571 -6.880 32.787 1.00 50.30 345 PHE A C 1
ATOM 4642 O O . PHE A 1 321 ? 39.940 -6.664 31.748 1.00 48.70 345 PHE A O 1
ATOM 4659 N N . HIS A 1 322 ? 40.197 -7.789 33.684 1.00 53.26 346 HIS A N 1
ATOM 4660 C CA . HIS A 1 322 ? 39.133 -8.753 33.435 1.00 52.72 346 HIS A CA 1
ATOM 4661 C C . HIS A 1 322 ? 38.301 -8.923 34.695 1.00 50.68 346 HIS A C 1
ATOM 4662 O O . HIS A 1 322 ? 38.844 -9.227 35.761 1.00 53.03 346 HIS A O 1
ATOM 4676 N N . ILE A 1 323 ? 36.991 -8.726 34.574 1.00 43.77 347 ILE A N 1
ATOM 4677 C CA . ILE A 1 323 ? 36.083 -8.900 35.708 1.00 43.29 347 ILE A CA 1
ATOM 4678 C C . ILE A 1 323 ? 35.562 -10.333 35.705 1.00 42.83 347 ILE A C 1
ATOM 4679 O O . ILE A 1 323 ? 35.528 -10.974 34.644 1.00 43.37 347 ILE A O 1
ATOM 4695 N N . PRO A 1 324 ? 35.140 -10.872 36.849 1.00 42.84 348 PRO A N 1
ATOM 4696 C CA . PRO A 1 324 ? 34.645 -12.255 36.866 1.00 41.84 348 PRO A CA 1
ATOM 4697 C C . PRO A 1 324 ? 33.443 -12.425 35.949 1.00 37.85 348 PRO A C 1
ATOM 4698 O O . PRO A 1 324 ? 32.579 -11.551 35.855 1.00 35.38 348 PRO A O 1
ATOM 4709 N N . LEU A 1 325 ? 33.397 -13.573 35.267 1.00 37.58 349 LEU A N 1
ATOM 4710 C CA . LEU A 1 325 ? 32.290 -13.850 34.358 1.00 36.64 349 LEU A CA 1
ATOM 4711 C C . LEU A 1 325 ? 30.953 -13.796 35.085 1.00 39.10 349 LEU A C 1
ATOM 4712 O O . LEU A 1 325 ? 29.978 -13.244 34.563 1.00 38.70 349 LEU A O 1
ATOM 4728 N N . TRP A 1 326 ? 30.884 -14.364 36.293 1.00 40.95 350 TRP A N 1
ATOM 4729 C CA . TRP A 1 326 ? 29.636 -14.322 37.046 1.00 39.05 350 TRP A CA 1
ATOM 4730 C C . TRP A 1 326 ? 29.213 -12.882 37.309 1.00 37.29 350 TRP A C 1
ATOM 4731 O O . TRP A 1 326 ? 28.020 -12.559 37.265 1.00 37.63 350 TRP A O 1
ATOM 4752 N N . LEU A 1 327 ? 30.179 -11.999 37.572 1.00 36.85 351 LEU A N 1
ATOM 4753 C CA . LEU A 1 327 ? 29.865 -10.585 37.743 1.00 36.31 351 LEU A CA 1
ATOM 4754 C C . LEU A 1 327 ? 29.341 -9.991 36.441 1.00 34.55 351 LEU A C 1
ATOM 4755 O O . LEU A 1 327 ? 28.310 -9.307 36.427 1.00 33.28 351 LEU A O 1
ATOM 4771 N N . ARG A 1 328 ? 30.043 -10.242 35.334 1.00 34.47 352 ARG A N 1
ATOM 4772 C CA . ARG A 1 328 ? 29.564 -9.793 34.033 1.00 32.82 352 ARG A CA 1
ATOM 4773 C C . ARG A 1 328 ? 28.208 -10.404 33.710 1.00 33.66 352 ARG A C 1
ATOM 4774 O O . ARG A 1 328 ? 27.304 -9.713 33.224 1.00 34.79 352 ARG A O 1
ATOM 4795 N N . ARG A 1 329 ? 28.048 -11.704 33.968 1.00 34.61 353 ARG A N 1
ATOM 4796 C CA . ARG A 1 329 ? 26.757 -12.348 33.749 1.00 38.08 353 ARG A CA 1
ATOM 4797 C C . ARG A 1 329 ? 25.655 -11.631 34.514 1.00 38.13 353 ARG A C 1
ATOM 4798 O O . ARG A 1 329 ? 24.524 -11.517 34.028 1.00 40.73 353 ARG A O 1
ATOM 4819 N N . LEU A 1 330 ? 25.969 -11.130 35.711 1.00 37.01 354 LEU A N 1
ATOM 4820 C CA . LEU A 1 330 ? 24.952 -10.497 36.543 1.00 35.98 354 LEU A CA 1
ATOM 4821 C C . LEU A 1 330 ? 24.542 -9.142 35.982 1.00 34.92 354 LEU A C 1
ATOM 4822 O O . LEU A 1 330 ? 23.354 -8.806 35.967 1.00 35.75 354 LEU A O 1
ATOM 4838 N N . ILE A 1 331 ? 25.511 -8.352 35.515 1.00 35.67 355 ILE A N 1
ATOM 4839 C CA . ILE A 1 331 ? 25.207 -7.021 34.993 1.00 35.71 355 ILE A CA 1
ATOM 4840 C C . ILE A 1 331 ? 24.287 -7.128 33.783 1.00 38.08 355 ILE A C 1
ATOM 4841 O O . ILE A 1 331 ? 23.191 -6.557 33.758 1.00 39.97 355 ILE A O 1
ATOM 4857 N N . THR A 1 332 ? 24.727 -7.860 32.756 1.00 37.20 356 THR A N 1
ATOM 4858 C CA . THR A 1 332 ? 23.902 -8.046 31.569 1.00 40.15 356 THR A CA 1
ATOM 4859 C C . THR A 1 332 ? 22.566 -8.695 31.901 1.00 42.34 356 THR A C 1
ATOM 4860 O O . THR A 1 332 ? 21.613 -8.567 31.126 1.00 44.40 356 THR A O 1
ATOM 4871 N N . MET A 1 333 ? 22.479 -9.386 33.037 1.00 45.00 357 MET A N 1
ATOM 4872 C CA . MET A 1 333 ? 21.242 -10.018 33.473 1.00 49.86 357 MET A CA 1
ATOM 4873 C C . MET A 1 333 ? 20.270 -9.028 34.098 1.00 48.43 357 MET A C 1
ATOM 4874 O O . MET A 1 333 ? 19.076 -9.332 34.196 1.00 50.45 357 MET A O 1
ATOM 4888 N N . LEU A 1 334 ? 20.748 -7.844 34.506 1.00 48.41 358 LEU A N 1
ATOM 4889 C CA . LEU A 1 334 ? 19.864 -6.887 35.168 1.00 50.45 358 LEU A CA 1
ATOM 4890 C C . LEU A 1 334 ? 18.886 -6.240 34.197 1.00 52.73 358 LEU A C 1
ATOM 4891 O O . LEU A 1 334 ? 17.687 -6.163 34.521 1.00 62.21 358 LEU A O 1
ATOM 4907 N N . PRO A 1 335 ? 19.302 -5.744 33.026 1.00 46.75 359 PRO A N 1
ATOM 4908 C CA . PRO A 1 335 ? 18.314 -5.171 32.094 1.00 51.82 359 PRO A CA 1
ATOM 4909 C C . PRO A 1 335 ? 17.129 -6.087 31.839 1.00 46.03 359 PRO A C 1
ATOM 4910 O O . PRO A 1 335 ? 15.987 -5.616 31.774 1.00 46.60 359 PRO A O 1
ATOM 4921 N N . ALA A 1 336 ? 17.372 -7.392 31.702 1.00 44.66 360 ALA A N 1
ATOM 4922 C CA . ALA A 1 336 ? 16.280 -8.329 31.470 1.00 45.31 360 ALA A CA 1
ATOM 4923 C C . ALA A 1 336 ? 15.272 -8.285 32.610 1.00 45.33 360 ALA A C 1
ATOM 4924 O O . ALA A 1 336 ? 14.065 -8.137 32.383 1.00 51.11 360 ALA A O 1
ATOM 4931 N N . PHE A 1 337 ? 15.749 -8.408 33.851 1.00 45.86 361 PHE A N 1
ATOM 4932 C CA . PHE A 1 337 ? 14.841 -8.378 34.992 1.00 52.81 361 PHE A CA 1
ATOM 4933 C C . PHE A 1 337 ? 14.193 -7.009 35.145 1.00 53.17 361 PHE A C 1
ATOM 4934 O O . PHE A 1 337 ? 13.021 -6.911 35.525 1.00 55.75 361 PHE A O 1
ATOM 4951 N N . ILE A 1 338 ? 14.938 -5.940 34.857 1.00 53.41 362 ILE A N 1
ATOM 4952 C CA . ILE A 1 338 ? 14.345 -4.607 34.862 1.00 53.61 362 ILE A CA 1
ATOM 4953 C C . ILE A 1 338 ? 13.141 -4.568 33.930 1.00 56.27 362 ILE A C 1
ATOM 4954 O O . ILE A 1 338 ? 12.067 -4.075 34.292 1.00 60.88 362 ILE A O 1
ATOM 4970 N N . VAL A 1 339 ? 13.301 -5.101 32.717 1.00 55.96 363 VAL A N 1
ATOM 4971 C CA . VAL A 1 339 ? 12.190 -5.151 31.772 1.00 57.50 363 VAL A CA 1
ATOM 4972 C C . VAL A 1 339 ? 11.064 -6.016 32.320 1.00 61.80 363 VAL A C 1
ATOM 4973 O O . VAL A 1 339 ? 9.884 -5.648 32.245 1.00 67.34 363 VAL A O 1
ATOM 4986 N N . ILE A 1 340 ? 11.406 -7.178 32.879 1.00 58.71 364 ILE A N 1
ATOM 4987 C CA . ILE A 1 340 ? 10.383 -8.099 33.362 1.00 61.83 364 ILE A CA 1
ATOM 4988 C C . ILE A 1 340 ? 9.620 -7.485 34.528 1.00 63.12 364 ILE A C 1
ATOM 4989 O O . ILE A 1 340 ? 8.384 -7.476 34.545 1.00 66.26 364 ILE A O 1
ATOM 5005 N N . LEU A 1 341 ? 10.342 -6.966 35.524 1.00 69.48 365 LEU A N 1
ATOM 5006 C CA . LEU A 1 341 ? 9.682 -6.315 36.648 1.00 77.80 365 LEU A CA 1
ATOM 5007 C C . LEU A 1 341 ? 8.925 -5.066 36.216 1.00 88.72 365 LEU A C 1
ATOM 5008 O O . LEU A 1 341 ? 7.984 -4.655 36.904 1.00 94.01 365 LEU A O 1
ATOM 5024 N N . LEU A 1 342 ? 9.313 -4.454 35.096 1.00 93.46 366 LEU A N 1
ATOM 5025 C CA . LEU A 1 342 ? 8.574 -3.311 34.569 1.00 104.12 366 LEU A CA 1
ATOM 5026 C C . LEU A 1 342 ? 7.334 -3.776 33.813 1.00 119.93 366 LEU A C 1
ATOM 5027 O O . LEU A 1 342 ? 6.204 -3.439 34.182 1.00 131.63 366 LEU A O 1
ATOM 5043 N N . GLY A 1 343 ? 7.530 -4.557 32.752 1.00 119.64 367 GLY A N 1
ATOM 5044 C CA . GLY A 1 343 ? 6.424 -5.090 31.982 1.00 130.94 367 GLY A CA 1
ATOM 5045 C C . GLY A 1 343 ? 6.115 -4.288 30.735 1.00 139.33 367 GLY A C 1
ATOM 5046 O O . GLY A 1 343 ? 4.945 -4.050 30.421 1.00 144.16 367 GLY A O 1
ATOM 5050 N N . MET A 1 344 ? 7.151 -3.867 30.014 1.00 138.45 368 MET A N 1
ATOM 5051 C CA . MET A 1 344 ? 6.972 -3.098 28.794 1.00 151.37 368 MET A CA 1
ATOM 5052 C C . MET A 1 344 ? 6.794 -4.020 27.588 1.00 157.39 368 MET A C 1
ATOM 5053 O O . MET A 1 344 ? 7.027 -5.229 27.648 1.00 156.59 368 MET A O 1
ATOM 5067 N N . ASP A 1 345 ? 6.375 -3.423 26.479 1.00 157.62 369 ASP A N 1
ATOM 5068 C CA . ASP A 1 345 ? 6.168 -4.140 25.232 1.00 177.20 369 ASP A CA 1
ATOM 5069 C C . ASP A 1 345 ? 7.488 -4.253 24.468 1.00 208.47 369 ASP A C 1
ATOM 5070 O O . ASP A 1 345 ? 8.346 -3.372 24.567 1.00 208.69 369 ASP A O 1
ATOM 5079 N N . PRO A 1 346 ? 7.682 -5.342 23.701 1.00 260.71 370 PRO A N 1
ATOM 5080 C CA . PRO A 1 346 ? 8.912 -5.465 22.904 1.00 269.38 370 PRO A CA 1
ATOM 5081 C C . PRO A 1 346 ? 9.198 -4.258 22.022 1.00 293.01 370 PRO A C 1
ATOM 5082 O O . PRO A 1 346 ? 10.323 -4.098 21.541 1.00 302.81 370 PRO A O 1
ATOM 5093 N N . SER A 1 347 ? 8.194 -3.412 21.793 1.00 279.59 371 SER A N 1
ATOM 5094 C CA . SER A 1 347 ? 8.391 -2.191 21.021 1.00 286.79 371 SER A CA 1
ATOM 5095 C C . SER A 1 347 ? 9.578 -1.405 21.567 1.00 285.50 371 SER A C 1
ATOM 5096 O O . SER A 1 347 ? 10.624 -1.322 20.918 1.00 283.05 371 SER A O 1
ATOM 5104 N N . SER A 1 348 ? 9.428 -0.834 22.765 1.00 256.97 372 SER A N 1
ATOM 5105 C CA . SER A 1 348 ? 10.514 -0.061 23.357 1.00 240.10 372 SER A CA 1
ATOM 5106 C C . SER A 1 348 ? 11.737 -0.926 23.635 1.00 239.79 372 SER A C 1
ATOM 5107 O O . SER A 1 348 ? 12.864 -0.418 23.655 1.00 228.05 372 SER A O 1
ATOM 5115 N N . VAL A 1 349 ? 11.540 -2.226 23.848 1.00 195.82 373 VAL A N 1
ATOM 5116 C CA . VAL A 1 349 ? 12.658 -3.118 24.148 1.00 176.32 373 VAL A CA 1
ATOM 5117 C C . VAL A 1 349 ? 13.397 -3.502 22.872 1.00 136.34 373 VAL A C 1
ATOM 5118 O O . VAL A 1 349 ? 14.594 -3.230 22.720 1.00 134.73 373 VAL A O 1
ATOM 5131 N N . LEU A 1 350 ? 12.695 -4.145 21.934 1.00 119.48 374 LEU A N 1
ATOM 5132 C CA . LEU A 1 350 ? 13.331 -4.552 20.686 1.00 124.60 374 LEU A CA 1
ATOM 5133 C C . LEU A 1 350 ? 13.914 -3.359 19.944 1.00 121.83 374 LEU A C 1
ATOM 5134 O O . LEU A 1 350 ? 14.906 -3.501 19.221 1.00 123.97 374 LEU A O 1
ATOM 5150 N N . ILE A 1 351 ? 13.316 -2.180 20.108 1.00 118.25 375 ILE A N 1
ATOM 5151 C CA . ILE A 1 351 ? 13.806 -0.988 19.425 1.00 118.77 375 ILE A CA 1
ATOM 5152 C C . ILE A 1 351 ? 15.065 -0.461 20.099 1.00 109.42 375 ILE A C 1
ATOM 5153 O O . ILE A 1 351 ? 16.149 -0.449 19.505 1.00 107.78 375 ILE A O 1
ATOM 5169 N N . LEU A 1 352 ? 14.935 -0.016 21.353 1.00 111.57 376 LEU A N 1
ATOM 5170 C CA . LEU A 1 352 ? 16.060 0.592 22.056 1.00 110.58 376 LEU A CA 1
ATOM 5171 C C . LEU A 1 352 ? 17.316 -0.262 21.954 1.00 114.04 376 LEU A C 1
ATOM 5172 O O . LEU A 1 352 ? 18.427 0.267 21.825 1.00 118.76 376 LEU A O 1
ATOM 5188 N N . SER A 1 353 ? 17.165 -1.587 22.005 1.00 105.39 377 SER A N 1
ATOM 5189 C CA . SER A 1 353 ? 18.330 -2.462 21.952 1.00 97.94 377 SER A CA 1
ATOM 5190 C C . SER A 1 353 ? 18.971 -2.441 20.568 1.00 95.08 377 SER A C 1
ATOM 5191 O O . SER A 1 353 ? 20.196 -2.339 20.443 1.00 92.55 377 SER A O 1
ATOM 5199 N N . GLN A 1 354 ? 18.155 -2.531 19.512 1.00 95.07 378 GLN A N 1
ATOM 5200 C CA . GLN A 1 354 ? 18.695 -2.539 18.156 1.00 93.65 378 GLN A CA 1
ATOM 5201 C C . GLN A 1 354 ? 19.257 -1.185 17.746 1.00 91.42 378 GLN A C 1
ATOM 5202 O O . GLN A 1 354 ? 20.101 -1.129 16.845 1.00 93.52 378 GLN A O 1
ATOM 5216 N N . VAL A 1 355 ? 18.812 -0.095 18.376 1.00 89.20 379 VAL A N 1
ATOM 5217 C CA . VAL A 1 355 ? 19.481 1.188 18.180 1.00 87.42 379 VAL A CA 1
ATOM 5218 C C . VAL A 1 355 ? 20.956 1.057 18.529 1.00 82.54 379 VAL A C 1
ATOM 5219 O O . VAL A 1 355 ? 21.837 1.505 17.786 1.00 83.45 379 VAL A O 1
ATOM 5232 N N . ILE A 1 356 ? 21.242 0.428 19.669 1.00 59.83 380 ILE A N 1
ATOM 5233 C CA . ILE A 1 356 ? 22.618 0.295 20.126 1.00 58.42 380 ILE A CA 1
ATOM 5234 C C . ILE A 1 356 ? 23.405 -0.624 19.200 1.00 55.64 380 ILE A C 1
ATOM 5235 O O . ILE A 1 356 ? 24.587 -0.385 18.930 1.00 55.17 380 ILE A O 1
ATOM 5251 N N . LEU A 1 357 ? 22.770 -1.683 18.693 1.00 56.96 381 LEU A N 1
ATOM 5252 C CA . LEU A 1 357 ? 23.451 -2.551 17.738 1.00 56.09 381 LEU A CA 1
ATOM 5253 C C . LEU A 1 357 ? 23.721 -1.812 16.433 1.00 55.84 381 LEU A C 1
ATOM 5254 O O . LEU A 1 357 ? 24.847 -1.826 15.922 1.00 54.66 381 LEU A O 1
ATOM 5270 N N . CYS A 1 358 ? 22.701 -1.154 15.878 1.00 58.14 382 CYS A N 1
ATOM 5271 C CA . CYS A 1 358 ? 22.923 -0.312 14.708 1.00 58.36 382 CYS A CA 1
ATOM 5272 C C . CYS A 1 358 ? 23.946 0.777 15.000 1.00 57.17 382 CYS A C 1
ATOM 5273 O O . CYS A 1 358 ? 24.649 1.231 14.091 1.00 55.16 382 CYS A O 1
ATOM 5281 N N . PHE A 1 359 ? 24.038 1.208 16.260 1.00 58.39 383 PHE A N 1
ATOM 5282 C CA . PHE A 1 359 ? 25.039 2.198 16.648 1.00 58.01 383 PHE A CA 1
ATOM 5283 C C . PHE A 1 359 ? 26.440 1.603 16.592 1.00 52.72 383 PHE A C 1
ATOM 5284 O O . PHE A 1 359 ? 27.387 2.268 16.157 1.00 52.76 383 PHE A O 1
ATOM 5301 N N . GLY A 1 360 ? 26.585 0.343 17.005 1.00 49.59 384 GLY A N 1
ATOM 5302 C CA . GLY A 1 360 ? 27.881 -0.293 17.106 1.00 45.23 384 GLY A CA 1
ATOM 5303 C C . GLY A 1 360 ? 28.351 -1.043 15.884 1.00 44.47 384 GLY A C 1
ATOM 5304 O O . GLY A 1 360 ? 29.491 -1.514 15.863 1.00 46.32 384 GLY A O 1
ATOM 5308 N N . VAL A 1 361 ? 27.510 -1.177 14.865 1.00 41.10 385 VAL A N 1
ATOM 5309 C CA . VAL A 1 361 ? 27.913 -1.838 13.626 1.00 38.59 385 VAL A CA 1
ATOM 5310 C C . VAL A 1 361 ? 29.074 -1.073 13.000 1.00 38.89 385 VAL A C 1
ATOM 5311 O O . VAL A 1 361 ? 30.146 -1.657 12.787 1.00 37.21 385 VAL A O 1
ATOM 5324 N N . PRO A 1 362 ? 28.922 0.217 12.682 1.00 42.48 386 PRO A N 1
ATOM 5325 C CA . PRO A 1 362 ? 30.052 0.943 12.075 1.00 42.93 386 PRO A CA 1
ATOM 5326 C C . PRO A 1 362 ? 31.336 0.830 12.880 1.00 41.64 386 PRO A C 1
ATOM 5327 O O . PRO A 1 362 ? 32.395 0.530 12.317 1.00 37.73 386 PRO A O 1
ATOM 5338 N N . PHE A 1 363 ? 31.267 1.045 14.195 1.00 43.17 387 PHE A N 1
ATOM 5339 C CA . PHE A 1 363 ? 32.469 0.971 15.016 1.00 41.05 387 PHE A CA 1
ATOM 5340 C C . PHE A 1 363 ? 33.150 -0.386 14.922 1.00 39.25 387 PHE A C 1
ATOM 5341 O O . PHE A 1 363 ? 34.357 -0.477 15.161 1.00 40.59 387 PHE A O 1
ATOM 5358 N N . ALA A 1 364 ? 32.409 -1.439 14.569 1.00 34.68 388 ALA A N 1
ATOM 5359 C CA . ALA A 1 364 ? 33.010 -2.762 14.443 1.00 32.19 388 ALA A CA 1
ATOM 5360 C C . ALA A 1 364 ? 33.650 -2.969 13.075 1.00 31.20 388 ALA A C 1
ATOM 5361 O O . ALA A 1 364 ? 34.715 -3.587 12.976 1.00 28.13 388 ALA A O 1
ATOM 5368 N N . LEU A 1 365 ? 33.023 -2.449 12.015 1.00 31.40 389 LEU A N 1
ATOM 5369 C CA . LEU A 1 365 ? 33.488 -2.717 10.657 1.00 32.09 389 LEU A CA 1
ATOM 5370 C C . LEU A 1 365 ? 34.603 -1.772 10.223 1.00 30.03 389 LEU A C 1
ATOM 5371 O O . LEU A 1 365 ? 35.507 -2.185 9.490 1.00 30.66 389 LEU A O 1
ATOM 5387 N N . VAL A 1 366 ? 34.558 -0.503 10.636 1.00 28.03 390 VAL A N 1
ATOM 5388 C CA . VAL A 1 366 ? 35.622 0.422 10.250 1.00 31.33 390 VAL A CA 1
ATOM 5389 C C . VAL A 1 366 ? 36.983 -0.086 10.703 1.00 33.93 390 VAL A C 1
ATOM 5390 O O . VAL A 1 366 ? 37.889 -0.195 9.859 1.00 37.72 390 VAL A O 1
ATOM 5403 N N . PRO A 1 367 ? 37.200 -0.436 11.973 1.00 32.42 391 PRO A N 1
ATOM 5404 C CA . PRO A 1 367 ? 38.513 -0.975 12.353 1.00 31.33 391 PRO A CA 1
ATOM 5405 C C . PRO A 1 367 ? 38.838 -2.278 11.650 1.00 29.11 391 PRO A C 1
ATOM 5406 O O . PRO A 1 367 ? 40.009 -2.537 11.343 1.00 30.53 391 PRO A O 1
ATOM 5417 N N . LEU A 1 368 ? 37.829 -3.105 11.375 1.00 27.49 392 LEU A N 1
ATOM 5418 C CA . LEU A 1 368 ? 38.073 -4.401 10.753 1.00 29.19 392 LEU A CA 1
ATOM 5419 C C . LEU A 1 368 ? 38.545 -4.241 9.313 1.00 28.27 392 LEU A C 1
ATOM 5420 O O . LEU A 1 368 ? 39.532 -4.859 8.900 1.00 27.37 392 LEU A O 1
ATOM 5436 N N . LEU A 1 369 ? 37.843 -3.423 8.528 1.00 28.12 393 LEU A N 1
ATOM 5437 C CA . LEU A 1 369 ? 38.229 -3.233 7.135 1.00 30.41 393 LEU A CA 1
ATOM 5438 C C . LEU A 1 369 ? 39.570 -2.522 7.016 1.00 29.59 393 LEU A C 1
ATOM 5439 O O . LEU A 1 369 ? 40.308 -2.751 6.051 1.00 30.46 393 LEU A O 1
ATOM 5455 N N . LEU A 1 370 ? 39.903 -1.663 7.979 1.00 29.30 394 LEU A N 1
ATOM 5456 C CA . LEU A 1 370 ? 41.168 -0.938 7.925 1.00 30.87 394 LEU A CA 1
ATOM 5457 C C . LEU A 1 370 ? 42.338 -1.850 8.270 1.00 31.74 394 LEU A C 1
ATOM 5458 O O . LEU A 1 370 ? 43.259 -2.032 7.466 1.00 31.82 394 LEU A O 1
ATOM 5474 N N . PHE A 1 371 ? 42.316 -2.437 9.469 1.00 32.51 395 PHE A N 1
ATOM 5475 C CA . PHE A 1 371 ? 43.440 -3.252 9.915 1.00 33.36 395 PHE A CA 1
ATOM 5476 C C . PHE A 1 371 ? 43.676 -4.429 8.977 1.00 32.99 395 PHE A C 1
ATOM 5477 O O . PHE A 1 371 ? 44.826 -4.773 8.678 1.00 31.38 395 PHE A O 1
ATOM 5494 N N . THR A 1 372 ? 42.603 -5.057 8.493 1.00 33.64 396 THR A N 1
ATOM 5495 C CA . THR A 1 372 ? 42.759 -6.142 7.534 1.00 35.81 396 THR A CA 1
ATOM 5496 C C . THR A 1 372 ? 43.339 -5.668 6.208 1.00 39.05 396 THR A C 1
ATOM 5497 O O . THR A 1 372 ? 43.627 -6.505 5.346 1.00 41.41 396 THR A O 1
ATOM 5508 N N . ALA A 1 373 ? 43.514 -4.358 6.024 1.00 39.32 397 ALA A N 1
ATOM 5509 C CA . ALA A 1 373 ? 44.112 -3.803 4.816 1.00 39.73 397 ALA A CA 1
ATOM 5510 C C . ALA A 1 373 ? 45.489 -3.200 5.075 1.00 41.48 397 ALA A C 1
ATOM 5511 O O . ALA A 1 373 ? 45.973 -2.400 4.267 1.00 44.09 397 ALA A O 1
ATOM 5518 N N . ARG A 1 374 ? 46.129 -3.566 6.184 1.00 40.84 398 ARG A N 1
ATOM 5519 C CA . ARG A 1 374 ? 47.444 -3.055 6.544 1.00 42.68 398 ARG A CA 1
ATOM 5520 C C . ARG A 1 374 ? 48.447 -4.199 6.579 1.00 42.52 398 ARG A C 1
ATOM 5521 O O . ARG A 1 374 ? 48.143 -5.288 7.077 1.00 40.44 398 ARG A O 1
ATOM 5542 N N . ARG A 1 375 ? 49.649 -3.944 6.057 1.00 44.28 399 ARG A N 1
ATOM 5543 C CA . ARG A 1 375 ? 50.692 -4.962 6.071 1.00 45.28 399 ARG A CA 1
ATOM 5544 C C . ARG A 1 375 ? 51.389 -5.043 7.424 1.00 41.68 399 ARG A C 1
ATOM 5545 O O . ARG A 1 375 ? 51.873 -6.115 7.802 1.00 41.65 399 ARG A O 1
ATOM 5566 N N . ASP A 1 376 ? 51.456 -3.932 8.163 1.00 40.83 400 ASP A N 1
ATOM 5567 C CA . ASP A 1 376 ? 52.017 -3.967 9.507 1.00 42.16 400 ASP A CA 1
ATOM 5568 C C . ASP A 1 376 ? 51.147 -4.752 10.480 1.00 42.95 400 ASP A C 1
ATOM 5569 O O . ASP A 1 376 ? 51.608 -5.061 11.584 1.00 43.88 400 ASP A O 1
ATOM 5578 N N . VAL A 1 377 ? 49.914 -5.074 10.103 1.00 40.98 401 VAL A N 1
ATOM 5579 C CA . VAL A 1 377 ? 49.047 -5.933 10.900 1.00 37.84 401 VAL A CA 1
ATOM 5580 C C . VAL A 1 377 ? 48.969 -7.334 10.312 1.00 37.91 401 VAL A C 1
ATOM 5581 O O . VAL A 1 377 ? 49.110 -8.326 11.027 1.00 38.92 401 VAL A O 1
ATOM 5594 N N . MET A 1 378 ? 48.748 -7.429 9.001 1.00 37.20 402 MET A N 1
ATOM 5595 C CA . MET A 1 378 ? 48.498 -8.709 8.354 1.00 37.12 402 MET A CA 1
ATOM 5596 C C . MET A 1 378 ? 49.757 -9.338 7.775 1.00 36.57 402 MET A C 1
ATOM 5597 O O . MET A 1 378 ? 49.822 -10.566 7.647 1.00 35.17 402 MET A O 1
ATOM 5611 N N . GLY A 1 379 ? 50.752 -8.526 7.422 1.00 36.53 403 GLY A N 1
ATOM 5612 C CA . GLY A 1 379 ? 51.920 -9.048 6.723 1.00 38.38 403 GLY A CA 1
ATOM 5613 C C . GLY A 1 379 ? 51.573 -9.338 5.276 1.00 39.26 403 GLY A C 1
ATOM 5614 O O . GLY A 1 379 ? 50.867 -8.568 4.624 1.00 37.13 403 GLY A O 1
ATOM 5618 N N . ALA A 1 380 ? 52.056 -10.474 4.759 1.00 40.58 404 ALA A N 1
ATOM 5619 C CA . ALA A 1 380 ? 51.743 -10.878 3.391 1.00 42.61 404 ALA A CA 1
ATOM 5620 C C . ALA A 1 380 ? 50.330 -11.429 3.249 1.00 43.60 404 ALA A C 1
ATOM 5621 O O . ALA A 1 380 ? 49.990 -11.942 2.178 1.00 44.46 404 ALA A O 1
ATOM 5628 N N . LEU A 1 381 ? 49.507 -11.343 4.295 1.00 43.36 405 LEU A N 1
ATOM 5629 C CA . LEU A 1 381 ? 48.123 -11.799 4.249 1.00 42.63 405 LEU A CA 1
ATOM 5630 C C . LEU A 1 381 ? 47.140 -10.633 4.299 1.00 35.07 405 LEU A C 1
ATOM 5631 O O . LEU A 1 381 ? 46.021 -10.774 4.799 1.00 29.71 405 LEU A O 1
ATOM 5647 N N . VAL A 1 382 ? 47.548 -9.470 3.790 1.00 38.02 406 VAL A N 1
ATOM 5648 C CA . VAL A 1 382 ? 46.624 -8.353 3.674 1.00 37.76 406 VAL A CA 1
ATOM 5649 C C . VAL A 1 382 ? 45.444 -8.778 2.816 1.00 39.63 406 VAL A C 1
ATOM 5650 O O . VAL A 1 382 ? 45.613 -9.408 1.765 1.00 42.35 406 VAL A O 1
ATOM 5663 N N . THR A 1 383 ? 44.239 -8.449 3.274 1.00 40.41 407 THR A N 1
ATOM 5664 C CA . THR A 1 383 ? 43.040 -8.704 2.489 1.00 40.46 407 THR A CA 1
ATOM 5665 C C . THR A 1 383 ? 43.209 -8.143 1.085 1.00 42.61 407 THR A C 1
ATOM 5666 O O . THR A 1 383 ? 43.526 -6.963 0.908 1.00 41.95 407 THR A O 1
ATOM 5677 N N . ARG A 1 384 ? 43.014 -9.002 0.087 1.00 46.62 408 ARG A N 1
ATOM 5678 C CA . ARG A 1 384 ? 43.170 -8.591 -1.301 1.00 50.09 408 ARG A CA 1
ATOM 5679 C C . ARG A 1 384 ? 42.399 -7.304 -1.562 1.00 47.84 408 ARG A C 1
ATOM 5680 O O . ARG A 1 384 ? 41.202 -7.212 -1.274 1.00 44.81 408 ARG A O 1
ATOM 5701 N N . ARG A 1 385 ? 43.104 -6.302 -2.096 1.00 50.11 409 ARG A N 1
ATOM 5702 C CA . ARG A 1 385 ? 42.495 -4.996 -2.326 1.00 50.85 409 ARG A CA 1
ATOM 5703 C C . ARG A 1 385 ? 41.133 -5.136 -2.991 1.00 48.82 409 ARG A C 1
ATOM 5704 O O . ARG A 1 385 ? 40.165 -4.481 -2.587 1.00 45.67 409 ARG A O 1
ATOM 5725 N N . SER A 1 386 ? 41.036 -5.995 -4.009 1.00 50.96 410 SER A N 1
ATOM 5726 C CA . SER A 1 386 ? 39.758 -6.216 -4.671 1.00 50.72 410 SER A CA 1
ATOM 5727 C C . SER A 1 386 ? 38.677 -6.610 -3.675 1.00 47.99 410 SER A C 1
ATOM 5728 O O . SER A 1 386 ? 37.510 -6.237 -3.843 1.00 45.94 410 SER A O 1
ATOM 5736 N N . PHE A 1 387 ? 39.042 -7.345 -2.627 1.00 47.47 411 PHE A N 1
ATOM 5737 C CA . PHE A 1 387 ? 38.061 -7.781 -1.644 1.00 47.23 411 PHE A CA 1
ATOM 5738 C C . PHE A 1 387 ? 37.875 -6.783 -0.512 1.00 42.05 411 PHE A C 1
ATOM 5739 O O . PHE A 1 387 ? 36.789 -6.725 0.077 1.00 40.54 411 PHE A O 1
ATOM 5756 N N . THR A 1 388 ? 38.909 -6.006 -0.180 1.00 40.83 412 THR A N 1
ATOM 5757 C CA . THR A 1 388 ? 38.721 -4.902 0.754 1.00 37.45 412 THR A CA 1
ATOM 5758 C C . THR A 1 388 ? 37.650 -3.945 0.245 1.00 37.48 412 THR A C 1
ATOM 5759 O O . THR A 1 388 ? 36.838 -3.435 1.025 1.00 36.33 412 THR A O 1
ATOM 5770 N N . VAL A 1 389 ? 37.629 -3.696 -1.066 1.00 39.56 413 VAL A N 1
ATOM 5771 C CA . VAL A 1 389 ? 36.595 -2.849 -1.653 1.00 40.19 413 VAL A CA 1
ATOM 5772 C C . VAL A 1 389 ? 35.218 -3.461 -1.422 1.00 38.84 413 VAL A C 1
ATOM 5773 O O . VAL A 1 389 ? 34.297 -2.798 -0.928 1.00 36.03 413 VAL A O 1
ATOM 5786 N N . ILE A 1 390 ? 35.060 -4.741 -1.774 1.00 42.84 414 ILE A N 1
ATOM 5787 C CA . ILE A 1 390 ? 33.774 -5.412 -1.617 1.00 42.36 414 ILE A CA 1
ATOM 5788 C C . ILE A 1 390 ? 33.304 -5.351 -0.172 1.00 39.62 414 ILE A C 1
ATOM 5789 O O . ILE A 1 390 ? 32.097 -5.306 0.095 1.00 37.05 414 ILE A O 1
ATOM 5805 N N . GLY A 1 391 ? 34.237 -5.348 0.781 1.00 39.01 415 GLY A N 1
ATOM 5806 C CA . GLY A 1 391 ? 33.853 -5.224 2.174 1.00 37.41 415 GLY A CA 1
ATOM 5807 C C . GLY A 1 391 ? 33.371 -3.834 2.535 1.00 37.38 415 GLY A C 1
ATOM 5808 O O . GLY A 1 391 ? 32.489 -3.681 3.384 1.00 36.38 415 GLY A O 1
ATOM 5812 N N . TRP A 1 392 ? 33.935 -2.805 1.896 1.00 39.07 416 TRP A N 1
ATOM 5813 C CA . TRP A 1 392 ? 33.538 -1.434 2.205 1.00 36.70 416 TRP A CA 1
ATOM 5814 C C . TRP A 1 392 ? 32.176 -1.101 1.608 1.00 38.49 416 TRP A C 1
ATOM 5815 O O . TRP A 1 392 ? 31.332 -0.495 2.280 1.00 37.29 416 TRP A O 1
ATOM 5836 N N . VAL A 1 393 ? 31.941 -1.474 0.349 1.00 41.72 417 VAL A N 1
ATOM 5837 C CA . VAL A 1 393 ? 30.614 -1.284 -0.226 1.00 44.36 417 VAL A CA 1
ATOM 5838 C C . VAL A 1 393 ? 29.574 -2.041 0.588 1.00 43.27 417 VAL A C 1
ATOM 5839 O O . VAL A 1 393 ? 28.427 -1.596 0.718 1.00 43.59 417 VAL A O 1
ATOM 5852 N N . ILE A 1 394 ? 29.953 -3.187 1.156 1.00 43.83 418 ILE A N 1
ATOM 5853 C CA . ILE A 1 394 ? 29.047 -3.910 2.040 1.00 41.86 418 ILE A CA 1
ATOM 5854 C C . ILE A 1 394 ? 28.831 -3.132 3.331 1.00 42.50 418 ILE A C 1
ATOM 5855 O O . ILE A 1 394 ? 27.700 -3.007 3.816 1.00 43.18 418 ILE A O 1
ATOM 5871 N N . ALA A 1 395 ? 29.908 -2.591 3.907 1.00 38.82 419 ALA A N 1
ATOM 5872 C CA . ALA A 1 395 ? 29.780 -1.831 5.144 1.00 39.69 419 ALA A CA 1
ATOM 5873 C C . ALA A 1 395 ? 29.048 -0.514 4.926 1.00 41.11 419 ALA A C 1
ATOM 5874 O O . ALA A 1 395 ? 28.386 -0.016 5.844 1.00 42.64 419 ALA A O 1
ATOM 5881 N N . VAL A 1 396 ? 29.148 0.066 3.730 1.00 39.80 420 VAL A N 1
ATOM 5882 C CA . VAL A 1 396 ? 28.525 1.362 3.484 1.00 37.87 420 VAL A CA 1
ATOM 5883 C C . VAL A 1 396 ? 27.006 1.241 3.509 1.00 36.82 420 VAL A C 1
ATOM 5884 O O . VAL A 1 396 ? 26.319 2.015 4.185 1.00 35.52 420 VAL A O 1
ATOM 5897 N N . ILE A 1 397 ? 26.456 0.272 2.772 1.00 37.97 421 ILE A N 1
ATOM 5898 C CA . ILE A 1 397 ? 25.005 0.151 2.716 1.00 40.91 421 ILE A CA 1
ATOM 5899 C C . ILE A 1 397 ? 24.446 -0.280 4.067 1.00 41.02 421 ILE A C 1
ATOM 5900 O O . ILE A 1 397 ? 23.346 0.137 4.451 1.00 42.23 421 ILE A O 1
ATOM 5916 N N . ILE A 1 398 ? 25.183 -1.102 4.817 1.00 38.81 422 ILE A N 1
ATOM 5917 C CA . ILE A 1 398 ? 24.730 -1.490 6.149 1.00 38.12 422 ILE A CA 1
ATOM 5918 C C . ILE A 1 398 ? 24.769 -0.289 7.084 1.00 34.85 422 ILE A C 1
ATOM 5919 O O . ILE A 1 398 ? 23.827 -0.041 7.847 1.00 33.62 422 ILE A O 1
ATOM 5935 N N . ILE A 1 399 ? 25.861 0.475 7.040 1.00 37.56 423 ILE A N 1
ATOM 5936 C CA . ILE A 1 399 ? 25.925 1.723 7.793 1.00 38.76 423 ILE A CA 1
ATOM 5937 C C . ILE A 1 399 ? 24.829 2.670 7.326 1.00 38.08 423 ILE A C 1
ATOM 5938 O O . ILE A 1 399 ? 24.110 3.269 8.135 1.00 40.19 423 ILE A O 1
ATOM 5954 N N . ALA A 1 400 ? 24.684 2.815 6.007 1.00 39.81 424 ALA A N 1
ATOM 5955 C CA . ALA A 1 400 ? 23.649 3.686 5.462 1.00 40.20 424 ALA A CA 1
ATOM 5956 C C . ALA A 1 400 ? 22.273 3.283 5.974 1.00 38.81 424 ALA A C 1
ATOM 5957 O O . ALA A 1 400 ? 21.519 4.115 6.490 1.00 37.01 424 ALA A O 1
ATOM 5964 N N . LEU A 1 401 ? 21.929 2.001 5.842 1.00 38.58 425 LEU A N 1
ATOM 5965 C CA . LEU A 1 401 ? 20.624 1.534 6.290 1.00 42.62 425 LEU A CA 1
ATOM 5966 C C . LEU A 1 401 ? 20.513 1.517 7.808 1.00 40.35 425 LEU A C 1
ATOM 5967 O O . LEU A 1 401 ? 19.399 1.603 8.335 1.00 43.20 425 LEU A O 1
ATOM 5983 N N . ASN A 1 402 ? 21.636 1.412 8.523 1.00 47.30 426 ASN A N 1
ATOM 5984 C CA . ASN A 1 402 ? 21.604 1.602 9.968 1.00 43.36 426 ASN A CA 1
ATOM 5985 C C . ASN A 1 402 ? 21.308 3.055 10.315 1.00 47.39 426 ASN A C 1
ATOM 5986 O O . ASN A 1 402 ? 20.607 3.337 11.293 1.00 47.44 426 ASN A O 1
ATOM 5997 N N . GLY A 1 403 ? 21.837 3.992 9.527 1.00 42.66 427 GLY A N 1
ATOM 5998 C CA . GLY A 1 403 ? 21.502 5.388 9.735 1.00 42.27 427 GLY A CA 1
ATOM 5999 C C . GLY A 1 403 ? 20.032 5.667 9.495 1.00 45.02 427 GLY A C 1
ATOM 6000 O O . GLY A 1 403 ? 19.411 6.446 10.222 1.00 48.18 427 GLY A O 1
ATOM 6004 N N . TYR A 1 404 ? 19.451 5.026 8.477 1.00 45.68 428 TYR A N 1
ATOM 6005 C CA . TYR A 1 404 ? 18.036 5.227 8.190 1.00 48.98 428 TYR A CA 1
ATOM 6006 C C . TYR A 1 404 ? 17.166 4.680 9.314 1.00 59.28 428 TYR A C 1
ATOM 6007 O O . TYR A 1 404 ? 16.276 5.374 9.819 1.00 59.58 428 TYR A O 1
ATOM 6025 N N . LEU A 1 405 ? 17.389 3.424 9.701 1.00 63.22 429 LEU A N 1
ATOM 6026 C CA . LEU A 1 405 ? 16.699 2.878 10.863 1.00 68.94 429 LEU A CA 1
ATOM 6027 C C . LEU A 1 405 ? 16.922 3.773 12.076 1.00 73.07 429 LEU A C 1
ATOM 6028 O O . LEU A 1 405 ? 15.975 4.323 12.645 1.00 74.21 429 LEU A O 1
ATOM 6044 N N . LEU A 1 406 ? 18.189 3.942 12.467 1.00 75.87 430 LEU A N 1
ATOM 6045 C CA . LEU A 1 406 ? 18.534 4.877 13.535 1.00 77.97 430 LEU A CA 1
ATOM 6046 C C . LEU A 1 406 ? 17.835 6.216 13.343 1.00 79.12 430 LEU A C 1
ATOM 6047 O O . LEU A 1 406 ? 17.367 6.827 14.311 1.00 80.74 430 LEU A O 1
ATOM 6063 N N . TRP A 1 407 ? 17.749 6.686 12.097 1.00 76.71 431 TRP A N 1
ATOM 6064 C CA . TRP A 1 407 ? 17.031 7.924 11.806 1.00 75.96 431 TRP A CA 1
ATOM 6065 C C . TRP A 1 407 ? 15.539 7.773 12.079 1.00 77.06 431 TRP A C 1
ATOM 6066 O O . TRP A 1 407 ? 14.928 8.626 12.733 1.00 80.31 431 TRP A O 1
ATOM 6087 N N . GLU A 1 408 ? 14.936 6.686 11.589 1.00 75.90 432 GLU A N 1
ATOM 6088 C CA . GLU A 1 408 ? 13.482 6.567 11.621 1.00 77.21 432 GLU A CA 1
ATOM 6089 C C . GLU A 1 408 ? 12.953 6.504 13.046 1.00 72.37 432 GLU A C 1
ATOM 6090 O O . GLU A 1 408 ? 11.869 7.031 13.328 1.00 75.63 432 GLU A O 1
ATOM 6102 N N . LEU A 1 409 ? 13.695 5.878 13.956 1.00 66.13 433 LEU A N 1
ATOM 6103 C CA . LEU A 1 409 ? 13.214 5.746 15.324 1.00 67.84 433 LEU A CA 1
ATOM 6104 C C . LEU A 1 409 ? 13.511 7.003 16.132 1.00 75.24 433 LEU A C 1
ATOM 6105 O O . LEU A 1 409 ? 12.605 7.607 16.716 1.00 78.58 433 LEU A O 1
ATOM 6121 N N . LEU A 1 410 ? 14.782 7.409 16.187 1.00 73.22 434 LEU A N 1
ATOM 6122 C CA . LEU A 1 410 ? 15.134 8.618 16.922 1.00 75.52 434 LEU A CA 1
ATOM 6123 C C . LEU A 1 410 ? 14.356 9.816 16.392 1.00 72.04 434 LEU A C 1
ATOM 6124 O O . LEU A 1 410 ? 13.760 10.575 17.163 1.00 74.41 434 LEU A O 1
ATOM 6140 N N . GLY A 1 411 ? 14.321 9.985 15.080 1.00 75.48 435 GLY A N 1
ATOM 6141 C CA . GLY A 1 411 ? 13.543 11.050 14.483 1.00 76.61 435 GLY A CA 1
ATOM 6142 C C . GLY A 1 411 ? 14.435 12.123 13.880 1.00 74.68 435 GLY A C 1
ATOM 6143 O O . GLY A 1 411 ? 15.594 12.299 14.247 1.00 70.92 435 GLY A O 1
ATOM 6147 N N . GLY A 1 412 ? 13.864 12.852 12.918 1.00 76.83 436 GLY A N 1
ATOM 6148 C CA . GLY A 1 412 ? 14.582 13.919 12.236 1.00 76.96 436 GLY A CA 1
ATOM 6149 C C . GLY A 1 412 ? 13.923 14.270 10.915 1.00 77.28 436 GLY A C 1
ATOM 6150 O O . GLY A 1 412 ? 14.336 15.194 10.214 1.00 77.14 436 GLY A O 1
#

Solvent-accessible surface area: 15844 Å² total; per-residue (Å²): 202,154,101,12,1,61,14,0,0,20,0,0,0,0,0,3,0,4,3,13,16,0,11,18,3,6,39,0,0,4,116,48,2,24,28,0,2,59,0,5,64,28,3,7,84,28,0,18,29,0,0,7,0,0,0,14,0,0,8,4,15,33,55,6,0,0,56,0,0,122,98,78,59,88,143,84,55,2,123,78,8,62,88,13,0,20,90,2,4,42,12,1,1,12,10,0,0,19,6,0,0,21,0,16,50,20,62,93,54,75,85,45,70,145,0,0,42,63,0,2,101,41,0,68,135,4,2,42,24,30,122,154,57,34,166,36,0,9,99,19,0,21,57,33,5,118,72,0,17,87,2,3,114,53,1,32,83,80,8,195,37,91,134,76,42,16,31,67,4,72,85,95,159,43,100,44,122,26,0,40,62,6,6,29,31,9,16,0,25,12,2,9,0,0,0,0,0,0,1,0,16,17,2,52,50,77,39,159,44,130,63,63,133,71,45,79,98,4,18,130,39,0,74,95,0,0,82,53,5,0,17,73,0,0,105,5,10,17,21,1,0,6,5,2,5,21,3,4,98,72,95,150,27,153,104,1,12,32,12,41,26,1,45,111,38,4,56,110,69,52,14,92,61,1,2,68,57,3,0,41,0,0,37,1,0,0,13,0,0,0,0,0,1,2,1,0,0,12,24,0,3,80,1,3,21,20,117,97,48,56,13,144,60,8,7,88,63,6,26,92,36,0,24,110,27,29,128,115,60,94,85,52,57,58,22,44,66,118,6,21,18,35,7,7,103,0,1,30,47,0,0,51,0,0,0,74,5,0,45,119,173,82,7,4,22,59,21,51,15,179,183,63,54,16,76,85,0,79,82,20,0,83,67,2,56,58,47,3,32,96,5,54,144,82,53,123,48,90

Sequence (398 aa):
RILPFLGPAVIASIAYMDPGNFATNIEGGARYGYSLLWVILAANLMAMVIQNLSANLGIASGRNLPELIRERWPRPLVWFYWIQAELVAMATDLAEFLGAALAIQLLTGLPMFWGAVVTGVVTFWLLNLQKRGTRPLELAVGAFVLMIGVAYLVQVVLARPDLAAVGAGFVPRLQGPGSAYLAVWIIGATVMPHVIYLHSALTQGRIQTDTTEEKRRLVRLNRVDVIAAMGLAGLINMSMLAVAAATFHGKNVENAGDLTTAYQTLTPLLGPAASVLFAVALLASGLSSSAVGTMAGDVIMQGFMGFHIPLWLRRLITMLPAFIVILLGMDPSSVLILSQVILCFGVPFALVPLLLFTARRDVMGALVTRRSFTVIGWVIAVIIIALNGYLLWELLGG

Organism: Deinococcus radiodurans (strain ATCC 13939 / DSM 20539 / JCM 16871 / CCUG 27074 / LMG 4051 / NBRC 15346 / NCIMB 9279 / VKM B-1422 / R1) (NCBI:txid243230)

Nearest PDB structures (foldseek):
  8e6n-assembly1_A  TM=9.860E-01  e=4.637E-47  Deinococcus radiodurans
  6c3i-assembly2_B  TM=9.183E-01  e=3.377E-41  Deinococcus radiodurans R1 = ATCC 13939 = DSM 20539
  8e5v-assembly1_A  TM=9.069E-01  e=2.032E-41  Deinococcus radiodurans
  8e6h-assembly1_A  TM=9.019E-01  e=1.511E-41  Deinococcus radiodurans
  8e6i-assembly1_A  TM=8.971E-01  e=2.685E-40  Deinococcus radiodurans

Foldseek 3Di:
DQQLQLLLLLLLQLLLQALLLLLLLLCLQQAPNLLQLLLLVVLLVLLLLLLLLQLLLQLQFLAFLLQCCQVPDDLVVLVVQLVLLLLLLLLSLLSLLQLLLVLVCLVPVDASQVSSVVLLVLLLVLCVCVVPPPVSNSVLSVVLLVLLLVLLVVLLVLLVFDVVSNVNSSPPDDDDPPSVLSSLVSNQQRNRLLSSRSSSVCNRVSDDDDDNVVSVVVSVSNSVSNCVSSVSSSVSSSSSNNSSNSFNHPPPDPPSSDLNRVLVSCCVGRRNSNSNSSSSSSNSSSSSSSSSSLVSSQVSCCSSPVDGDDSSVSSVVSSVVNVVCSVVPDDCPCSVLVSSLSRLVCLLVRLVSSLVLLQDCVRRPVRRDDPVSSVVSVVSSVSNNVSSVVSNDVVVHD

Radius of gyration: 19.92 Å; Cα contacts (8 Å, |Δi|>4): 675; chains: 1; bounding box: 61×44×45 Å

Secondary structure (DSSP, 8-state):
--STTHHHHHHHHGGGGSHHHHHHHHHHHHHHTTTTHHHHHHHHHHHHHHHHHHHHHHHHHSS-HHHHHHHHS-HHHHHHHHHHHHHHHHHHHHHHHHHHHHHHHHHH---HHHHHHHHHHHHHHTTHHHHS-SHHHHHHHHHHHHHHHHHHHHHHHHH---HHHHHHTTSS---STTHHHHHHHHHHT-S-HHHHHHHHHHHTTSS---SSHHHHHHHHHHHHHHHHHHHHHHHHHHHHHHHHHHHHTTTT--STTSHHHHHHHHHHHT-HHHHHHHHHHHHHHHHHHHHHHHHHHHHHHHHHTS----HHHHHHHHHHHHHHHHHHT--HHHHHHHHHHHHHHHHHHHHHHHHHHTT-HHHHGGGPPPHHHHHHHHHHHHHHHHHHHHHHHHHH--